Protein 2LRX (pdb70)

Radius of gyration: 9.31 Å;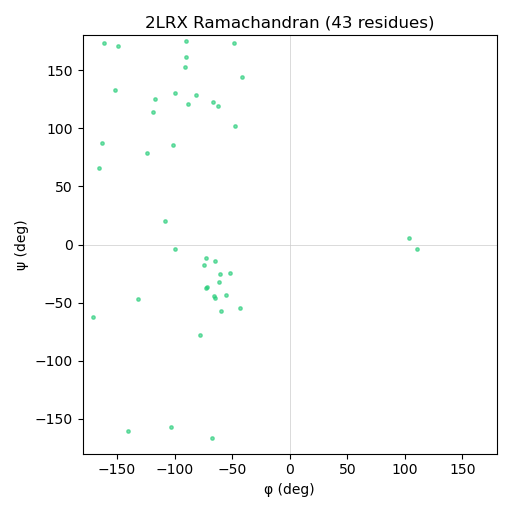 Cα contacts (8 Å, |Δi|>4): 69; chains: 1; bounding box: 19×20×19 Å

Nearest PDB structures (foldseek):
  2lrx-assembly1_A  TM=1.023E+00  e=2.714E-08  Escherichia coli K-12
  4rh7-assembly1_A  TM=3.612E-01  e=8.168E+00  synthetic construct
  2lrx-assembly1_A  TM=9.553E-01  e=8.160E-07  Escherichia coli K-12
  2l92-assembly1_A  TM=3.639E-01  e=5.156E+00  Burkholderia vietnamiensis G4
  2lrx-assembly1_A  TM=9.663E-01  e=2.000E-08  Escherichia coli K-12

Organism: Escherichia coli (strain K12) (NCBI:txid83333)

InterPro domains:
  IPR001801 DNA-binding protein H-NS-like [PIRSF002096] (1-134)
  IPR027444 DNA-binding protein H-NS-like, C-terminal domain [PF00816] (92-134)
  IPR027444 DNA-binding protein H-NS-like, C-terminal domain [SM00528] (87-134)
  IPR027454 Histone-like protein H-NS, N-terminal [G3DSA:1.10.287.1050] (1-83)
  IPR037150 Histone-like protein H-NS, C-terminal domain superfamily [G3DSA:4.10.430.10] (91-134)
  IPR054180 DNA-binding protein H-NS-like, N-terminal domain [PF22470] (1-77)

Structure (mmCIF, N/CA/C/O backbone):
data_2LRX
#
_entry.id   2LRX
#
loop_
_atom_site.group_PDB
_atom_site.id
_atom_site.type_symbol
_atom_site.label_atom_id
_atom_site.label_alt_id
_atom_site.label_comp_id
_atom_site.label_asym_id
_atom_site.label_entity_id
_atom_site.label_seq_id
_atom_site.pdbx_PDB_ins_code
_atom_site.Cartn_x
_atom_site.Cartn_y
_atom_site.Cartn_z
_atom_site.occupancy
_atom_site.B_iso_or_equiv
_atom_site.auth_seq_id
_atom_site.auth_comp_id
_atom_site.auth_asym_id
_atom_site.auth_atom_id
_atom_site.pdbx_PDB_model_num
ATOM 1 N N . ARG A 1 1 ? -7.326 2.723 9.036 1.00 0.00 1 ARG A N 1
ATOM 2 C CA . ARG A 1 1 ? -7.993 1.499 8.519 1.00 0.00 1 ARG A CA 1
ATOM 3 C C . ARG A 1 1 ? -8.582 1.736 7.132 1.00 0.00 1 ARG A C 1
ATOM 4 O O . ARG A 1 1 ? -8.101 1.188 6.140 1.00 0.00 1 ARG A O 1
ATOM 27 N N . GLN A 1 2 ? -9.626 2.556 7.071 1.00 0.00 2 GLN A N 1
ATOM 28 C CA . GLN A 1 2 ? -10.282 2.866 5.805 1.00 0.00 2 GLN A CA 1
ATOM 29 C C . GLN A 1 2 ? -10.320 4.373 5.567 1.00 0.00 2 GLN A C 1
ATOM 30 O O . GLN A 1 2 ? -11.355 5.014 5.749 1.00 0.00 2 GLN A O 1
ATOM 44 N N . PRO A 1 3 ? -9.192 4.957 5.126 1.00 0.00 3 PRO A N 1
ATOM 45 C CA . PRO A 1 3 ? -9.086 6.373 4.827 1.00 0.00 3 PRO A CA 1
ATOM 46 C C . PRO A 1 3 ? -9.431 6.624 3.374 1.00 0.00 3 PRO A C 1
ATOM 47 O O . PRO A 1 3 ? -9.381 5.691 2.577 1.00 0.00 3 PRO A O 1
ATOM 58 N N . ARG A 1 4 ? -9.756 7.865 3.005 1.00 0.00 4 ARG A N 1
ATOM 59 C CA . ARG A 1 4 ? -10.071 8.149 1.608 1.00 0.00 4 ARG A CA 1
ATOM 60 C C . ARG A 1 4 ? -8.989 7.523 0.733 1.00 0.00 4 ARG A C 1
ATOM 61 O O . ARG A 1 4 ? -7.880 8.048 0.631 1.00 0.00 4 ARG A O 1
ATOM 82 N N . PRO A 1 5 ? -9.286 6.368 0.115 1.00 0.00 5 PRO A N 1
ATOM 83 C CA . PRO A 1 5 ? -8.330 5.653 -0.717 1.00 0.00 5 PRO A CA 1
ATOM 84 C C . PRO A 1 5 ? -8.359 6.099 -2.175 1.00 0.00 5 PRO A C 1
ATOM 85 O O . PRO A 1 5 ? -9.392 6.016 -2.840 1.00 0.00 5 PRO A O 1
ATOM 96 N N . ALA A 1 6 ? -7.218 6.571 -2.666 1.00 0.00 6 ALA A N 1
ATOM 97 C CA . ALA A 1 6 ? -7.110 7.031 -4.045 1.00 0.00 6 ALA A CA 1
ATOM 98 C C . ALA A 1 6 ? -6.399 5.992 -4.911 1.00 0.00 6 ALA A C 1
ATOM 99 O O . ALA A 1 6 ? -6.373 4.809 -4.573 1.00 0.00 6 ALA A O 1
ATOM 106 N N . LYS A 1 7 ? -5.818 6.435 -6.025 1.00 0.00 7 LYS A N 1
ATOM 107 C CA . LYS A 1 7 ? -5.109 5.528 -6.919 1.00 0.00 7 LYS A CA 1
ATOM 108 C C . LYS A 1 7 ? -3.610 5.605 -6.671 1.00 0.00 7 LYS A C 1
ATOM 109 O O . LYS A 1 7 ? -3.032 6.688 -6.625 1.00 0.00 7 LYS A O 1
ATOM 128 N N . TYR A 1 8 ? -2.995 4.440 -6.520 1.00 0.00 8 TYR A N 1
ATOM 129 C CA . TYR A 1 8 ? -1.564 4.336 -6.278 1.00 0.00 8 TYR A CA 1
ATOM 130 C C . TYR A 1 8 ? -1.024 3.049 -6.876 1.00 0.00 8 TYR A C 1
ATOM 131 O O . TYR A 1 8 ? -1.785 2.194 -7.322 1.00 0.00 8 TYR A O 1
ATOM 149 N N . LYS A 1 9 ? 0.291 2.917 -6.900 1.00 0.00 9 LYS A N 1
ATOM 150 C CA . LYS A 1 9 ? 0.911 1.730 -7.457 1.00 0.00 9 LYS A CA 1
ATOM 151 C C . LYS A 1 9 ? 1.687 0.978 -6.382 1.00 0.00 9 LYS A C 1
ATOM 152 O O . LYS A 1 9 ? 2.549 1.540 -5.705 1.00 0.00 9 LYS A O 1
ATOM 171 N N . PHE A 1 10 ? 1.351 -0.296 -6.228 1.00 0.00 10 PHE A N 1
ATOM 172 C CA . PHE A 1 10 ? 1.976 -1.156 -5.233 1.00 0.00 10 PHE A CA 1
ATOM 173 C C . PHE A 1 10 ? 1.731 -2.618 -5.589 1.00 0.00 10 PHE A C 1
ATOM 174 O O . PHE A 1 10 ? 0.975 -2.913 -6.510 1.00 0.00 10 PHE A O 1
ATOM 191 N N . THR A 1 11 ? 2.351 -3.528 -4.848 1.00 0.00 11 THR A N 1
ATOM 192 C CA . THR A 1 11 ? 2.167 -4.955 -5.092 1.00 0.00 11 THR A CA 1
ATOM 193 C C . THR A 1 11 ? 1.552 -5.649 -3.874 1.00 0.00 11 THR A C 1
ATOM 194 O O . THR A 1 11 ? 2.181 -5.739 -2.819 1.00 0.00 11 THR A O 1
ATOM 205 N N . ASP A 1 12 ? 0.325 -6.153 -4.033 1.00 0.00 12 ASP A N 1
ATOM 206 C CA . ASP A 1 12 ? -0.371 -6.860 -2.952 1.00 0.00 12 ASP A CA 1
ATOM 207 C C . ASP A 1 12 ? 0.547 -7.904 -2.320 1.00 0.00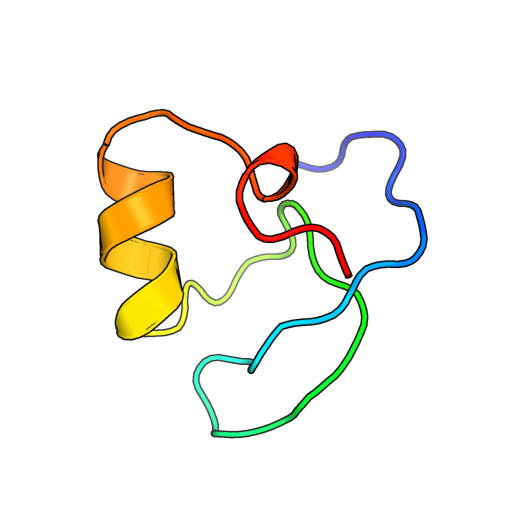 12 ASP A C 1
ATOM 208 O O . ASP A 1 12 ? 1.653 -8.144 -2.803 1.00 0.00 12 ASP A O 1
ATOM 217 N N . VAL A 1 13 ? 0.084 -8.528 -1.245 1.00 0.00 13 VAL A N 1
ATOM 218 C CA . VAL A 1 13 ? 0.872 -9.547 -0.561 1.00 0.00 13 VAL A CA 1
ATOM 219 C C . VAL A 1 13 ? 0.939 -10.838 -1.368 1.00 0.00 13 VAL A C 1
ATOM 220 O O . VAL A 1 13 ? 1.717 -11.739 -1.054 1.00 0.00 13 VAL A O 1
ATOM 233 N N . ASN A 1 14 ? 0.114 -10.925 -2.398 1.00 0.00 14 ASN A N 1
ATOM 234 C CA . ASN A 1 14 ? 0.069 -12.105 -3.242 1.00 0.00 14 ASN A CA 1
ATOM 235 C C . ASN A 1 14 ? 0.867 -11.905 -4.528 1.00 0.00 14 ASN A C 1
ATOM 236 O O . ASN A 1 14 ? 0.999 -12.825 -5.336 1.00 0.00 14 ASN A O 1
ATOM 247 N N . GLY A 1 15 ? 1.403 -10.701 -4.713 1.00 0.00 15 GLY A N 1
ATOM 248 C CA . GLY A 1 15 ? 2.184 -10.415 -5.903 1.00 0.00 15 GLY A CA 1
ATOM 249 C C . GLY A 1 15 ? 1.426 -9.589 -6.928 1.00 0.00 15 GLY A C 1
ATOM 250 O O . GLY A 1 15 ? 1.925 -9.353 -8.028 1.00 0.00 15 GLY A O 1
ATOM 254 N N . GLU A 1 16 ? 0.222 -9.146 -6.573 1.00 0.00 16 GLU A N 1
ATOM 255 C CA . GLU A 1 16 ? -0.588 -8.342 -7.482 1.00 0.00 16 GLU A CA 1
ATOM 256 C C . GLU A 1 16 ? 0.055 -6.976 -7.705 1.00 0.00 16 GLU A C 1
ATOM 257 O O . GLU A 1 16 ? 1.216 -6.765 -7.354 1.00 0.00 16 GLU A O 1
ATOM 269 N N . THR A 1 17 ? -0.701 -6.052 -8.288 1.00 0.00 17 THR A N 1
ATOM 270 C CA . THR A 1 17 ? -0.190 -4.712 -8.550 1.00 0.00 17 THR A CA 1
ATOM 271 C C . THR A 1 17 ? -1.325 -3.730 -8.828 1.00 0.00 17 THR A C 1
ATOM 272 O O . THR A 1 17 ? -1.706 -3.522 -9.980 1.00 0.00 17 THR A O 1
ATOM 283 N N . LYS A 1 18 ? -1.868 -3.129 -7.770 1.00 0.00 18 LYS A N 1
ATOM 284 C CA . LYS A 1 18 ? -2.962 -2.173 -7.924 1.00 0.00 18 LYS A CA 1
ATOM 285 C C . LYS A 1 18 ? -2.822 -0.985 -6.974 1.00 0.00 18 LYS A C 1
ATOM 286 O O . LYS A 1 18 ? -1.739 -0.707 -6.461 1.00 0.00 18 LYS A O 1
ATOM 305 N N . THR A 1 19 ? -3.935 -0.288 -6.750 1.00 0.00 19 THR A N 1
ATOM 306 C CA . THR A 1 19 ? -3.957 0.868 -5.866 1.00 0.00 19 THR A CA 1
ATOM 307 C C . THR A 1 19 ? -4.070 0.432 -4.437 1.00 0.00 19 THR A C 1
ATOM 308 O O . THR A 1 19 ? -4.911 -0.397 -4.087 1.00 0.00 19 THR A O 1
ATOM 319 N N . TRP A 1 20 ? -3.175 0.943 -3.626 1.00 0.00 20 TRP A N 1
ATOM 320 C CA . TRP A 1 20 ? -3.135 0.546 -2.250 1.00 0.00 20 TRP A CA 1
ATOM 321 C C . TRP A 1 20 ? -2.581 1.637 -1.343 1.00 0.00 20 TRP A C 1
ATOM 322 O O . TRP A 1 20 ? -1.546 2.237 -1.631 1.00 0.00 20 TRP A O 1
ATOM 343 N N . THR A 1 21 ? -3.276 1.871 -0.239 1.00 0.00 21 THR A N 1
ATOM 344 C CA . THR A 1 21 ? -2.865 2.865 0.744 1.00 0.00 21 THR A CA 1
ATOM 345 C C . THR A 1 21 ? -2.915 2.243 2.136 1.00 0.00 21 THR A C 1
ATOM 346 O O . THR A 1 21 ? -1.978 2.357 2.926 1.00 0.00 21 THR A O 1
ATOM 357 N N . GLY A 1 22 ? -4.025 1.569 2.405 1.00 0.00 22 GLY A N 1
ATOM 358 C CA . GLY A 1 22 ? -4.235 0.895 3.669 1.00 0.00 22 GLY A CA 1
ATOM 359 C C . GLY A 1 22 ? -5.411 -0.061 3.568 1.00 0.00 22 GLY A C 1
ATOM 360 O O . GLY A 1 22 ? -6.451 0.156 4.191 1.00 0.00 22 GLY A O 1
ATOM 364 N N . GLN A 1 23 ? -5.260 -1.101 2.748 1.00 0.00 23 GLN A N 1
ATOM 365 C CA . GLN A 1 23 ? -6.332 -2.071 2.527 1.00 0.00 23 GLN A CA 1
ATOM 366 C C . GLN A 1 23 ? -6.445 -3.061 3.683 1.00 0.00 23 GLN A C 1
ATOM 367 O O . GLN A 1 23 ? -7.335 -2.947 4.526 1.00 0.00 23 GLN A O 1
ATOM 381 N N . GLY A 1 24 ? -5.545 -4.031 3.715 1.00 0.00 24 GLY A N 1
ATOM 382 C CA . GLY A 1 24 ? -5.558 -5.031 4.763 1.00 0.00 24 GLY A CA 1
ATOM 383 C C . GLY A 1 24 ? -4.317 -5.886 4.707 1.00 0.00 24 GLY A C 1
ATOM 384 O O . GLY A 1 24 ? -3.506 -5.883 5.633 1.00 0.00 24 GLY A O 1
ATOM 388 N N . ARG A 1 25 ? -4.150 -6.594 3.597 1.00 0.00 25 ARG A N 1
ATOM 389 C CA . ARG A 1 25 ? -2.978 -7.426 3.405 1.00 0.00 25 ARG A CA 1
ATOM 390 C C . ARG A 1 25 ? -1.754 -6.533 3.293 1.00 0.00 25 ARG A C 1
ATOM 391 O O . ARG A 1 25 ? -1.698 -5.657 2.432 1.00 0.00 25 ARG A O 1
ATOM 412 N N . THR A 1 26 ? -0.780 -6.739 4.163 1.00 0.00 26 THR A N 1
ATOM 413 C CA . THR A 1 26 ? 0.418 -5.924 4.134 1.00 0.00 26 THR A CA 1
ATOM 414 C C . THR A 1 26 ? 1.557 -6.672 3.468 1.00 0.00 26 THR A C 1
ATOM 415 O O . THR A 1 26 ? 2.369 -7.308 4.140 1.00 0.00 26 THR A O 1
ATOM 426 N N . PRO A 1 27 ? 1.639 -6.606 2.126 1.00 0.00 27 PRO A N 1
ATOM 427 C CA . PRO A 1 27 ? 2.689 -7.277 1.370 1.00 0.00 27 PRO A CA 1
ATOM 428 C C . PRO A 1 27 ? 4.044 -7.130 2.057 1.00 0.00 27 PRO A C 1
ATOM 429 O O . PRO A 1 27 ? 4.324 -6.110 2.681 1.00 0.00 27 PRO A O 1
ATOM 440 N N . LYS A 1 28 ? 4.861 -8.170 1.969 1.00 0.00 28 LYS A N 1
ATOM 441 C CA . LYS A 1 28 ? 6.172 -8.182 2.615 1.00 0.00 28 LYS A CA 1
ATOM 442 C C . LYS A 1 28 ? 6.932 -6.864 2.435 1.00 0.00 28 LYS A C 1
ATOM 443 O O . LYS A 1 28 ? 7.356 -6.256 3.419 1.00 0.00 28 LYS A O 1
ATOM 462 N N . PRO A 1 29 ? 7.120 -6.393 1.190 1.00 0.00 29 PRO A N 1
ATOM 463 C CA . PRO A 1 29 ? 7.836 -5.137 0.935 1.00 0.00 29 PRO A CA 1
ATOM 464 C C . PRO A 1 29 ? 7.161 -3.942 1.602 1.00 0.00 29 PRO A C 1
ATOM 465 O O . PRO A 1 29 ? 7.773 -3.229 2.401 1.00 0.00 29 PRO A O 1
ATOM 476 N N . ILE A 1 30 ? 5.893 -3.729 1.271 1.00 0.00 30 ILE A N 1
ATOM 477 C CA . ILE A 1 30 ? 5.128 -2.625 1.835 1.00 0.00 30 ILE A CA 1
ATOM 478 C C . ILE A 1 30 ? 5.018 -2.747 3.352 1.00 0.00 30 ILE A C 1
ATOM 479 O O . ILE A 1 30 ? 4.958 -1.743 4.062 1.00 0.00 30 ILE A O 1
ATOM 495 N N . ALA A 1 31 ? 4.984 -3.982 3.841 1.00 0.00 31 ALA A N 1
ATOM 496 C CA . ALA A 1 31 ? 4.874 -4.235 5.272 1.00 0.00 31 ALA A CA 1
ATOM 497 C C . ALA A 1 31 ? 5.983 -3.524 6.035 1.00 0.00 31 ALA A C 1
ATOM 498 O O . ALA A 1 31 ? 5.744 -2.924 7.081 1.00 0.00 31 ALA A O 1
ATOM 505 N N . GLN A 1 32 ? 7.196 -3.590 5.500 1.00 0.00 32 GLN A N 1
ATOM 506 C CA . GLN A 1 32 ? 8.340 -2.944 6.128 1.00 0.00 32 GLN A CA 1
ATOM 507 C C . GLN A 1 32 ? 8.161 -1.428 6.134 1.00 0.00 32 GLN A C 1
ATOM 508 O O . GLN A 1 32 ? 8.392 -0.768 7.148 1.00 0.00 32 GLN A O 1
ATOM 522 N N . ALA A 1 33 ? 7.744 -0.884 4.995 1.00 0.00 33 ALA A N 1
ATOM 523 C CA . ALA A 1 33 ? 7.532 0.554 4.871 1.00 0.00 33 ALA A CA 1
ATOM 524 C C . ALA A 1 33 ? 6.384 1.023 5.758 1.00 0.00 33 ALA A C 1
ATOM 525 O O . ALA A 1 33 ? 6.489 2.043 6.438 1.00 0.00 33 ALA A O 1
ATOM 532 N N . LEU A 1 34 ? 5.287 0.273 5.743 1.00 0.00 34 LEU A N 1
ATOM 533 C CA . LEU A 1 34 ? 4.116 0.614 6.543 1.00 0.00 34 LEU A CA 1
ATOM 534 C C . LEU A 1 34 ? 4.364 0.337 8.022 1.00 0.00 34 LEU A C 1
ATOM 535 O O . LEU A 1 34 ? 3.920 1.090 8.889 1.00 0.00 34 LEU A O 1
ATOM 551 N N . ALA A 1 35 ? 5.076 -0.747 8.301 1.00 0.00 35 ALA A N 1
ATOM 552 C CA . ALA A 1 35 ? 5.385 -1.124 9.676 1.00 0.00 35 ALA A CA 1
ATOM 553 C C . ALA A 1 35 ? 6.185 -0.032 10.376 1.00 0.00 35 ALA A C 1
ATOM 554 O O . ALA A 1 35 ? 6.152 0.087 11.601 1.00 0.00 35 ALA A O 1
ATOM 561 N N . GLU A 1 36 ? 6.900 0.770 9.592 1.00 0.00 36 GLU A N 1
ATOM 562 C CA . GLU A 1 36 ? 7.702 1.857 10.142 1.00 0.00 36 GLU A CA 1
ATOM 563 C C . GLU A 1 36 ? 6.813 3.013 10.597 1.00 0.00 36 GLU A C 1
ATOM 564 O O . GLU A 1 36 ? 7.242 3.869 11.371 1.00 0.00 36 GLU A O 1
ATOM 576 N N . GLY A 1 37 ? 5.572 3.030 10.116 1.00 0.00 37 GLY A N 1
ATOM 577 C CA . GLY A 1 37 ? 4.647 4.084 10.489 1.00 0.00 37 GLY A CA 1
ATOM 578 C C . GLY A 1 37 ? 4.326 5.024 9.340 1.00 0.00 37 GLY A C 1
ATOM 579 O O . GLY A 1 37 ? 3.504 5.929 9.486 1.00 0.00 37 GLY A O 1
ATOM 583 N N . LYS A 1 38 ? 4.972 4.815 8.197 1.00 0.00 38 LYS A N 1
ATOM 584 C CA . LYS A 1 38 ? 4.744 5.657 7.028 1.00 0.00 38 LYS A CA 1
ATOM 585 C C . LYS A 1 38 ? 3.630 5.091 6.152 1.00 0.00 38 LYS A C 1
ATOM 586 O O . LYS A 1 38 ? 3.389 3.884 6.138 1.00 0.00 38 LYS A O 1
ATOM 605 N N . SER A 1 39 ? 2.959 5.974 5.419 1.00 0.00 39 SER A N 1
ATOM 606 C CA . SER A 1 39 ? 1.874 5.569 4.532 1.00 0.00 39 SER A CA 1
ATOM 607 C C . SER A 1 39 ? 2.410 5.259 3.138 1.00 0.00 39 SER A C 1
ATOM 608 O O . SER A 1 39 ? 3.596 5.440 2.863 1.00 0.00 39 SER A O 1
ATOM 616 N N . LEU A 1 40 ? 1.529 4.787 2.267 1.00 0.00 40 LEU A N 1
ATOM 617 C CA . LEU A 1 40 ? 1.905 4.445 0.899 1.00 0.00 40 LEU A CA 1
ATOM 618 C C . LEU A 1 40 ? 2.338 5.670 0.104 1.00 0.00 40 LEU A C 1
ATOM 619 O O . LEU A 1 40 ? 2.922 5.550 -0.974 1.00 0.00 40 LEU A O 1
ATOM 635 N N . ASP A 1 41 ? 2.046 6.846 0.637 1.00 0.00 41 ASP A N 1
ATOM 636 C CA . ASP A 1 41 ? 2.401 8.097 -0.025 1.00 0.00 41 ASP A CA 1
ATOM 637 C C . ASP A 1 41 ? 3.882 8.115 -0.402 1.00 0.00 41 ASP A C 1
ATOM 638 O O . ASP A 1 41 ? 4.287 8.819 -1.326 1.00 0.00 41 ASP A O 1
ATOM 647 N N . ASP A 1 42 ? 4.683 7.329 0.312 1.00 0.00 42 ASP A N 1
ATOM 648 C CA . ASP A 1 42 ? 6.113 7.250 0.042 1.00 0.00 42 ASP A CA 1
ATOM 649 C C . ASP A 1 42 ? 6.372 6.504 -1.264 1.00 0.00 42 ASP A C 1
ATOM 650 O O . ASP A 1 42 ? 7.280 6.853 -2.019 1.00 0.00 42 ASP A O 1
ATOM 659 N N . PHE A 1 43 ? 5.567 5.478 -1.526 1.00 0.00 43 PHE A N 1
ATOM 660 C CA . PHE A 1 43 ? 5.708 4.685 -2.743 1.00 0.00 43 PHE A CA 1
ATOM 661 C C . PHE A 1 43 ? 4.561 4.957 -3.714 1.00 0.00 43 PHE A C 1
ATOM 662 O O . PHE A 1 43 ? 4.280 4.146 -4.596 1.00 0.00 43 PHE A O 1
ATOM 679 N N . LEU A 1 44 ? 3.898 6.098 -3.546 1.00 0.00 44 LEU A N 1
ATOM 680 C CA . LEU A 1 44 ? 2.783 6.464 -4.411 1.00 0.00 44 LEU A CA 1
ATOM 681 C C . LEU A 1 44 ? 3.241 6.623 -5.859 1.00 0.00 44 LEU A C 1
ATOM 682 O O . LEU A 1 44 ? 4.083 7.468 -6.166 1.00 0.00 44 LEU A O 1
ATOM 698 N N . ILE A 1 45 ? 2.680 5.804 -6.743 1.00 0.00 45 ILE A N 1
ATOM 699 C CA . ILE A 1 45 ? 3.025 5.847 -8.162 1.00 0.00 45 ILE A CA 1
ATOM 700 C C . ILE A 1 45 ? 4.537 5.832 -8.367 1.00 0.00 45 ILE A C 1
ATOM 701 O O . ILE A 1 45 ? 5.248 5.317 -7.478 1.00 0.00 45 ILE A O 1
ATOM 718 N N . ARG A 1 1 ? -12.954 0.080 7.377 1.00 0.00 1 ARG A N 2
ATOM 719 C CA . ARG A 1 1 ? -12.557 1.242 8.214 1.00 0.00 1 ARG A CA 2
ATOM 720 C C . ARG A 1 1 ? -11.348 1.960 7.623 1.00 0.00 1 ARG A C 2
ATOM 721 O O . ARG A 1 1 ? -10.465 2.413 8.351 1.00 0.00 1 ARG A O 2
ATOM 744 N N . GLN A 1 2 ? -11.316 2.061 6.298 1.00 0.00 2 GLN A N 2
ATOM 745 C CA . GLN A 1 2 ? -10.215 2.724 5.608 1.00 0.00 2 GLN A CA 2
ATOM 746 C C . GLN A 1 2 ? -10.537 4.195 5.358 1.00 0.00 2 GLN A C 2
ATOM 747 O O . GLN A 1 2 ? -11.696 4.605 5.420 1.00 0.00 2 GLN A O 2
ATOM 761 N N . PRO A 1 3 ? -9.513 5.006 5.040 1.00 0.00 3 PRO A N 2
ATOM 762 C CA . PRO A 1 3 ? -9.671 6.418 4.746 1.00 0.00 3 PRO A CA 2
ATOM 763 C C . PRO A 1 3 ? -9.900 6.617 3.262 1.00 0.00 3 PRO A C 2
ATOM 764 O O . PRO A 1 3 ? -9.570 5.728 2.482 1.00 0.00 3 PRO A O 2
ATOM 775 N N . ARG A 1 4 ? -10.435 7.769 2.852 1.00 0.00 4 ARG A N 2
ATOM 776 C CA . ARG A 1 4 ? -10.649 8.005 1.427 1.00 0.00 4 ARG A CA 2
ATOM 777 C C . ARG A 1 4 ? -9.371 7.633 0.680 1.00 0.00 4 ARG A C 2
ATOM 778 O O . ARG A 1 4 ? -8.393 8.380 0.696 1.00 0.00 4 ARG A O 2
ATOM 799 N N . PRO A 1 5 ? -9.352 6.452 0.040 1.00 0.00 5 PRO A N 2
ATOM 800 C CA . PRO A 1 5 ? -8.183 5.966 -0.677 1.00 0.00 5 PRO A CA 2
ATOM 801 C C . PRO A 1 5 ? -8.147 6.418 -2.134 1.00 0.00 5 PRO A C 2
ATOM 802 O O . PRO A 1 5 ? -9.163 6.391 -2.828 1.00 0.00 5 PRO A O 2
ATOM 813 N N . ALA A 1 6 ? -6.970 6.833 -2.590 1.00 0.00 6 ALA A N 2
ATOM 814 C CA . ALA A 1 6 ? -6.800 7.291 -3.963 1.00 0.00 6 ALA A CA 2
ATOM 815 C C . ALA A 1 6 ? -6.140 6.213 -4.820 1.00 0.00 6 ALA A C 2
ATOM 816 O O . ALA A 1 6 ? -6.149 5.035 -4.461 1.00 0.00 6 ALA A O 2
ATOM 823 N N . LYS A 1 7 ? -5.565 6.616 -5.951 1.00 0.00 7 LYS A N 2
ATOM 824 C CA . LYS A 1 7 ? -4.902 5.672 -6.841 1.00 0.00 7 LYS A CA 2
ATOM 825 C C . LYS A 1 7 ? -3.396 5.709 -6.627 1.00 0.00 7 LYS A C 2
ATOM 826 O O . LYS A 1 7 ? -2.786 6.776 -6.617 1.00 0.00 7 LYS A O 2
ATOM 845 N N . TYR A 1 8 ? -2.812 4.530 -6.462 1.00 0.00 8 TYR A N 2
ATOM 846 C CA . TYR A 1 8 ? -1.379 4.392 -6.246 1.00 0.00 8 TYR A CA 2
ATOM 847 C C . TYR A 1 8 ? -0.883 3.086 -6.841 1.00 0.00 8 TYR A C 2
ATOM 848 O O . TYR A 1 8 ? -1.674 2.244 -7.259 1.00 0.00 8 TYR A O 2
ATOM 866 N N . LYS A 1 9 ? 0.428 2.922 -6.894 1.00 0.00 9 LYS A N 2
ATOM 867 C CA . LYS A 1 9 ? 1.005 1.713 -7.451 1.00 0.00 9 LYS A CA 2
ATOM 868 C C . LYS A 1 9 ? 1.790 0.957 -6.385 1.00 0.00 9 LYS A C 2
ATOM 869 O O . LYS A 1 9 ? 2.679 1.506 -5.735 1.00 0.00 9 LYS A O 2
ATOM 888 N N . PHE A 1 10 ? 1.426 -0.307 -6.207 1.00 0.00 10 PHE A N 2
ATOM 889 C CA . PHE A 1 10 ? 2.054 -1.169 -5.216 1.00 0.00 10 PHE A CA 2
ATOM 890 C C . PHE A 1 10 ? 1.766 -2.630 -5.546 1.00 0.00 10 PHE A C 2
ATOM 891 O O . PHE A 1 10 ? 0.987 -2.920 -6.450 1.00 0.00 10 PHE A O 2
ATOM 908 N N . THR A 1 11 ? 2.375 -3.544 -4.800 1.00 0.00 11 THR A N 2
ATOM 909 C CA . THR A 1 11 ? 2.148 -4.968 -5.019 1.00 0.00 11 THR A CA 2
ATOM 910 C C . THR A 1 11 ? 1.545 -5.631 -3.777 1.00 0.00 11 THR A C 2
ATOM 911 O O . THR A 1 11 ? 2.208 -5.753 -2.747 1.00 0.00 11 THR A O 2
ATOM 922 N N . ASP A 1 12 ? 0.290 -6.078 -3.889 1.00 0.00 12 ASP A N 2
ATOM 923 C CA . ASP A 1 12 ? -0.398 -6.754 -2.783 1.00 0.00 12 ASP A CA 2
ATOM 924 C C . ASP A 1 12 ? 0.474 -7.877 -2.226 1.00 0.00 12 ASP A C 2
ATOM 925 O O . ASP A 1 12 ? 1.562 -8.140 -2.737 1.00 0.00 12 ASP A O 2
ATOM 934 N N . VAL A 1 13 ? -0.007 -8.540 -1.183 1.00 0.00 13 VAL A N 2
ATOM 935 C CA . VAL A 1 13 ? 0.739 -9.633 -0.572 1.00 0.00 13 VAL A CA 2
ATOM 936 C C . VAL A 1 13 ? 0.577 -10.932 -1.354 1.00 0.00 13 VAL A C 2
ATOM 937 O O . VAL A 1 13 ? 1.264 -11.918 -1.088 1.00 0.00 13 VAL A O 2
ATOM 950 N N . ASN A 1 14 ? -0.343 -10.930 -2.306 1.00 0.00 14 ASN A N 2
ATOM 951 C CA . ASN A 1 14 ? -0.608 -12.109 -3.112 1.00 0.00 14 ASN A CA 2
ATOM 952 C C . ASN A 1 14 ? 0.076 -12.030 -4.476 1.00 0.00 14 ASN A C 2
ATOM 953 O O . ASN A 1 14 ? -0.052 -12.941 -5.294 1.00 0.00 14 ASN A O 2
ATOM 964 N N . GLY A 1 15 ? 0.805 -10.944 -4.717 1.00 0.00 15 GLY A N 2
ATOM 965 C CA . GLY A 1 15 ? 1.495 -10.786 -5.985 1.00 0.00 15 GLY A CA 2
ATOM 966 C C . GLY A 1 15 ? 0.839 -9.761 -6.892 1.00 0.00 15 GLY A C 2
ATOM 967 O O . GLY A 1 15 ? 1.461 -9.278 -7.839 1.00 0.00 15 GLY A O 2
ATOM 971 N N . GLU A 1 16 ? -0.415 -9.423 -6.607 1.00 0.00 16 GLU A N 2
ATOM 972 C CA . GLU A 1 16 ? -1.141 -8.447 -7.412 1.00 0.00 16 GLU A CA 2
ATOM 973 C C . GLU A 1 16 ? -0.516 -7.064 -7.265 1.00 0.00 16 GLU A C 2
ATOM 974 O O . GLU A 1 16 ? 0.277 -6.831 -6.355 1.00 0.00 16 GLU A O 2
ATOM 986 N N . THR A 1 17 ? -0.871 -6.151 -8.165 1.00 0.00 17 THR A N 2
ATOM 987 C CA . THR A 1 17 ? -0.330 -4.797 -8.123 1.00 0.00 17 THR A CA 2
ATOM 988 C C . THR A 1 17 ? -1.386 -3.767 -8.509 1.00 0.00 17 THR A C 2
ATOM 989 O O . THR A 1 17 ? -1.668 -3.568 -9.690 1.00 0.00 17 THR A O 2
ATOM 1000 N N . LYS A 1 18 ? -1.968 -3.115 -7.505 1.00 0.00 18 LYS A N 2
ATOM 1001 C CA . LYS A 1 18 ? -2.998 -2.109 -7.742 1.00 0.00 18 LYS A CA 2
ATOM 1002 C C . LYS A 1 18 ? -2.825 -0.901 -6.824 1.00 0.00 18 LYS A C 2
ATOM 1003 O O . LYS A 1 18 ? -1.739 -0.649 -6.307 1.00 0.00 18 LYS A O 2
ATOM 1022 N N . THR A 1 19 ? -3.912 -0.156 -6.625 1.00 0.00 19 THR A N 2
ATOM 1023 C CA . THR A 1 19 ? -3.891 1.019 -5.769 1.00 0.00 19 THR A CA 2
ATOM 1024 C C . THR A 1 19 ? -3.972 0.615 -4.328 1.00 0.00 19 THR A C 2
ATOM 1025 O O . THR A 1 19 ? -4.829 -0.176 -3.934 1.00 0.00 19 THR A O 2
ATOM 1036 N N . TRP A 1 20 ? -3.030 1.105 -3.557 1.00 0.00 20 TRP A N 2
ATOM 1037 C CA . TRP A 1 20 ? -2.955 0.729 -2.176 1.00 0.00 20 TRP A CA 2
ATOM 1038 C C . TRP A 1 20 ? -2.350 1.820 -1.302 1.00 0.00 20 TRP A C 2
ATOM 1039 O O . TRP A 1 20 ? -1.298 2.376 -1.616 1.00 0.00 20 TRP A O 2
ATOM 1060 N N . THR A 1 21 ? -3.020 2.100 -0.193 1.00 0.00 21 THR A N 2
ATOM 1061 C CA . THR A 1 21 ? -2.562 3.099 0.762 1.00 0.00 21 THR A CA 2
ATOM 1062 C C . THR A 1 21 ? -2.594 2.503 2.166 1.00 0.00 21 THR A C 2
ATOM 1063 O O . THR A 1 21 ? -1.639 2.614 2.935 1.00 0.00 21 THR A O 2
ATOM 1074 N N . GLY A 1 22 ? -3.709 1.853 2.469 1.00 0.00 22 GLY A N 2
ATOM 1075 C CA . GLY A 1 22 ? -3.904 1.204 3.749 1.00 0.00 22 GLY A CA 2
ATOM 1076 C C . GLY A 1 22 ? -5.102 0.272 3.689 1.00 0.00 22 GLY A C 2
ATOM 1077 O O . GLY A 1 22 ? -6.119 0.514 4.340 1.00 0.00 22 GLY A O 2
ATOM 1081 N N . GLN A 1 23 ? -4.997 -0.775 2.871 1.00 0.00 23 GLN A N 2
ATOM 1082 C CA . GLN A 1 23 ? -6.095 -1.722 2.686 1.00 0.00 23 GLN A CA 2
ATOM 1083 C C . GLN A 1 23 ? -6.198 -2.706 3.849 1.00 0.00 23 GLN A C 2
ATOM 1084 O O . GLN A 1 23 ? -7.044 -2.554 4.730 1.00 0.00 23 GLN A O 2
ATOM 1098 N N . GLY A 1 24 ? -5.339 -3.713 3.844 1.00 0.00 24 GLY A N 2
ATOM 1099 C CA . GLY A 1 24 ? -5.348 -4.711 4.894 1.00 0.00 24 GLY A CA 2
ATOM 1100 C C . GLY A 1 24 ? -4.142 -5.609 4.793 1.00 0.00 24 GLY A C 2
ATOM 1101 O O . GLY A 1 24 ? -3.307 -5.649 5.697 1.00 0.00 24 GLY A O 2
ATOM 1105 N N . ARG A 1 25 ? -4.031 -6.309 3.671 1.00 0.00 25 ARG A N 2
ATOM 1106 C CA . ARG A 1 25 ? -2.896 -7.181 3.438 1.00 0.00 25 ARG A CA 2
ATOM 1107 C C . ARG A 1 25 ? -1.643 -6.331 3.308 1.00 0.00 25 ARG A C 2
ATOM 1108 O O . ARG A 1 25 ? -1.569 -5.458 2.445 1.00 0.00 25 ARG A O 2
ATOM 1129 N N . THR A 1 26 ? -0.664 -6.572 4.162 1.00 0.00 26 THR A N 2
ATOM 1130 C CA . THR A 1 26 ? 0.560 -5.799 4.114 1.00 0.00 26 THR A CA 2
ATOM 1131 C C . THR A 1 26 ? 1.663 -6.591 3.437 1.00 0.00 26 THR A C 2
ATOM 1132 O O . THR A 1 26 ? 2.463 -7.249 4.102 1.00 0.00 26 THR A O 2
ATOM 1143 N N . PRO A 1 27 ? 1.725 -6.536 2.095 1.00 0.00 27 PRO A N 2
ATOM 1144 C CA . PRO A 1 27 ? 2.738 -7.246 1.326 1.00 0.00 27 PRO A CA 2
ATOM 1145 C C . PRO A 1 27 ? 4.108 -7.143 1.989 1.00 0.00 27 PRO A C 2
ATOM 1146 O O . PRO A 1 27 ? 4.432 -6.131 2.607 1.00 0.00 27 PRO A O 2
ATOM 1157 N N . LYS A 1 28 ? 4.888 -8.210 1.891 1.00 0.00 28 LYS A N 2
ATOM 1158 C CA . LYS A 1 28 ? 6.209 -8.264 2.515 1.00 0.00 28 LYS A CA 2
ATOM 1159 C C . LYS A 1 28 ? 7.007 -6.971 2.321 1.00 0.00 28 LYS A C 2
ATOM 1160 O O . LYS A 1 28 ? 7.468 -6.378 3.297 1.00 0.00 28 LYS A O 2
ATOM 1179 N N . PRO A 1 29 ? 7.185 -6.504 1.073 1.00 0.00 29 PRO A N 2
ATOM 1180 C CA . PRO A 1 29 ? 7.935 -5.271 0.806 1.00 0.00 29 PRO A CA 2
ATOM 1181 C C . PRO A 1 29 ? 7.308 -4.057 1.489 1.00 0.00 29 PRO A C 2
ATOM 1182 O O . PRO A 1 29 ? 7.955 -3.371 2.285 1.00 0.00 29 PRO A O 2
ATOM 1193 N N . ILE A 1 30 ? 6.044 -3.801 1.176 1.00 0.00 30 ILE A N 2
ATOM 1194 C CA . ILE A 1 30 ? 5.323 -2.676 1.758 1.00 0.00 30 ILE A CA 2
ATOM 1195 C C . ILE A 1 30 ? 5.246 -2.794 3.276 1.00 0.00 30 ILE A C 2
ATOM 1196 O O . ILE A 1 30 ? 5.222 -1.789 3.987 1.00 0.00 30 ILE A O 2
ATOM 1212 N N . ALA A 1 31 ? 5.201 -4.028 3.768 1.00 0.00 31 ALA A N 2
ATOM 1213 C CA . ALA A 1 31 ? 5.119 -4.277 5.202 1.00 0.00 31 ALA A CA 2
ATOM 1214 C C . ALA A 1 31 ? 6.255 -3.584 5.942 1.00 0.00 31 ALA A C 2
ATOM 1215 O O . ALA A 1 31 ? 6.037 -2.936 6.964 1.00 0.00 31 ALA A O 2
ATOM 1222 N N . GLN A 1 32 ? 7.466 -3.716 5.415 1.00 0.00 32 GLN A N 2
ATOM 1223 C CA . GLN A 1 32 ? 8.632 -3.092 6.025 1.00 0.00 32 GLN A CA 2
ATOM 1224 C C . GLN A 1 32 ? 8.493 -1.574 6.018 1.00 0.00 32 GLN A C 2
ATOM 1225 O O . GLN A 1 32 ? 8.775 -0.909 7.015 1.00 0.00 32 GLN A O 2
ATOM 1239 N N . ALA A 1 33 ? 8.055 -1.032 4.885 1.00 0.00 33 ALA A N 2
ATOM 1240 C CA . ALA A 1 33 ? 7.880 0.410 4.749 1.00 0.00 33 ALA A CA 2
ATOM 1241 C C . ALA A 1 33 ? 6.771 0.923 5.662 1.00 0.00 33 ALA A C 2
ATOM 1242 O O . ALA A 1 33 ? 6.949 1.910 6.375 1.00 0.00 33 ALA A O 2
ATOM 1249 N N . LEU A 1 34 ? 5.625 0.250 5.632 1.00 0.00 34 LEU A N 2
ATOM 1250 C CA . LEU A 1 34 ? 4.487 0.643 6.456 1.00 0.00 34 LEU A CA 2
ATOM 1251 C C . LEU A 1 34 ? 4.760 0.373 7.931 1.00 0.00 34 LEU A C 2
ATOM 1252 O O . LEU A 1 34 ? 4.417 1.181 8.794 1.00 0.00 34 LEU A O 2
ATOM 1268 N N . ALA A 1 35 ? 5.380 -0.766 8.214 1.00 0.00 35 ALA A N 2
ATOM 1269 C CA . ALA A 1 35 ? 5.700 -1.140 9.587 1.00 0.00 35 ALA A CA 2
ATOM 1270 C C . ALA A 1 35 ? 6.634 -0.120 10.229 1.00 0.00 35 ALA A C 2
ATOM 1271 O O . ALA A 1 35 ? 6.701 -0.011 11.453 1.00 0.00 35 ALA A O 2
ATOM 1278 N N . GLU A 1 36 ? 7.351 0.630 9.397 1.00 0.00 36 GLU A N 2
ATOM 1279 C CA . GLU A 1 36 ? 8.276 1.644 9.889 1.00 0.00 36 GLU A CA 2
ATOM 1280 C C . GLU A 1 36 ? 7.522 2.873 10.398 1.00 0.00 36 GLU A C 2
ATOM 1281 O O . GLU A 1 36 ? 8.090 3.714 11.095 1.00 0.00 36 GLU A O 2
ATOM 1293 N N . GLY A 1 37 ? 6.240 2.970 10.049 1.00 0.00 37 GLY A N 2
ATOM 1294 C CA . GLY A 1 37 ? 5.436 4.098 10.485 1.00 0.00 37 GLY A CA 2
ATOM 1295 C C . GLY A 1 37 ? 5.069 5.036 9.349 1.00 0.00 37 GLY A C 2
ATOM 1296 O O . GLY A 1 37 ? 4.273 5.956 9.532 1.00 0.00 37 GLY A O 2
ATOM 1300 N N . LYS A 1 38 ? 5.649 4.808 8.173 1.00 0.00 38 LYS A N 2
ATOM 1301 C CA . LYS A 1 38 ? 5.374 5.647 7.012 1.00 0.00 38 LYS A CA 2
ATOM 1302 C C . LYS A 1 38 ? 4.204 5.099 6.200 1.00 0.00 38 LYS A C 2
ATOM 1303 O O . LYS A 1 38 ? 3.932 3.899 6.215 1.00 0.00 38 LYS A O 2
ATOM 1322 N N . SER A 1 39 ? 3.521 5.989 5.487 1.00 0.00 39 SER A N 2
ATOM 1323 C CA . SER A 1 39 ? 2.384 5.603 4.659 1.00 0.00 39 SER A CA 2
ATOM 1324 C C . SER A 1 39 ? 2.841 5.267 3.243 1.00 0.00 39 SER A C 2
ATOM 1325 O O . SER A 1 39 ? 4.021 5.388 2.915 1.00 0.00 39 SER A O 2
ATOM 1333 N N . LEU A 1 40 ? 1.899 4.842 2.413 1.00 0.00 40 LEU A N 2
ATOM 1334 C CA . LEU A 1 40 ? 2.193 4.481 1.030 1.00 0.00 40 LEU A CA 2
ATOM 1335 C C . LEU A 1 40 ? 2.657 5.683 0.215 1.00 0.00 40 LEU A C 2
ATOM 1336 O O . LEU A 1 40 ? 3.194 5.533 -0.883 1.00 0.00 40 LEU A O 2
ATOM 1352 N N . ASP A 1 41 ? 2.443 6.872 0.757 1.00 0.00 41 ASP A N 2
ATOM 1353 C CA . ASP A 1 41 ? 2.835 8.105 0.080 1.00 0.00 41 ASP A CA 2
ATOM 1354 C C . ASP A 1 41 ? 4.303 8.058 -0.341 1.00 0.00 41 ASP A C 2
ATOM 1355 O O . ASP A 1 41 ? 4.712 8.749 -1.273 1.00 0.00 41 ASP A O 2
ATOM 1364 N N . ASP A 1 42 ? 5.089 7.234 0.346 1.00 0.00 42 ASP A N 2
ATOM 1365 C CA . ASP A 1 42 ? 6.506 7.096 0.034 1.00 0.00 42 ASP A CA 2
ATOM 1366 C C . ASP A 1 42 ? 6.700 6.376 -1.298 1.00 0.00 42 ASP A C 2
ATOM 1367 O O . ASP A 1 42 ? 7.600 6.709 -2.069 1.00 0.00 42 ASP A O 2
ATOM 1376 N N . PHE A 1 43 ? 5.849 5.387 -1.563 1.00 0.00 43 PHE A N 2
ATOM 1377 C CA . PHE A 1 43 ? 5.928 4.623 -2.804 1.00 0.00 43 PHE A CA 2
ATOM 1378 C C 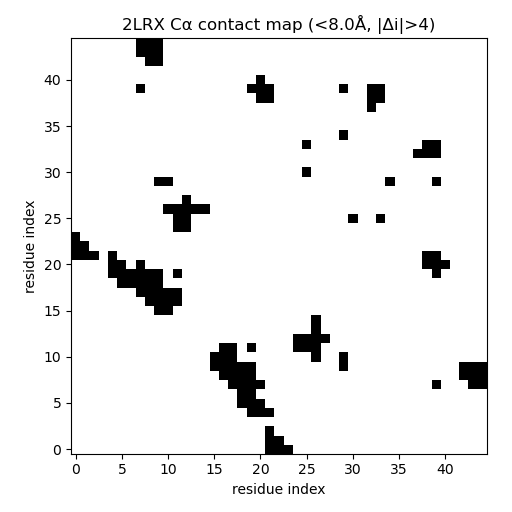. PHE A 1 43 ? 4.736 4.915 -3.711 1.00 0.00 43 PHE A C 2
ATOM 1379 O O . PHE A 1 43 ? 4.406 4.118 -4.589 1.00 0.00 43 PHE A O 2
ATOM 1396 N N . LEU A 1 44 ? 4.091 6.058 -3.497 1.00 0.00 44 LEU A N 2
ATOM 1397 C CA . LEU A 1 44 ? 2.937 6.440 -4.302 1.00 0.00 44 LEU A CA 2
ATOM 1398 C C . LEU A 1 44 ? 3.317 6.569 -5.775 1.00 0.00 44 LEU A C 2
ATOM 1399 O O . LEU A 1 44 ? 4.288 7.242 -6.120 1.00 0.00 44 LEU A O 2
ATOM 1415 N N . ILE A 1 45 ? 2.543 5.916 -6.638 1.00 0.00 45 ILE A N 2
ATOM 1416 C CA . ILE A 1 45 ? 2.792 5.953 -8.077 1.00 0.00 45 ILE A CA 2
ATOM 1417 C C . ILE A 1 45 ? 4.264 5.707 -8.395 1.00 0.00 45 ILE A C 2
ATOM 1418 O O . ILE A 1 45 ? 4.637 4.532 -8.595 1.00 0.00 45 ILE A O 2
ATOM 1435 N N . ARG A 1 1 ? -8.822 0.715 9.222 1.00 0.00 1 ARG A N 3
ATOM 1436 C CA . ARG A 1 1 ? -8.144 -0.355 8.444 1.00 0.00 1 ARG A CA 3
ATOM 1437 C C . ARG A 1 1 ? -8.283 -0.118 6.944 1.00 0.00 1 ARG A C 3
ATOM 1438 O O . ARG A 1 1 ? -7.408 -0.493 6.163 1.00 0.00 1 ARG A O 3
ATOM 1461 N N . GLN A 1 2 ? -9.387 0.506 6.548 1.00 0.00 2 GLN A N 3
ATOM 1462 C CA . GLN A 1 2 ? -9.641 0.793 5.141 1.00 0.00 2 GLN A CA 3
ATOM 1463 C C . GLN A 1 2 ? -10.247 2.184 4.969 1.00 0.00 2 GLN A C 3
ATOM 1464 O O . GLN A 1 2 ? -11.468 2.340 4.949 1.00 0.00 2 GLN A O 3
ATOM 1478 N N . PRO A 1 3 ? -9.396 3.213 4.814 1.00 0.00 3 PRO A N 3
ATOM 1479 C CA . PRO A 1 3 ? -9.827 4.584 4.611 1.00 0.00 3 PRO A CA 3
ATOM 1480 C C . PRO A 1 3 ? -9.980 4.867 3.131 1.00 0.00 3 PRO A C 3
ATOM 1481 O O . PRO A 1 3 ? -9.401 4.148 2.321 1.00 0.00 3 PRO A O 3
ATOM 1492 N N . ARG A 1 4 ? -10.727 5.908 2.760 1.00 0.00 4 ARG A N 3
ATOM 1493 C CA . ARG A 1 4 ? -10.881 6.226 1.342 1.00 0.00 4 ARG A CA 3
ATOM 1494 C C . ARG A 1 4 ? -9.501 6.207 0.689 1.00 0.00 4 ARG A C 3
ATOM 1495 O O . ARG A 1 4 ? -8.717 7.143 0.849 1.00 0.00 4 ARG A O 3
ATOM 1516 N N . PRO A 1 5 ? -9.174 5.122 -0.031 1.00 0.00 5 PRO A N 3
ATOM 1517 C CA . PRO A 1 5 ? -7.879 4.965 -0.674 1.00 0.00 5 PRO A CA 3
ATOM 1518 C C . PRO A 1 5 ? -7.845 5.541 -2.087 1.00 0.00 5 PRO A C 3
ATOM 1519 O O . PRO A 1 5 ? -8.669 5.190 -2.931 1.00 0.00 5 PRO A O 3
ATOM 1530 N N . ALA A 1 6 ? -6.887 6.430 -2.336 1.00 0.00 6 ALA A N 3
ATOM 1531 C CA . ALA A 1 6 ? -6.746 7.058 -3.645 1.00 0.00 6 ALA A CA 3
ATOM 1532 C C . ALA A 1 6 ? -6.070 6.113 -4.633 1.00 0.00 6 ALA A C 3
ATOM 1533 O O . ALA A 1 6 ? -6.038 4.901 -4.417 1.00 0.00 6 ALA A O 3
ATOM 1540 N N . LYS A 1 7 ? -5.523 6.666 -5.714 1.00 0.00 7 LYS A N 3
ATOM 1541 C CA . LYS A 1 7 ? -4.847 5.849 -6.714 1.00 0.00 7 LYS A CA 3
ATOM 1542 C C . LYS A 1 7 ? -3.341 5.898 -6.512 1.00 0.00 7 LYS A C 3
ATOM 1543 O O . LYS A 1 7 ? -2.748 6.971 -6.429 1.00 0.00 7 LYS A O 3
ATOM 1562 N N . TYR A 1 8 ? -2.738 4.720 -6.441 1.00 0.00 8 TYR A N 3
ATOM 1563 C CA . TYR A 1 8 ? -1.303 4.585 -6.253 1.00 0.00 8 TYR A CA 3
ATOM 1564 C C . TYR A 1 8 ? -0.823 3.274 -6.849 1.00 0.00 8 TYR A C 3
ATOM 1565 O O . TYR A 1 8 ? -1.627 2.431 -7.242 1.00 0.00 8 TYR A O 3
ATOM 1583 N N . LYS A 1 9 ? 0.484 3.102 -6.923 1.00 0.00 9 LYS A N 3
ATOM 1584 C CA . LYS A 1 9 ? 1.042 1.884 -7.476 1.00 0.00 9 LYS A CA 3
ATOM 1585 C C . LYS A 1 9 ? 1.833 1.133 -6.412 1.00 0.00 9 LYS A C 3
ATOM 1586 O O . LYS A 1 9 ? 2.746 1.676 -5.791 1.00 0.00 9 LYS A O 3
ATOM 1605 N N . PHE A 1 10 ? 1.449 -0.120 -6.201 1.00 0.00 10 PHE A N 3
ATOM 1606 C CA . PHE A 1 10 ? 2.080 -0.974 -5.205 1.00 0.00 10 PHE A CA 3
ATOM 1607 C C . PHE A 1 10 ? 1.755 -2.433 -5.498 1.00 0.00 10 PHE A C 3
ATOM 1608 O O . PHE A 1 10 ? 0.941 -2.723 -6.369 1.00 0.00 10 PHE A O 3
ATOM 1625 N N . THR A 1 11 ? 2.372 -3.347 -4.762 1.00 0.00 11 THR A N 3
ATOM 1626 C CA . THR A 1 11 ? 2.112 -4.768 -4.954 1.00 0.00 11 THR A CA 3
ATOM 1627 C C . THR A 1 11 ? 1.489 -5.387 -3.704 1.00 0.00 11 THR A C 3
ATOM 1628 O O . THR A 1 11 ? 2.143 -5.511 -2.669 1.00 0.00 11 THR A O 3
ATOM 1639 N N . ASP A 1 12 ? 0.223 -5.794 -3.815 1.00 0.00 12 ASP A N 3
ATOM 1640 C CA . ASP A 1 12 ? -0.489 -6.425 -2.702 1.00 0.00 12 ASP A CA 3
ATOM 1641 C C . ASP A 1 12 ? 0.315 -7.606 -2.168 1.00 0.00 12 ASP A C 3
ATOM 1642 O O . ASP A 1 12 ? 1.417 -7.883 -2.642 1.00 0.00 12 ASP A O 3
ATOM 1651 N N . VAL A 1 13 ? -0.239 -8.305 -1.189 1.00 0.00 13 VAL A N 3
ATOM 1652 C CA . VAL A 1 13 ? 0.434 -9.459 -0.608 1.00 0.00 13 VAL A CA 3
ATOM 1653 C C . VAL A 1 13 ? 0.262 -10.700 -1.475 1.00 0.00 13 VAL A C 3
ATOM 1654 O O . VAL A 1 13 ? 0.900 -11.727 -1.241 1.00 0.00 13 VAL A O 3
ATOM 1667 N N . ASN A 1 14 ? -0.611 -10.603 -2.465 1.00 0.00 14 ASN A N 3
ATOM 1668 C CA . ASN A 1 14 ? -0.881 -11.717 -3.357 1.00 0.00 14 ASN A CA 3
ATOM 1669 C C . ASN A 1 14 ? -0.121 -11.579 -4.676 1.00 0.00 14 ASN A C 3
ATOM 1670 O O . ASN A 1 14 ? -0.169 -12.472 -5.523 1.00 0.00 14 ASN A O 3
ATOM 1681 N N . GLY A 1 15 ? 0.584 -10.464 -4.843 1.00 0.00 15 GLY A N 3
ATOM 1682 C CA . GLY A 1 15 ? 1.344 -10.247 -6.062 1.00 0.00 15 GLY A CA 3
ATOM 1683 C C . GLY A 1 15 ? 0.714 -9.214 -6.978 1.00 0.00 15 GLY A C 3
ATOM 1684 O O . GLY A 1 15 ? 1.405 -8.593 -7.785 1.00 0.00 15 GLY A O 3
ATOM 1688 N N . GLU A 1 16 ? -0.597 -9.027 -6.857 1.00 0.00 16 GLU A N 3
ATOM 1689 C CA . GLU A 1 16 ? -1.305 -8.058 -7.689 1.00 0.00 16 GLU A CA 3
ATOM 1690 C C . GLU A 1 16 ? -0.862 -6.637 -7.354 1.00 0.00 16 GLU A C 3
ATOM 1691 O O . GLU A 1 16 ? -0.687 -6.291 -6.186 1.00 0.00 16 GLU A O 3
ATOM 1703 N N . THR A 1 17 ? -0.666 -5.822 -8.387 1.00 0.00 17 THR A N 3
ATOM 1704 C CA . THR A 1 17 ? -0.225 -4.443 -8.199 1.00 0.00 17 THR A CA 3
ATOM 1705 C C . THR A 1 17 ? -1.337 -3.450 -8.532 1.00 0.00 17 THR A C 3
ATOM 1706 O O . THR A 1 17 ? -1.707 -3.287 -9.695 1.00 0.00 17 THR A O 3
ATOM 1717 N N . LYS A 1 18 ? -1.865 -2.784 -7.506 1.00 0.00 18 LYS A N 3
ATOM 1718 C CA . LYS A 1 18 ? -2.931 -1.806 -7.703 1.00 0.00 18 LYS A CA 3
ATOM 1719 C C . LYS A 1 18 ? -2.767 -0.594 -6.784 1.00 0.00 18 LYS A C 3
ATOM 1720 O O . LYS A 1 18 ? -1.674 -0.311 -6.296 1.00 0.00 18 LYS A O 3
ATOM 1739 N N . THR A 1 19 ? -3.871 0.117 -6.556 1.00 0.00 19 THR A N 3
ATOM 1740 C CA . THR A 1 19 ? -3.874 1.297 -5.700 1.00 0.00 19 THR A CA 3
ATOM 1741 C C . THR A 1 19 ? -4.062 0.902 -4.268 1.00 0.00 19 THR A C 3
ATOM 1742 O O . THR A 1 19 ? -5.035 0.235 -3.915 1.00 0.00 19 THR A O 3
ATOM 1753 N N . TRP A 1 20 ? -3.099 1.263 -3.454 1.00 0.00 20 TRP A N 3
ATOM 1754 C CA . TRP A 1 20 ? -3.147 0.883 -2.075 1.00 0.00 20 TRP A CA 3
ATOM 1755 C C . TRP A 1 20 ? -2.409 1.860 -1.167 1.00 0.00 20 TRP A C 3
ATOM 1756 O O . TRP A 1 20 ? -1.309 2.307 -1.475 1.00 0.00 20 TRP A O 3
ATOM 1777 N N . THR A 1 21 ? -3.022 2.164 -0.034 1.00 0.00 21 THR A N 3
ATOM 1778 C CA . THR A 1 21 ? -2.433 3.062 0.950 1.00 0.00 21 THR A CA 3
ATOM 1779 C C . THR A 1 21 ? -2.493 2.405 2.324 1.00 0.00 21 THR A C 3
ATOM 1780 O O . THR A 1 21 ? -1.521 2.401 3.079 1.00 0.00 21 THR A O 3
ATOM 1791 N N . GLY A 1 22 ? -3.654 1.833 2.614 1.00 0.00 22 GLY A N 3
ATOM 1792 C CA . GLY A 1 22 ? -3.884 1.142 3.864 1.00 0.00 22 GLY A CA 3
ATOM 1793 C C . GLY A 1 22 ? -5.112 0.257 3.760 1.00 0.00 22 GLY A C 3
ATOM 1794 O O . GLY A 1 22 ? -6.229 0.711 4.006 1.00 0.00 22 GLY A O 3
ATOM 1798 N N . GLN A 1 23 ? -4.915 -1.003 3.378 1.00 0.00 23 GLN A N 3
ATOM 1799 C CA . GLN A 1 23 ? -6.010 -1.932 3.227 1.00 0.00 23 GLN A CA 3
ATOM 1800 C C . GLN A 1 23 ? -5.950 -2.962 4.342 1.00 0.00 23 GLN A C 3
ATOM 1801 O O . GLN A 1 23 ? -5.576 -2.640 5.470 1.00 0.00 23 GLN A O 3
ATOM 1815 N N . GLY A 1 24 ? -6.303 -4.194 4.031 1.00 0.00 24 GLY A N 3
ATOM 1816 C CA . GLY A 1 24 ? -6.262 -5.231 5.022 1.00 0.00 24 GLY A CA 3
ATOM 1817 C C . GLY A 1 24 ? -4.992 -6.045 4.933 1.00 0.00 24 GLY A C 3
ATOM 1818 O O . GLY A 1 24 ? -4.425 -6.445 5.949 1.00 0.00 24 GLY A O 3
ATOM 1822 N N . ARG A 1 25 ? -4.541 -6.280 3.707 1.00 0.00 25 ARG A N 3
ATOM 1823 C CA . ARG A 1 25 ? -3.323 -7.039 3.476 1.00 0.00 25 ARG A CA 3
ATOM 1824 C C . ARG A 1 25 ? -2.114 -6.115 3.487 1.00 0.00 25 ARG A C 3
ATOM 1825 O O . ARG A 1 25 ? -2.129 -5.053 2.863 1.00 0.00 25 ARG A O 3
ATOM 1846 N N . THR A 1 26 ? -1.068 -6.517 4.191 1.00 0.00 26 THR A N 3
ATOM 1847 C CA . THR A 1 26 ? 0.138 -5.712 4.261 1.00 0.00 26 THR A CA 3
ATOM 1848 C C . THR A 1 26 ? 1.294 -6.417 3.571 1.00 0.00 26 THR A C 3
ATOM 1849 O O . THR A 1 26 ? 2.083 -7.106 4.217 1.00 0.00 26 THR A O 3
ATOM 1860 N N . PRO A 1 27 ? 1.411 -6.259 2.240 1.00 0.00 27 PRO A N 3
ATOM 1861 C CA . PRO A 1 27 ? 2.476 -6.884 1.466 1.00 0.00 27 PRO A CA 3
ATOM 1862 C C . PRO A 1 27 ? 3.811 -6.823 2.206 1.00 0.00 27 PRO A C 3
ATOM 1863 O O . PRO A 1 27 ? 4.072 -5.883 2.952 1.00 0.00 27 PRO A O 3
ATOM 1874 N N . LYS A 1 28 ? 4.633 -7.848 2.027 1.00 0.00 28 LYS A N 3
ATOM 1875 C CA . LYS A 1 28 ? 5.924 -7.933 2.709 1.00 0.00 28 LYS A CA 3
ATOM 1876 C C . LYS A 1 28 ? 6.703 -6.614 2.669 1.00 0.00 28 LYS A C 3
ATOM 1877 O O . LYS A 1 28 ? 7.066 -6.075 3.716 1.00 0.00 28 LYS A O 3
ATOM 1896 N N . PRO A 1 29 ? 6.977 -6.071 1.471 1.00 0.00 29 PRO A N 3
ATOM 1897 C CA . PRO A 1 29 ? 7.722 -4.812 1.338 1.00 0.00 29 PRO A CA 3
ATOM 1898 C C . PRO A 1 29 ? 6.967 -3.627 1.933 1.00 0.00 29 PRO A C 3
ATOM 1899 O O . PRO A 1 29 ? 7.480 -2.914 2.801 1.00 0.00 29 PRO A O 3
ATOM 1910 N N . ILE A 1 30 ? 5.743 -3.426 1.466 1.00 0.00 30 ILE A N 3
ATOM 1911 C CA . ILE A 1 30 ? 4.910 -2.335 1.949 1.00 0.00 30 ILE A CA 3
ATOM 1912 C C . ILE A 1 30 ? 4.688 -2.452 3.453 1.00 0.00 30 ILE A C 3
ATOM 1913 O O . ILE A 1 30 ? 4.574 -1.447 4.155 1.00 0.00 30 ILE A O 3
ATOM 1929 N N . ALA A 1 31 ? 4.635 -3.688 3.941 1.00 0.00 31 ALA A N 3
ATOM 1930 C CA . ALA A 1 31 ? 4.430 -3.947 5.360 1.00 0.00 31 ALA A CA 3
ATOM 1931 C C . ALA A 1 31 ? 5.486 -3.240 6.197 1.00 0.00 31 ALA A C 3
ATOM 1932 O O . ALA A 1 31 ? 5.167 -2.573 7.182 1.00 0.00 31 ALA A O 3
ATOM 1939 N N . GLN A 1 32 ? 6.744 -3.377 5.793 1.00 0.00 32 GLN A N 3
ATOM 1940 C CA . GLN A 1 32 ? 7.840 -2.735 6.503 1.00 0.00 32 GLN A CA 3
ATOM 1941 C C . GLN A 1 32 ? 7.637 -1.225 6.520 1.00 0.00 32 GLN A C 3
ATOM 1942 O O . GLN A 1 32 ? 7.969 -0.550 7.495 1.00 0.00 32 GLN A O 3
ATOM 1956 N N . ALA A 1 33 ? 7.082 -0.703 5.430 1.00 0.00 33 ALA A N 3
ATOM 1957 C CA . ALA A 1 33 ? 6.823 0.728 5.313 1.00 0.00 33 ALA A CA 3
ATOM 1958 C C . ALA A 1 33 ? 5.853 1.206 6.392 1.00 0.00 33 ALA A C 3
ATOM 1959 O O . ALA A 1 33 ? 6.104 2.206 7.064 1.00 0.00 33 ALA A O 3
ATOM 1966 N N . LEU A 1 34 ? 4.742 0.489 6.551 1.00 0.00 34 LEU A N 3
ATOM 1967 C CA . LEU A 1 34 ? 3.737 0.848 7.549 1.00 0.00 34 LEU A CA 3
ATOM 1968 C C . LEU A 1 34 ? 4.263 0.620 8.962 1.00 0.00 34 LEU A C 3
ATOM 1969 O O . LEU A 1 34 ? 3.895 1.336 9.893 1.00 0.00 34 LEU A O 3
ATOM 1985 N N . ALA A 1 35 ? 5.126 -0.380 9.116 1.00 0.00 35 ALA A N 3
ATOM 1986 C CA . ALA A 1 35 ? 5.697 -0.695 10.420 1.00 0.00 35 ALA A CA 3
ATOM 1987 C C . ALA A 1 35 ? 6.457 0.503 10.975 1.00 0.00 35 ALA A C 3
ATOM 1988 O O . ALA A 1 35 ? 6.501 0.718 12.187 1.00 0.00 35 ALA A O 3
ATOM 1995 N N . GLU A 1 36 ? 7.043 1.287 10.078 1.00 0.00 36 GLU A N 3
ATOM 1996 C CA . GLU A 1 36 ? 7.789 2.475 10.472 1.00 0.00 36 GLU A CA 3
ATOM 1997 C C . GLU A 1 36 ? 6.875 3.699 10.514 1.00 0.00 36 GLU A C 3
ATOM 1998 O O . GLU A 1 36 ? 7.201 4.707 11.140 1.00 0.00 36 GLU A O 3
ATOM 2010 N N . GLY A 1 37 ? 5.729 3.602 9.841 1.00 0.00 37 GLY A N 3
ATOM 2011 C CA . GLY A 1 37 ? 4.786 4.705 9.813 1.00 0.00 37 GLY A CA 3
ATOM 2012 C C . GLY A 1 37 ? 4.703 5.370 8.450 1.00 0.00 37 GLY A C 3
ATOM 2013 O O . GLY A 1 37 ? 3.958 6.333 8.269 1.00 0.00 37 GLY A O 3
ATOM 2017 N N . LYS A 1 38 ? 5.473 4.862 7.491 1.00 0.00 38 LYS A N 3
ATOM 2018 C CA . LYS A 1 38 ? 5.484 5.419 6.143 1.00 0.00 38 LYS A CA 3
ATOM 2019 C C . LYS A 1 38 ? 4.462 4.726 5.245 1.00 0.00 38 LYS A C 3
ATOM 2020 O O . LYS A 1 38 ? 4.474 3.504 5.100 1.00 0.00 38 LYS A O 3
ATOM 2039 N N . SER A 1 39 ? 3.591 5.520 4.630 1.00 0.00 39 SER A N 3
ATOM 2040 C CA . SER A 1 39 ? 2.574 4.992 3.727 1.00 0.00 39 SER A CA 3
ATOM 2041 C C . SER A 1 39 ? 3.110 4.963 2.299 1.00 0.00 39 SER A C 3
ATOM 2042 O O . SER A 1 39 ? 4.299 5.189 2.074 1.00 0.00 39 SER A O 3
ATOM 2050 N N . LEU A 1 40 ? 2.236 4.689 1.335 1.00 0.00 40 LEU A N 3
ATOM 2051 C CA . LEU A 1 40 ? 2.647 4.642 -0.066 1.00 0.00 40 LEU A CA 3
ATOM 2052 C C . LEU A 1 40 ? 3.065 6.016 -0.588 1.00 0.00 40 LEU A C 3
ATOM 2053 O O . LEU A 1 40 ? 3.503 6.145 -1.731 1.00 0.00 40 LEU A O 3
ATOM 2069 N N . ASP A 1 41 ? 2.924 7.038 0.247 1.00 0.00 41 ASP A N 3
ATOM 2070 C CA . ASP A 1 41 ? 3.284 8.399 -0.140 1.00 0.00 41 ASP A CA 3
ATOM 2071 C C . ASP A 1 41 ? 4.717 8.462 -0.662 1.00 0.00 41 ASP A C 3
ATOM 2072 O O . ASP A 1 41 ? 5.064 9.348 -1.443 1.00 0.00 41 ASP A O 3
ATOM 2081 N N . ASP A 1 42 ? 5.544 7.515 -0.232 1.00 0.00 42 ASP A N 3
ATOM 2082 C CA . ASP A 1 42 ? 6.935 7.464 -0.664 1.00 0.00 42 ASP A CA 3
ATOM 2083 C C . ASP A 1 42 ? 7.084 6.581 -1.900 1.00 0.00 42 ASP A C 3
ATOM 2084 O O . ASP A 1 42 ? 7.966 6.801 -2.730 1.00 0.00 42 ASP A O 3
ATOM 2093 N N . PHE A 1 43 ? 6.213 5.582 -2.015 1.00 0.00 43 PHE A N 3
ATOM 2094 C CA . PHE A 1 43 ? 6.243 4.666 -3.151 1.00 0.00 43 PHE A CA 3
ATOM 2095 C C . PHE A 1 43 ? 5.025 4.875 -4.044 1.00 0.00 43 PHE A C 3
ATOM 2096 O O . PHE A 1 43 ? 4.515 3.931 -4.648 1.00 0.00 43 PHE A O 3
ATOM 2113 N N . LEU A 1 44 ? 4.559 6.118 -4.119 1.00 0.00 44 LEU A N 3
ATOM 2114 C CA . LEU A 1 44 ? 3.397 6.451 -4.934 1.00 0.00 44 LEU A CA 3
ATOM 2115 C C . LEU A 1 44 ? 3.772 6.560 -6.410 1.00 0.00 44 LEU A C 3
ATOM 2116 O O . LEU A 1 44 ? 4.525 7.449 -6.808 1.00 0.00 44 LEU A O 3
ATOM 2132 N N . ILE A 1 45 ? 3.239 5.648 -7.218 1.00 0.00 45 ILE A N 3
ATOM 2133 C CA . ILE A 1 45 ? 3.511 5.638 -8.652 1.00 0.00 45 ILE A CA 3
ATOM 2134 C C . ILE A 1 45 ? 5.011 5.665 -8.932 1.00 0.00 45 ILE A C 3
ATOM 2135 O O . ILE A 1 45 ? 5.574 6.775 -9.028 1.00 0.00 45 ILE A O 3
ATOM 2152 N N . ARG A 1 1 ? -9.570 1.489 9.431 1.00 0.00 1 ARG A N 4
ATOM 2153 C CA . ARG A 1 1 ? -8.857 0.439 8.657 1.00 0.00 1 ARG A CA 4
ATOM 2154 C C . ARG A 1 1 ? -8.937 0.710 7.158 1.00 0.00 1 ARG A C 4
ATOM 2155 O O . ARG A 1 1 ? -8.031 0.356 6.404 1.00 0.00 1 ARG A O 4
ATOM 2178 N N . GLN A 1 2 ? -10.027 1.341 6.733 1.00 0.00 2 GLN A N 4
ATOM 2179 C CA . GLN A 1 2 ? -10.225 1.659 5.324 1.00 0.00 2 GLN A CA 4
ATOM 2180 C C . GLN A 1 2 ? -10.704 3.099 5.153 1.00 0.00 2 GLN A C 4
ATOM 2181 O O . GLN A 1 2 ? -11.906 3.360 5.107 1.00 0.00 2 GLN A O 4
ATOM 2195 N N . PRO A 1 3 ? -9.764 4.052 5.028 1.00 0.00 3 PRO A N 4
ATOM 2196 C CA . PRO A 1 3 ? -10.069 5.457 4.829 1.00 0.00 3 PRO A CA 4
ATOM 2197 C C . PRO A 1 3 ? -10.163 5.764 3.349 1.00 0.00 3 PRO A C 4
ATOM 2198 O O . PRO A 1 3 ? -9.617 5.011 2.547 1.00 0.00 3 PRO A O 4
ATOM 2209 N N . ARG A 1 4 ? -10.822 6.860 2.970 1.00 0.00 4 ARG A N 4
ATOM 2210 C CA . ARG A 1 4 ? -10.914 7.200 1.552 1.00 0.00 4 ARG A CA 4
ATOM 2211 C C . ARG A 1 4 ? -9.525 7.080 0.933 1.00 0.00 4 ARG A C 4
ATOM 2212 O O . ARG A 1 4 ? -8.675 7.951 1.120 1.00 0.00 4 ARG A O 4
ATOM 2233 N N . PRO A 1 5 ? -9.264 5.978 0.212 1.00 0.00 5 PRO A N 4
ATOM 2234 C CA . PRO A 1 5 ? -7.969 5.726 -0.400 1.00 0.00 5 PRO A CA 4
ATOM 2235 C C . PRO A 1 5 ? -7.853 6.307 -1.806 1.00 0.00 5 PRO A C 4
ATOM 2236 O O . PRO A 1 5 ? -8.816 6.296 -2.574 1.00 0.00 5 PRO A O 4
ATOM 2247 N N . ALA A 1 6 ? -6.670 6.814 -2.137 1.00 0.00 6 ALA A N 4
ATOM 2248 C CA . ALA A 1 6 ? -6.430 7.399 -3.451 1.00 0.00 6 ALA A CA 4
ATOM 2249 C C . ALA A 1 6 ? -5.776 6.388 -4.386 1.00 0.00 6 ALA A C 4
ATOM 2250 O O . ALA A 1 6 ? -5.780 5.188 -4.114 1.00 0.00 6 ALA A O 4
ATOM 2257 N N . LYS A 1 7 ? -5.209 6.874 -5.488 1.00 0.00 7 LYS A N 4
ATOM 2258 C CA . LYS A 1 7 ? -4.552 5.997 -6.447 1.00 0.00 7 LYS A CA 4
ATOM 2259 C C . LYS A 1 7 ? -3.043 6.027 -6.254 1.00 0.00 7 LYS A C 4
ATOM 2260 O O . LYS A 1 7 ? -2.430 7.092 -6.204 1.00 0.00 7 LYS A O 4
ATOM 2279 N N . TYR A 1 8 ? -2.463 4.841 -6.158 1.00 0.00 8 TYR A N 4
ATOM 2280 C CA . TYR A 1 8 ? -1.032 4.674 -5.979 1.00 0.00 8 TYR A CA 4
ATOM 2281 C C . TYR A 1 8 ? -0.595 3.343 -6.574 1.00 0.00 8 TYR A C 4
ATOM 2282 O O . TYR A 1 8 ? -1.430 2.521 -6.946 1.00 0.00 8 TYR A O 4
ATOM 2300 N N . LYS A 1 9 ? 0.705 3.129 -6.677 1.00 0.00 9 LYS A N 4
ATOM 2301 C CA . LYS A 1 9 ? 1.214 1.888 -7.241 1.00 0.00 9 LYS A CA 4
ATOM 2302 C C . LYS A 1 9 ? 2.010 1.110 -6.199 1.00 0.00 9 LYS A C 4
ATOM 2303 O O . LYS A 1 9 ? 2.934 1.635 -5.578 1.00 0.00 9 LYS A O 4
ATOM 2322 N N . PHE A 1 10 ? 1.620 -0.146 -6.007 1.00 0.00 10 PHE A N 4
ATOM 2323 C CA . PHE A 1 10 ? 2.258 -1.022 -5.032 1.00 0.00 10 PHE A CA 4
ATOM 2324 C C . PHE A 1 10 ? 1.947 -2.479 -5.358 1.00 0.00 10 PHE A C 4
ATOM 2325 O O . PHE A 1 10 ? 1.132 -2.759 -6.232 1.00 0.00 10 PHE A O 4
ATOM 2342 N N . THR A 1 11 ? 2.575 -3.400 -4.637 1.00 0.00 11 THR A N 4
ATOM 2343 C CA . THR A 1 11 ? 2.329 -4.822 -4.847 1.00 0.00 11 THR A CA 4
ATOM 2344 C C . THR A 1 11 ? 1.654 -5.438 -3.621 1.00 0.00 11 THR A C 4
ATOM 2345 O O . THR A 1 11 ? 2.263 -5.550 -2.557 1.00 0.00 11 THR A O 4
ATOM 2356 N N . ASP A 1 12 ? 0.393 -5.840 -3.779 1.00 0.00 12 ASP A N 4
ATOM 2357 C CA . ASP A 1 12 ? -0.367 -6.451 -2.688 1.00 0.00 12 ASP A CA 4
ATOM 2358 C C . ASP A 1 12 ? 0.383 -7.646 -2.110 1.00 0.00 12 ASP A C 4
ATOM 2359 O O . ASP A 1 12 ? 1.326 -8.151 -2.720 1.00 0.00 12 ASP A O 4
ATOM 2368 N N . VAL A 1 13 ? -0.041 -8.100 -0.935 1.00 0.00 13 VAL A N 4
ATOM 2369 C CA . VAL A 1 13 ? 0.595 -9.241 -0.286 1.00 0.00 13 VAL A CA 4
ATOM 2370 C C . VAL A 1 13 ? 0.575 -10.470 -1.184 1.00 0.00 13 VAL A C 4
ATOM 2371 O O . VAL A 1 13 ? 1.360 -11.400 -1.002 1.00 0.00 13 VAL A O 4
ATOM 2384 N N . ASN A 1 14 ? -0.334 -10.471 -2.145 1.00 0.00 14 ASN A N 4
ATOM 2385 C CA . ASN A 1 14 ? -0.472 -11.584 -3.066 1.00 0.00 14 ASN A CA 4
ATOM 2386 C C . ASN A 1 14 ? 0.193 -11.293 -4.412 1.00 0.00 14 ASN A C 4
ATOM 2387 O O . ASN A 1 14 ? 0.265 -12.167 -5.276 1.00 0.00 14 ASN A O 4
ATOM 2398 N N . GLY A 1 15 ? 0.681 -10.067 -4.587 1.00 0.00 15 GLY A N 4
ATOM 2399 C CA . GLY A 1 15 ? 1.333 -9.701 -5.832 1.00 0.00 15 GLY A CA 4
ATOM 2400 C C . GLY A 1 15 ? 0.494 -8.772 -6.693 1.00 0.00 15 GLY A C 4
ATOM 2401 O O . GLY A 1 15 ? 0.930 -8.354 -7.766 1.00 0.00 15 GLY A O 4
ATOM 2405 N N . GLU A 1 16 ? -0.709 -8.443 -6.228 1.00 0.00 16 GLU A N 4
ATOM 2406 C CA . GLU A 1 16 ? -1.595 -7.555 -6.973 1.00 0.00 16 GLU A CA 4
ATOM 2407 C C . GLU A 1 16 ? -1.027 -6.140 -7.020 1.00 0.00 16 GLU A C 4
ATOM 2408 O O . GLU A 1 16 ? -0.969 -5.450 -6.003 1.00 0.00 16 GLU A O 4
ATOM 2420 N N . THR A 1 17 ? -0.602 -5.716 -8.207 1.00 0.00 17 THR A N 4
ATOM 2421 C CA . THR A 1 17 ? -0.031 -4.385 -8.382 1.00 0.00 17 THR A CA 4
ATOM 2422 C C . THR A 1 17 ? -1.123 -3.341 -8.609 1.00 0.00 17 THR A C 4
ATOM 2423 O O . THR A 1 17 ? -1.513 -3.079 -9.746 1.00 0.00 17 THR A O 4
ATOM 2434 N N . LYS A 1 18 ? -1.620 -2.751 -7.522 1.00 0.00 18 LYS A N 4
ATOM 2435 C CA . LYS A 1 18 ? -2.672 -1.743 -7.623 1.00 0.00 18 LYS A CA 4
ATOM 2436 C C . LYS A 1 18 ? -2.472 -0.606 -6.619 1.00 0.00 18 LYS A C 4
ATOM 2437 O O . LYS A 1 18 ? -1.369 -0.382 -6.124 1.00 0.00 18 LYS A O 4
ATOM 2456 N N . THR A 1 19 ? -3.559 0.108 -6.328 1.00 0.00 19 THR A N 4
ATOM 2457 C CA . THR A 1 19 ? -3.533 1.221 -5.385 1.00 0.00 19 THR A CA 4
ATOM 2458 C C . THR A 1 19 ? -3.838 0.727 -4.003 1.00 0.00 19 THR A C 4
ATOM 2459 O O . THR A 1 19 ? -4.845 0.056 -3.778 1.00 0.00 19 THR A O 4
ATOM 2470 N N . TRP A 1 20 ? -2.939 1.005 -3.089 1.00 0.00 20 TRP A N 4
ATOM 2471 C CA . TRP A 1 20 ? -3.107 0.519 -1.751 1.00 0.00 20 TRP A CA 4
ATOM 2472 C C . TRP A 1 20 ? -2.445 1.411 -0.707 1.00 0.00 20 TRP A C 4
ATOM 2473 O O . TRP A 1 20 ? -1.229 1.588 -0.703 1.00 0.00 20 TRP A O 4
ATOM 2494 N N . THR A 1 21 ? -3.255 1.943 0.194 1.00 0.00 21 THR A N 4
ATOM 2495 C CA . THR A 1 21 ? -2.757 2.787 1.270 1.00 0.00 21 THR A CA 4
ATOM 2496 C C . THR A 1 21 ? -2.901 2.040 2.590 1.00 0.00 21 THR A C 4
ATOM 2497 O O . THR A 1 21 ? -1.989 2.015 3.417 1.00 0.00 21 THR A O 4
ATOM 2508 N N . GLY A 1 22 ? -4.060 1.416 2.753 1.00 0.00 22 GLY A N 4
ATOM 2509 C CA . GLY A 1 22 ? -4.353 0.639 3.941 1.00 0.00 22 GLY A CA 4
ATOM 2510 C C . GLY A 1 22 ? -5.559 -0.257 3.718 1.00 0.00 22 GLY A C 4
ATOM 2511 O O . GLY A 1 22 ? -6.611 -0.055 4.325 1.00 0.00 22 GLY A O 4
ATOM 2515 N N . GLN A 1 23 ? -5.417 -1.233 2.820 1.00 0.00 23 GLN A N 4
ATOM 2516 C CA . GLN A 1 23 ? -6.514 -2.140 2.492 1.00 0.00 23 GLN A CA 4
ATOM 2517 C C . 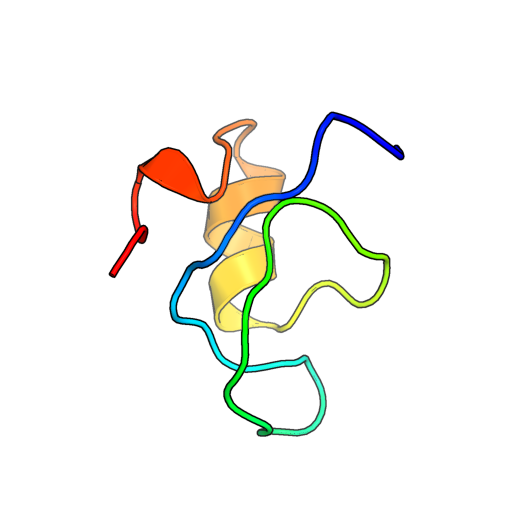GLN A 1 23 ? -6.658 -3.252 3.533 1.00 0.00 23 GLN A C 4
ATOM 2518 O O . GLN A 1 23 ? -7.412 -3.110 4.496 1.00 0.00 23 GLN A O 4
ATOM 2532 N N . GLY A 1 24 ? -5.944 -4.356 3.338 1.00 0.00 24 GLY A N 4
ATOM 2533 C CA . GLY A 1 24 ? -6.024 -5.462 4.272 1.00 0.00 24 GLY A CA 4
ATOM 2534 C C . GLY A 1 24 ? -4.658 -5.949 4.700 1.00 0.00 24 GLY A C 4
ATOM 2535 O O . GLY A 1 24 ? -4.013 -5.336 5.551 1.00 0.00 24 GLY A O 4
ATOM 2539 N N . ARG A 1 25 ? -4.208 -7.050 4.107 1.00 0.00 25 ARG A N 4
ATOM 2540 C CA . ARG A 1 25 ? -2.902 -7.602 4.437 1.00 0.00 25 ARG A CA 4
ATOM 2541 C C . ARG A 1 25 ? -1.809 -6.596 4.131 1.00 0.00 25 ARG A C 4
ATOM 2542 O O . ARG A 1 25 ? -1.976 -5.712 3.291 1.00 0.00 25 ARG A O 4
ATOM 2563 N N . THR A 1 26 ? -0.683 -6.752 4.802 1.00 0.00 26 THR A N 4
ATOM 2564 C CA . THR A 1 26 ? 0.450 -5.881 4.591 1.00 0.00 26 THR A CA 4
ATOM 2565 C C . THR A 1 26 ? 1.564 -6.655 3.907 1.00 0.00 26 THR A C 4
ATOM 2566 O O . THR A 1 26 ? 2.399 -7.267 4.574 1.00 0.00 26 THR A O 4
ATOM 2577 N N . PRO A 1 27 ? 1.588 -6.657 2.565 1.00 0.00 27 PRO A N 4
ATOM 2578 C CA . PRO A 1 27 ? 2.598 -7.373 1.798 1.00 0.00 27 PRO A CA 4
ATOM 2579 C C . PRO A 1 27 ? 3.975 -7.279 2.456 1.00 0.00 27 PRO A C 4
ATOM 2580 O O . PRO A 1 27 ? 4.304 -6.273 3.076 1.00 0.00 27 PRO A O 4
ATOM 2591 N N . LYS A 1 28 ? 4.759 -8.345 2.348 1.00 0.00 28 LYS A N 4
ATOM 2592 C CA . LYS A 1 28 ? 6.085 -8.395 2.967 1.00 0.00 28 LYS A CA 4
ATOM 2593 C C . LYS A 1 28 ? 6.892 -7.114 2.733 1.00 0.00 28 LYS A C 4
ATOM 2594 O O . LYS A 1 28 ? 7.308 -6.456 3.689 1.00 0.00 28 LYS A O 4
ATOM 2613 N N . PRO A 1 29 ? 7.126 -6.732 1.466 1.00 0.00 29 PRO A N 4
ATOM 2614 C CA . PRO A 1 29 ? 7.889 -5.520 1.146 1.00 0.00 29 PRO A CA 4
ATOM 2615 C C . PRO A 1 29 ? 7.218 -4.265 1.694 1.00 0.00 29 PRO A C 4
ATOM 2616 O O . PRO A 1 29 ? 7.826 -3.488 2.435 1.00 0.00 29 PRO A O 4
ATOM 2627 N N . ILE A 1 30 ? 5.957 -4.081 1.331 1.00 0.00 30 ILE A N 4
ATOM 2628 C CA . ILE A 1 30 ? 5.190 -2.932 1.785 1.00 0.00 30 ILE A CA 4
ATOM 2629 C C . ILE A 1 30 ? 5.083 -2.916 3.307 1.00 0.00 30 ILE A C 4
ATOM 2630 O O . ILE A 1 30 ? 5.011 -1.854 3.923 1.00 0.00 30 ILE A O 4
ATOM 2646 N N . ALA A 1 31 ? 5.074 -4.103 3.907 1.00 0.00 31 ALA A N 4
ATOM 2647 C CA . ALA A 1 31 ? 4.976 -4.228 5.356 1.00 0.00 31 ALA A CA 4
ATOM 2648 C C . ALA A 1 31 ? 6.085 -3.443 6.040 1.00 0.00 31 ALA A C 4
ATOM 2649 O O . ALA A 1 31 ? 5.845 -2.730 7.013 1.00 0.00 31 ALA A O 4
ATOM 2656 N N . GLN A 1 32 ? 7.299 -3.569 5.517 1.00 0.00 32 GLN A N 4
ATOM 2657 C CA . GLN A 1 32 ? 8.440 -2.856 6.075 1.00 0.00 32 GLN A CA 4
ATOM 2658 C C . GLN A 1 32 ? 8.227 -1.349 5.964 1.00 0.00 32 GLN A C 4
ATOM 2659 O O . GLN A 1 32 ? 8.451 -0.604 6.921 1.00 0.00 32 GLN A O 4
ATOM 2673 N N . ALA A 1 33 ? 7.782 -0.907 4.791 1.00 0.00 33 ALA A N 4
ATOM 2674 C CA . ALA A 1 33 ? 7.530 0.510 4.557 1.00 0.00 33 ALA A CA 4
ATOM 2675 C C . ALA A 1 33 ? 6.385 1.008 5.430 1.00 0.00 33 ALA A C 4
ATOM 2676 O O . ALA A 1 33 ? 6.495 2.041 6.090 1.00 0.00 33 ALA A O 4
ATOM 2683 N N . LEU A 1 34 ? 5.287 0.259 5.432 1.00 0.00 34 LEU A N 4
ATOM 2684 C CA . LEU A 1 34 ? 4.118 0.614 6.227 1.00 0.00 34 LEU A CA 4
ATOM 2685 C C . LEU A 1 34 ? 4.421 0.480 7.714 1.00 0.00 34 LEU A C 4
ATOM 2686 O O . LEU A 1 34 ? 3.896 1.229 8.537 1.00 0.00 34 LEU A O 4
ATOM 2702 N N . ALA A 1 35 ? 5.278 -0.480 8.050 1.00 0.00 35 ALA A N 4
ATOM 2703 C CA . ALA A 1 35 ? 5.659 -0.713 9.436 1.00 0.00 35 ALA A CA 4
ATOM 2704 C C . ALA A 1 35 ? 6.345 0.515 10.020 1.00 0.00 35 ALA A C 4
ATOM 2705 O O . ALA A 1 35 ? 6.282 0.760 11.225 1.00 0.00 35 ALA A O 4
ATOM 2712 N N . GLU A 1 36 ? 6.994 1.289 9.156 1.00 0.00 36 GLU A N 4
ATOM 2713 C CA . GLU A 1 36 ? 7.685 2.497 9.587 1.00 0.00 36 GLU A CA 4
ATOM 2714 C C . GLU A 1 36 ? 6.688 3.607 9.919 1.00 0.00 36 GLU A C 4
ATOM 2715 O O . GLU A 1 36 ? 7.033 4.583 10.585 1.00 0.00 36 GLU A O 4
ATOM 2727 N N . GLY A 1 37 ? 5.448 3.450 9.458 1.00 0.00 37 GLY A N 4
ATOM 2728 C CA . GLY A 1 37 ? 4.425 4.445 9.726 1.00 0.00 37 GLY A CA 4
ATOM 2729 C C . GLY A 1 37 ? 4.014 5.222 8.488 1.00 0.00 37 GLY A C 4
ATOM 2730 O O . GLY A 1 37 ? 3.028 5.959 8.513 1.00 0.00 37 GLY A O 4
ATOM 2734 N N . LYS A 1 38 ? 4.769 5.065 7.404 1.00 0.00 38 LYS A N 4
ATOM 2735 C CA . LYS A 1 38 ? 4.469 5.767 6.160 1.00 0.00 38 LYS A CA 4
ATOM 2736 C C . LYS A 1 38 ? 3.556 4.937 5.262 1.00 0.00 38 LYS A C 4
ATOM 2737 O O . LYS A 1 38 ? 3.637 3.710 5.242 1.00 0.00 38 LYS A O 4
ATOM 2756 N N . SER A 1 39 ? 2.693 5.619 4.515 1.00 0.00 39 SER A N 4
ATOM 2757 C CA . SER A 1 39 ? 1.768 4.952 3.604 1.00 0.00 39 SER A CA 4
ATOM 2758 C C . SER A 1 39 ? 2.396 4.812 2.218 1.00 0.00 39 SER A C 4
ATOM 2759 O O . SER A 1 39 ? 3.609 4.949 2.064 1.00 0.00 39 SER A O 4
ATOM 2767 N N . LEU A 1 40 ? 1.567 4.542 1.213 1.00 0.00 40 LEU A N 4
ATOM 2768 C CA . LEU A 1 40 ? 2.051 4.390 -0.157 1.00 0.00 40 LEU A CA 4
ATOM 2769 C C . LEU A 1 40 ? 2.626 5.697 -0.704 1.00 0.00 40 LEU A C 4
ATOM 2770 O O . LEU A 1 40 ? 3.234 5.715 -1.776 1.00 0.00 40 LEU A O 4
ATOM 2786 N N . ASP A 1 41 ? 2.431 6.789 0.029 1.00 0.00 41 ASP A N 4
ATOM 2787 C CA . ASP A 1 41 ? 2.930 8.093 -0.394 1.00 0.00 41 ASP A CA 4
ATOM 2788 C C . ASP A 1 41 ? 4.427 8.039 -0.693 1.00 0.00 41 ASP A C 4
ATOM 2789 O O . ASP A 1 41 ? 4.948 8.862 -1.446 1.00 0.00 41 ASP A O 4
ATOM 2798 N N . ASP A 1 42 ? 5.114 7.065 -0.104 1.00 0.00 42 ASP A N 4
ATOM 2799 C CA . ASP A 1 42 ? 6.547 6.908 -0.317 1.00 0.00 42 ASP A CA 4
ATOM 2800 C C . ASP A 1 42 ? 6.827 6.276 -1.677 1.00 0.00 42 ASP A C 4
ATOM 2801 O O . ASP A 1 42 ? 7.787 6.641 -2.356 1.00 0.00 42 ASP A O 4
ATOM 2810 N N . PHE A 1 43 ? 5.983 5.325 -2.069 1.00 0.00 43 PHE A N 4
ATOM 2811 C CA . PHE A 1 43 ? 6.142 4.641 -3.349 1.00 0.00 43 PHE A CA 4
ATOM 2812 C C . PHE A 1 43 ? 5.016 5.005 -4.313 1.00 0.00 43 PHE A C 4
ATOM 2813 O O . PHE A 1 43 ? 4.657 4.212 -5.184 1.00 0.00 43 PHE A O 4
ATOM 2830 N N . LEU A 1 44 ? 4.459 6.201 -4.154 1.00 0.00 44 LEU A N 4
ATOM 2831 C CA . LEU A 1 44 ? 3.372 6.650 -5.018 1.00 0.00 44 LEU A CA 4
ATOM 2832 C C . LEU A 1 44 ? 3.816 6.690 -6.478 1.00 0.00 44 LEU A C 4
ATOM 2833 O O . LEU A 1 44 ? 4.567 7.574 -6.886 1.00 0.00 44 LEU A O 4
ATOM 2849 N N . ILE A 1 45 ? 3.341 5.721 -7.259 1.00 0.00 45 ILE A N 4
ATOM 2850 C CA . ILE A 1 45 ? 3.679 5.632 -8.679 1.00 0.00 45 ILE A CA 4
ATOM 2851 C C . ILE A 1 45 ? 5.167 5.890 -8.916 1.00 0.00 45 ILE A C 4
ATOM 2852 O O . ILE A 1 45 ? 5.536 7.062 -9.142 1.00 0.00 45 ILE A O 4
ATOM 2869 N N . ARG A 1 1 ? -8.582 1.668 10.401 1.00 0.00 1 ARG A N 5
ATOM 2870 C CA . ARG A 1 1 ? -7.644 1.295 9.310 1.00 0.00 1 ARG A CA 5
ATOM 2871 C C . ARG A 1 1 ? -8.289 1.481 7.940 1.00 0.00 1 ARG A C 5
ATOM 2872 O O . ARG A 1 1 ? -8.651 0.510 7.275 1.00 0.00 1 ARG A O 5
ATOM 2895 N N . GLN A 1 2 ? -8.430 2.736 7.524 1.00 0.00 2 GLN A N 5
ATOM 2896 C CA . GLN A 1 2 ? -9.031 3.050 6.233 1.00 0.00 2 GLN A CA 5
ATOM 2897 C C . GLN A 1 2 ? -8.884 4.536 5.912 1.00 0.00 2 GLN A C 5
ATOM 2898 O O . GLN A 1 2 ? -9.773 5.334 6.208 1.00 0.00 2 GLN A O 5
ATOM 2912 N N . PRO A 1 3 ? -7.767 4.922 5.274 1.00 0.00 3 PRO A N 5
ATOM 2913 C CA . PRO A 1 3 ? -7.503 6.293 4.878 1.00 0.00 3 PRO A CA 5
ATOM 2914 C C . PRO A 1 3 ? -8.033 6.541 3.481 1.00 0.00 3 PRO A C 5
ATOM 2915 O O . PRO A 1 3 ? -8.217 5.585 2.732 1.00 0.00 3 PRO A O 5
ATOM 2926 N N . ARG A 1 4 ? -8.264 7.801 3.106 1.00 0.00 4 ARG A N 5
ATOM 2927 C CA . ARG A 1 4 ? -8.756 8.081 1.759 1.00 0.00 4 ARG A CA 5
ATOM 2928 C C . ARG A 1 4 ? -7.911 7.294 0.761 1.00 0.00 4 ARG A C 5
ATOM 2929 O O . ARG A 1 4 ? -6.778 7.671 0.461 1.00 0.00 4 ARG A O 5
ATOM 2950 N N . PRO A 1 5 ? -8.441 6.168 0.257 1.00 0.00 5 PRO A N 5
ATOM 2951 C CA . PRO A 1 5 ? -7.726 5.311 -0.676 1.00 0.00 5 PRO A CA 5
ATOM 2952 C C . PRO A 1 5 ? -7.941 5.709 -2.133 1.00 0.00 5 PRO A C 5
ATOM 2953 O O . PRO A 1 5 ? -8.923 5.307 -2.757 1.00 0.00 5 PRO A O 5
ATOM 2964 N N . ALA A 1 6 ? -7.018 6.501 -2.667 1.00 0.00 6 ALA A N 5
ATOM 2965 C CA . ALA A 1 6 ? -7.106 6.956 -4.050 1.00 0.00 6 ALA A CA 5
ATOM 2966 C C . ALA A 1 6 ? -6.432 5.960 -4.993 1.00 0.00 6 ALA A C 5
ATOM 2967 O O . ALA A 1 6 ? -6.367 4.767 -4.696 1.00 0.00 6 ALA A O 5
ATOM 2974 N N . LYS A 1 7 ? -5.926 6.444 -6.128 1.00 0.00 7 LYS A N 5
ATOM 2975 C CA . LYS A 1 7 ? -5.260 5.570 -7.085 1.00 0.00 7 LYS A CA 5
ATOM 2976 C C . LYS A 1 7 ? -3.752 5.647 -6.911 1.00 0.00 7 LYS A C 5
ATOM 2977 O O . LYS A 1 7 ? -3.172 6.730 -6.902 1.00 0.00 7 LYS A O 5
ATOM 2996 N N . TYR A 1 8 ? -3.130 4.483 -6.781 1.00 0.00 8 TYR A N 5
ATOM 2997 C CA . TYR A 1 8 ? -1.689 4.385 -6.610 1.00 0.00 8 TYR A CA 5
ATOM 2998 C C . TYR A 1 8 ? -1.187 3.055 -7.147 1.00 0.00 8 TYR A C 5
ATOM 2999 O O . TYR A 1 8 ? -1.975 2.154 -7.432 1.00 0.00 8 TYR A O 5
ATOM 3017 N N . LYS A 1 9 ? 0.122 2.928 -7.284 1.00 0.00 9 LYS A N 5
ATOM 3018 C CA . LYS A 1 9 ? 0.704 1.695 -7.782 1.00 0.00 9 LYS A CA 5
ATOM 3019 C C . LYS A 1 9 ? 1.610 1.076 -6.723 1.00 0.00 9 LYS A C 5
ATOM 3020 O O . LYS A 1 9 ? 2.519 1.723 -6.202 1.00 0.00 9 LYS A O 5
ATOM 3039 N N . PHE A 1 10 ? 1.327 -0.178 -6.401 1.00 0.00 10 PHE A N 5
ATOM 3040 C CA . PHE A 1 10 ? 2.074 -0.914 -5.390 1.00 0.00 10 PHE A CA 5
ATOM 3041 C C . PHE A 1 10 ? 1.915 -2.410 -5.623 1.00 0.00 10 PHE A C 5
ATOM 3042 O O . PHE A 1 10 ? 1.132 -2.821 -6.470 1.00 0.00 10 PHE A O 5
ATOM 3059 N N . THR A 1 11 ? 2.634 -3.220 -4.859 1.00 0.00 11 THR A N 5
ATOM 3060 C CA . THR A 1 11 ? 2.525 -4.667 -4.993 1.00 0.00 11 THR A CA 5
ATOM 3061 C C . THR A 1 11 ? 1.843 -5.271 -3.765 1.00 0.00 11 THR A C 5
ATOM 3062 O O . THR A 1 11 ? 2.411 -5.289 -2.673 1.00 0.00 11 THR A O 5
ATOM 3073 N N . ASP A 1 12 ? 0.624 -5.774 -3.956 1.00 0.00 12 ASP A N 5
ATOM 3074 C CA . ASP A 1 12 ? -0.136 -6.390 -2.871 1.00 0.00 12 ASP A CA 5
ATOM 3075 C C . ASP A 1 12 ? 0.646 -7.552 -2.268 1.00 0.00 12 ASP A C 5
ATOM 3076 O O . ASP A 1 12 ? 1.684 -7.950 -2.797 1.00 0.00 12 ASP A O 5
ATOM 3085 N N . VAL A 1 13 ? 0.142 -8.098 -1.169 1.00 0.00 13 VAL A N 5
ATOM 3086 C CA . VAL A 1 13 ? 0.800 -9.221 -0.512 1.00 0.00 13 VAL A CA 5
ATOM 3087 C C . VAL A 1 13 ? 0.724 -10.485 -1.364 1.00 0.00 13 VAL A C 5
ATOM 3088 O O . VAL A 1 13 ? 1.383 -11.483 -1.074 1.00 0.00 13 VAL A O 5
ATOM 3101 N N . ASN A 1 14 ? -0.096 -10.441 -2.405 1.00 0.00 14 ASN A N 5
ATOM 3102 C CA . ASN A 1 14 ? -0.275 -11.582 -3.286 1.00 0.00 14 ASN A CA 5
ATOM 3103 C C . ASN A 1 14 ? 0.546 -11.451 -4.568 1.00 0.00 14 ASN A C 5
ATOM 3104 O O . ASN A 1 14 ? 0.607 -12.383 -5.370 1.00 0.00 14 ASN A O 5
ATOM 3115 N N . GLY A 1 15 ? 1.182 -10.297 -4.759 1.00 0.00 15 GLY A N 5
ATOM 3116 C CA . GLY A 1 15 ? 1.991 -10.088 -5.947 1.00 0.00 15 GLY A CA 5
ATOM 3117 C C . GLY A 1 15 ? 1.357 -9.129 -6.939 1.00 0.00 15 GLY A C 5
ATOM 3118 O O . GLY A 1 15 ? 2.051 -8.544 -7.770 1.00 0.00 15 GLY A O 5
ATOM 3122 N N . GLU A 1 16 ? 0.040 -8.960 -6.856 1.00 0.00 16 GLU A N 5
ATOM 3123 C CA . GLU A 1 16 ? -0.667 -8.058 -7.759 1.00 0.00 16 GLU A CA 5
ATOM 3124 C C . GLU A 1 16 ? -0.251 -6.615 -7.499 1.00 0.00 16 GLU A C 5
ATOM 3125 O O . GLU A 1 16 ? 0.290 -6.303 -6.440 1.00 0.00 16 GLU A O 5
ATOM 3137 N N . THR A 1 17 ? -0.495 -5.735 -8.467 1.00 0.00 17 THR A N 5
ATOM 3138 C CA . THR A 1 17 ? -0.126 -4.331 -8.315 1.00 0.00 17 THR A CA 5
ATOM 3139 C C . THR A 1 17 ? -1.276 -3.399 -8.684 1.00 0.00 17 THR A C 5
ATOM 3140 O O . THR A 1 17 ? -1.585 -3.214 -9.861 1.00 0.00 17 THR A O 5
ATOM 3151 N N . LYS A 1 18 ? -1.908 -2.813 -7.669 1.00 0.00 18 LYS A N 5
ATOM 3152 C CA . LYS A 1 18 ? -3.025 -1.899 -7.891 1.00 0.00 18 LYS A CA 5
ATOM 3153 C C . LYS A 1 18 ? -2.995 -0.726 -6.913 1.00 0.00 18 LYS A C 5
ATOM 3154 O O . LYS A 1 18 ? -1.988 -0.473 -6.254 1.00 0.00 18 LYS A O 5
ATOM 3173 N N . THR A 1 19 ? -4.120 -0.023 -6.820 1.00 0.00 19 THR A N 5
ATOM 3174 C CA . THR A 1 19 ? -4.252 1.115 -5.918 1.00 0.00 19 THR A CA 5
ATOM 3175 C C . THR A 1 19 ? -4.505 0.622 -4.525 1.00 0.00 19 THR A C 5
ATOM 3176 O O . THR A 1 19 ? -5.472 -0.096 -4.272 1.00 0.00 19 THR A O 5
ATOM 3187 N N . TRP A 1 20 ? -3.604 0.957 -3.634 1.00 0.00 20 TRP A N 5
ATOM 3188 C CA . TRP A 1 20 ? -3.716 0.482 -2.288 1.00 0.00 20 TRP A CA 5
ATOM 3189 C C . TRP A 1 20 ? -3.061 1.427 -1.285 1.00 0.00 20 TRP A C 5
ATOM 3190 O O . TRP A 1 20 ? -1.986 1.968 -1.531 1.00 0.00 20 TRP A O 5
ATOM 3211 N N . THR A 1 21 ? -3.719 1.609 -0.149 1.00 0.00 21 THR A N 5
ATOM 3212 C CA . THR A 1 21 ? -3.209 2.473 0.910 1.00 0.00 21 THR A CA 5
ATOM 3213 C C . THR A 1 21 ? -3.232 1.722 2.238 1.00 0.00 21 THR A C 5
ATOM 3214 O O . THR A 1 21 ? -2.262 1.729 2.996 1.00 0.00 21 THR A O 5
ATOM 3225 N N . GLY A 1 22 ? -4.355 1.062 2.490 1.00 0.00 22 GLY A N 5
ATOM 3226 C CA . GLY A 1 22 ? -4.537 0.282 3.696 1.00 0.00 22 GLY A CA 5
ATOM 3227 C C . GLY A 1 22 ? -5.701 -0.679 3.538 1.00 0.00 22 GLY A C 5
ATOM 3228 O O . GLY A 1 22 ? -6.753 -0.500 4.152 1.00 0.00 22 GLY A O 5
ATOM 3232 N N . GLN A 1 23 ? -5.520 -1.684 2.684 1.00 0.00 23 GLN A N 5
ATOM 3233 C CA . GLN A 1 23 ? -6.568 -2.661 2.409 1.00 0.00 23 GLN A CA 5
ATOM 3234 C C . GLN A 1 23 ? -6.642 -3.724 3.504 1.00 0.00 23 GLN A C 5
ATOM 3235 O O . GLN A 1 23 ? -7.362 -3.558 4.489 1.00 0.00 23 GLN A O 5
ATOM 3249 N N . GLY A 1 24 ? -5.903 -4.815 3.332 1.00 0.00 24 GLY A N 5
ATOM 3250 C CA . GLY A 1 24 ? -5.912 -5.876 4.317 1.00 0.00 24 GLY A CA 5
ATOM 3251 C C . GLY A 1 24 ? -4.514 -6.291 4.717 1.00 0.00 24 GLY A C 5
ATOM 3252 O O . GLY A 1 24 ? -3.905 -5.675 5.592 1.00 0.00 24 GLY A O 5
ATOM 3256 N N . ARG A 1 25 ? -3.997 -7.329 4.071 1.00 0.00 25 ARG A N 5
ATOM 3257 C CA . ARG A 1 25 ? -2.655 -7.805 4.365 1.00 0.00 25 ARG A CA 5
ATOM 3258 C C . ARG A 1 25 ? -1.635 -6.726 4.059 1.00 0.00 25 ARG A C 5
ATOM 3259 O O . ARG A 1 25 ? -1.877 -5.837 3.243 1.00 0.00 25 ARG A O 5
ATOM 3280 N N . THR A 1 26 ? -0.487 -6.824 4.700 1.00 0.00 26 THR A N 5
ATOM 3281 C CA . THR A 1 26 ? 0.582 -5.878 4.484 1.00 0.00 26 THR A CA 5
ATOM 3282 C C . THR A 1 26 ? 1.728 -6.569 3.768 1.00 0.00 26 THR A C 5
ATOM 3283 O O . THR A 1 26 ? 2.624 -7.118 4.411 1.00 0.00 26 THR A O 5
ATOM 3294 N N . PRO A 1 27 ? 1.717 -6.567 2.426 1.00 0.00 27 PRO A N 5
ATOM 3295 C CA . PRO A 1 27 ? 2.758 -7.208 1.636 1.00 0.00 27 PRO A CA 5
ATOM 3296 C C . PRO A 1 27 ? 4.135 -7.005 2.265 1.00 0.00 27 PRO A C 5
ATOM 3297 O O . PRO A 1 27 ? 4.377 -5.999 2.925 1.00 0.00 27 PRO A O 5
ATOM 3308 N N . LYS A 1 28 ? 5.017 -7.981 2.094 1.00 0.00 28 LYS A N 5
ATOM 3309 C CA . LYS A 1 28 ? 6.355 -7.926 2.686 1.00 0.00 28 LYS A CA 5
ATOM 3310 C C . LYS A 1 28 ? 7.017 -6.553 2.526 1.00 0.00 28 LYS A C 5
ATOM 3311 O O . LYS A 1 28 ? 7.391 -5.924 3.519 1.00 0.00 28 LYS A O 5
ATOM 3330 N N . PRO A 1 29 ? 7.170 -6.058 1.287 1.00 0.00 29 PRO A N 5
ATOM 3331 C CA . PRO A 1 29 ? 7.789 -4.751 1.044 1.00 0.00 29 PRO A CA 5
ATOM 3332 C C . PRO A 1 29 ? 7.039 -3.627 1.750 1.00 0.00 29 PRO A C 5
ATOM 3333 O O . PRO A 1 29 ? 7.619 -2.858 2.521 1.00 0.00 29 PRO A O 5
ATOM 3344 N N . ILE A 1 30 ? 5.743 -3.544 1.487 1.00 0.00 30 ILE A N 5
ATOM 3345 C CA . ILE A 1 30 ? 4.903 -2.524 2.095 1.00 0.00 30 ILE A CA 5
ATOM 3346 C C . ILE A 1 30 ? 4.863 -2.679 3.612 1.00 0.00 30 ILE A C 5
ATOM 3347 O O . ILE A 1 30 ? 4.725 -1.697 4.341 1.00 0.00 30 ILE A O 5
ATOM 3363 N N . ALA A 1 31 ? 4.979 -3.917 4.081 1.00 0.00 31 ALA A N 5
ATOM 3364 C CA . ALA A 1 31 ? 4.951 -4.196 5.511 1.00 0.00 31 ALA A CA 5
ATOM 3365 C C . ALA A 1 31 ? 5.989 -3.355 6.235 1.00 0.00 31 ALA A C 5
ATOM 3366 O O . ALA A 1 31 ? 5.717 -2.787 7.293 1.00 0.00 31 ALA A O 5
ATOM 3373 N N . GLN A 1 32 ? 7.175 -3.263 5.648 1.00 0.00 32 GLN A N 5
ATOM 3374 C CA . GLN A 1 32 ? 8.247 -2.470 6.230 1.00 0.00 32 GLN A CA 5
ATOM 3375 C C . GLN A 1 32 ? 7.895 -0.987 6.169 1.00 0.00 32 GLN A C 5
ATOM 3376 O O . GLN A 1 32 ? 8.214 -0.223 7.080 1.00 0.00 32 GLN A O 5
ATOM 3390 N N . ALA A 1 33 ? 7.230 -0.587 5.086 1.00 0.00 33 ALA A N 5
ATOM 3391 C CA . ALA A 1 33 ? 6.831 0.803 4.904 1.00 0.00 33 ALA A CA 5
ATOM 3392 C C . ALA A 1 33 ? 5.722 1.194 5.876 1.00 0.00 33 ALA A C 5
ATOM 3393 O O . ALA A 1 33 ? 5.801 2.226 6.541 1.00 0.00 33 ALA A O 5
ATOM 3400 N N . LEU A 1 34 ? 4.686 0.363 5.952 1.00 0.00 34 LEU A N 5
ATOM 3401 C CA . LEU A 1 34 ? 3.560 0.625 6.842 1.00 0.00 34 LEU A CA 5
ATOM 3402 C C . LEU A 1 34 ? 3.965 0.441 8.296 1.00 0.00 34 LEU A C 5
ATOM 3403 O O . LEU A 1 34 ? 3.529 1.185 9.175 1.00 0.00 34 LEU A O 5
ATOM 3419 N N . ALA A 1 35 ? 4.807 -0.552 8.540 1.00 0.00 35 ALA A N 5
ATOM 3420 C CA . ALA A 1 35 ? 5.282 -0.834 9.888 1.00 0.00 35 ALA A CA 5
ATOM 3421 C C . ALA A 1 35 ? 6.013 0.375 10.459 1.00 0.00 35 ALA A C 5
ATOM 3422 O O . ALA A 1 35 ? 6.007 0.606 11.668 1.00 0.00 35 ALA A O 5
ATOM 3429 N N . GLU A 1 36 ? 6.631 1.153 9.575 1.00 0.00 36 GLU A N 5
ATOM 3430 C CA . GLU A 1 36 ? 7.355 2.350 9.984 1.00 0.00 36 GLU A CA 5
ATOM 3431 C C . GLU A 1 36 ? 6.385 3.483 10.319 1.00 0.00 36 GLU A C 5
ATOM 3432 O O . GLU A 1 36 ? 6.759 4.460 10.968 1.00 0.00 36 GLU A O 5
ATOM 3444 N N . GLY A 1 37 ? 5.135 3.344 9.875 1.00 0.00 37 GLY A N 5
ATOM 3445 C CA . GLY A 1 37 ? 4.135 4.362 10.142 1.00 0.00 37 GLY A CA 5
ATOM 3446 C C . GLY A 1 37 ? 3.712 5.118 8.895 1.00 0.00 37 GLY A C 5
ATOM 3447 O O . GLY A 1 37 ? 2.704 5.824 8.905 1.00 0.00 37 GLY A O 5
ATOM 3451 N N . LYS A 1 38 ? 4.483 4.977 7.819 1.00 0.00 38 LYS A N 5
ATOM 3452 C CA . LYS A 1 38 ? 4.175 5.661 6.566 1.00 0.00 38 LYS A CA 5
ATOM 3453 C C . LYS A 1 38 ? 3.302 4.794 5.662 1.00 0.00 38 LYS A C 5
ATOM 3454 O O . LYS A 1 38 ? 3.426 3.571 5.651 1.00 0.00 38 LYS A O 5
ATOM 3473 N N . SER A 1 39 ? 2.427 5.441 4.897 1.00 0.00 39 SER A N 5
ATOM 3474 C CA . SER A 1 39 ? 1.537 4.735 3.980 1.00 0.00 39 SER A CA 5
ATOM 3475 C C . SER A 1 39 ? 2.200 4.575 2.615 1.00 0.00 39 SER A C 5
ATOM 3476 O O . SER A 1 39 ? 3.396 4.824 2.465 1.00 0.00 39 SER A O 5
ATOM 3484 N N . LEU A 1 40 ? 1.421 4.160 1.621 1.00 0.00 40 LEU A N 5
ATOM 3485 C CA . LEU A 1 40 ? 1.946 3.971 0.272 1.00 0.00 40 LEU A CA 5
ATOM 3486 C C . LEU A 1 40 ? 2.407 5.292 -0.348 1.00 0.00 40 LEU A C 5
ATOM 3487 O O . LEU A 1 40 ? 3.040 5.302 -1.404 1.00 0.00 40 LEU A O 5
ATOM 3503 N N . ASP A 1 41 ? 2.082 6.407 0.304 1.00 0.00 41 ASP A N 5
ATOM 3504 C CA . ASP A 1 41 ? 2.460 7.724 -0.200 1.00 0.00 41 ASP A CA 5
ATOM 3505 C C . ASP A 1 41 ? 3.957 7.799 -0.491 1.00 0.00 41 ASP A C 5
ATOM 3506 O O . ASP A 1 41 ? 4.399 8.611 -1.304 1.00 0.00 41 ASP A O 5
ATOM 3515 N N . ASP A 1 42 ? 4.733 6.947 0.171 1.00 0.00 42 ASP A N 5
ATOM 3516 C CA . ASP A 1 42 ? 6.177 6.923 -0.030 1.00 0.00 42 ASP A CA 5
ATOM 3517 C C . ASP A 1 42 ? 6.522 6.385 -1.416 1.00 0.00 42 ASP A C 5
ATOM 3518 O O . ASP A 1 42 ? 7.395 6.919 -2.099 1.00 0.00 42 ASP A O 5
ATOM 3527 N N . PHE A 1 43 ? 5.830 5.325 -1.825 1.00 0.00 43 PHE A N 5
ATOM 3528 C CA . PHE A 1 43 ? 6.064 4.716 -3.132 1.00 0.00 43 PHE A CA 5
ATOM 3529 C C . PHE A 1 43 ? 4.863 4.914 -4.053 1.00 0.00 43 PHE A C 5
ATOM 3530 O O . PHE A 1 43 ? 4.617 4.102 -4.946 1.00 0.00 43 PHE A O 5
ATOM 3547 N N . LEU A 1 44 ? 4.114 5.990 -3.832 1.00 0.00 44 LEU A N 5
ATOM 3548 C CA . LEU A 1 44 ? 2.939 6.276 -4.648 1.00 0.00 44 LEU A CA 5
ATOM 3549 C C . LEU A 1 44 ? 3.323 6.448 -6.117 1.00 0.00 44 LEU A C 5
ATOM 3550 O O . LEU A 1 44 ? 4.056 7.369 -6.478 1.00 0.00 44 LEU A O 5
ATOM 3566 N N . ILE A 1 45 ? 2.825 5.548 -6.961 1.00 0.00 45 ILE A N 5
ATOM 3567 C CA . ILE A 1 45 ? 3.114 5.592 -8.391 1.00 0.00 45 ILE A CA 5
ATOM 3568 C C . ILE A 1 45 ? 4.617 5.623 -8.651 1.00 0.00 45 ILE A C 5
ATOM 3569 O O . ILE A 1 45 ? 5.207 4.538 -8.835 1.00 0.00 45 ILE A O 5
ATOM 3586 N N . ARG A 1 1 ? -8.808 -0.139 9.174 1.00 0.00 1 ARG A N 6
ATOM 3587 C CA . ARG A 1 1 ? -9.729 1.004 8.942 1.00 0.00 1 ARG A CA 6
ATOM 3588 C C . ARG A 1 1 ? -9.561 1.571 7.536 1.00 0.00 1 ARG A C 6
ATOM 3589 O O . ARG A 1 1 ? -8.860 2.563 7.335 1.00 0.00 1 ARG A O 6
ATOM 3612 N N . GLN A 1 2 ? -10.210 0.934 6.565 1.00 0.00 2 GLN A N 6
ATOM 3613 C CA . GLN A 1 2 ? -10.134 1.372 5.175 1.00 0.00 2 GLN A CA 6
ATOM 3614 C C . GLN A 1 2 ? -10.550 2.837 5.037 1.00 0.00 2 GLN A C 6
ATOM 3615 O O . GLN A 1 2 ? -11.739 3.154 5.059 1.00 0.00 2 GLN A O 6
ATOM 3629 N N . PRO A 1 3 ? -9.577 3.750 4.863 1.00 0.00 3 PRO A N 6
ATOM 3630 C CA . PRO A 1 3 ? -9.836 5.168 4.688 1.00 0.00 3 PRO A CA 6
ATOM 3631 C C . PRO A 1 3 ? -9.995 5.488 3.217 1.00 0.00 3 PRO A C 6
ATOM 3632 O O . PRO A 1 3 ? -9.535 4.713 2.383 1.00 0.00 3 PRO A O 6
ATOM 3643 N N . ARG A 1 4 ? -10.617 6.620 2.878 1.00 0.00 4 ARG A N 6
ATOM 3644 C CA . ARG A 1 4 ? -10.770 6.972 1.469 1.00 0.00 4 ARG A CA 6
ATOM 3645 C C . ARG A 1 4 ? -9.423 6.787 0.774 1.00 0.00 4 ARG A C 6
ATOM 3646 O O . ARG A 1 4 ? -8.523 7.614 0.918 1.00 0.00 4 ARG A O 6
ATOM 3667 N N . PRO A 1 5 ? -9.258 5.678 0.035 1.00 0.00 5 PRO A N 6
ATOM 3668 C CA . PRO A 1 5 ? -8.012 5.367 -0.648 1.00 0.00 5 PRO A CA 6
ATOM 3669 C C . PRO A 1 5 ? -7.943 5.951 -2.055 1.00 0.00 5 PRO A C 6
ATOM 3670 O O . PRO A 1 5 ? -8.922 5.918 -2.800 1.00 0.00 5 PRO A O 6
ATOM 3681 N N . ALA A 1 6 ? -6.779 6.484 -2.413 1.00 0.00 6 ALA A N 6
ATOM 3682 C CA . ALA A 1 6 ? -6.584 7.075 -3.732 1.00 0.00 6 ALA A CA 6
ATOM 3683 C C . ALA A 1 6 ? -5.921 6.081 -4.683 1.00 0.00 6 ALA A C 6
ATOM 3684 O O . ALA A 1 6 ? -5.936 4.875 -4.437 1.00 0.00 6 ALA A O 6
ATOM 3691 N N . LYS A 1 7 ? -5.336 6.588 -5.766 1.00 0.00 7 LYS A N 6
ATOM 3692 C CA . LYS A 1 7 ? -4.669 5.727 -6.736 1.00 0.00 7 LYS A CA 6
ATOM 3693 C C . LYS A 1 7 ? -3.165 5.736 -6.507 1.00 0.00 7 LYS A C 6
ATOM 3694 O O . LYS A 1 7 ? -2.546 6.796 -6.430 1.00 0.00 7 LYS A O 6
ATOM 3713 N N . TYR A 1 8 ? -2.589 4.545 -6.406 1.00 0.00 8 TYR A N 6
ATOM 3714 C CA . TYR A 1 8 ? -1.156 4.388 -6.187 1.00 0.00 8 TYR A CA 6
ATOM 3715 C C . TYR A 1 8 ? -0.664 3.093 -6.810 1.00 0.00 8 TYR A C 6
ATOM 3716 O O . TYR A 1 8 ? -1.458 2.248 -7.218 1.00 0.00 8 TYR A O 6
ATOM 3734 N N . LYS A 1 9 ? 0.646 2.941 -6.893 1.00 0.00 9 LYS A N 6
ATOM 3735 C CA . LYS A 1 9 ? 1.224 1.744 -7.475 1.00 0.00 9 LYS A CA 6
ATOM 3736 C C . LYS A 1 9 ? 2.076 1.006 -6.447 1.00 0.00 9 LYS A C 6
ATOM 3737 O O . LYS A 1 9 ? 2.992 1.573 -5.851 1.00 0.00 9 LYS A O 6
ATOM 3756 N N . PHE A 1 10 ? 1.740 -0.261 -6.237 1.00 0.00 10 PHE A N 6
ATOM 3757 C CA . PHE A 1 10 ? 2.433 -1.106 -5.273 1.00 0.00 10 PHE A CA 6
ATOM 3758 C C . PHE A 1 10 ? 2.123 -2.573 -5.557 1.00 0.00 10 PHE A C 6
ATOM 3759 O O . PHE A 1 10 ? 1.298 -2.876 -6.413 1.00 0.00 10 PHE A O 6
ATOM 3776 N N . THR A 1 11 ? 2.761 -3.476 -4.823 1.00 0.00 11 THR A N 6
ATOM 3777 C CA . THR A 1 11 ? 2.511 -4.902 -5.000 1.00 0.00 11 THR A CA 6
ATOM 3778 C C . THR A 1 11 ? 1.761 -5.477 -3.795 1.00 0.00 11 THR A C 6
ATOM 3779 O O . THR A 1 11 ? 2.306 -5.556 -2.694 1.00 0.00 11 THR A O 6
ATOM 3790 N N . ASP A 1 12 ? 0.509 -5.882 -4.015 1.00 0.00 12 ASP A N 6
ATOM 3791 C CA . ASP A 1 12 ? -0.321 -6.458 -2.954 1.00 0.00 12 ASP A CA 6
ATOM 3792 C C . ASP A 1 12 ? 0.410 -7.596 -2.249 1.00 0.00 12 ASP A C 6
ATOM 3793 O O . ASP A 1 12 ? 1.538 -7.938 -2.605 1.00 0.00 12 ASP A O 6
ATOM 3802 N N . VAL A 1 13 ? -0.240 -8.180 -1.250 1.00 0.00 13 VAL A N 6
ATOM 3803 C CA . VAL A 1 13 ? 0.347 -9.281 -0.496 1.00 0.00 13 VAL A CA 6
ATOM 3804 C C . VAL A 1 13 ? 0.248 -10.596 -1.257 1.00 0.00 13 VAL A C 6
ATOM 3805 O O . VAL A 1 13 ? 0.957 -11.556 -0.955 1.00 0.00 13 VAL A O 6
ATOM 3818 N N . ASN A 1 14 ? -0.647 -10.639 -2.230 1.00 0.00 14 ASN A N 6
ATOM 3819 C CA . ASN A 1 14 ? -0.859 -11.839 -3.020 1.00 0.00 14 ASN A CA 6
ATOM 3820 C C . ASN A 1 14 ? -0.170 -11.757 -4.381 1.00 0.00 14 ASN A C 6
ATOM 3821 O O . ASN A 1 14 ? -0.501 -12.510 -5.297 1.00 0.00 14 ASN A O 6
ATOM 3832 N N . GLY A 1 15 ? 0.792 -10.848 -4.509 1.00 0.00 15 GLY A N 6
ATOM 3833 C CA . GLY A 1 15 ? 1.507 -10.704 -5.764 1.00 0.00 15 GLY A CA 6
ATOM 3834 C C . GLY A 1 15 ? 0.877 -9.685 -6.696 1.00 0.00 15 GLY A C 6
ATOM 3835 O O . GLY A 1 15 ? 1.486 -9.289 -7.689 1.00 0.00 15 GLY A O 6
ATOM 3839 N N . GLU A 1 16 ? -0.343 -9.255 -6.382 1.00 0.00 16 GLU A N 6
ATOM 3840 C CA . GLU A 1 16 ? -1.038 -8.275 -7.209 1.00 0.00 16 GLU A CA 6
ATOM 3841 C C . GLU A 1 16 ? -0.322 -6.930 -7.156 1.00 0.00 16 GLU A C 6
ATOM 3842 O O . GLU A 1 16 ? 0.667 -6.776 -6.441 1.00 0.00 16 GLU A O 6
ATOM 3854 N N . THR A 1 17 ? -0.819 -5.960 -7.917 1.00 0.00 17 THR A N 6
ATOM 3855 C CA . THR A 1 17 ? -0.208 -4.636 -7.948 1.00 0.00 17 THR A CA 6
ATOM 3856 C C . THR A 1 17 ? -1.209 -3.572 -8.396 1.00 0.00 17 THR A C 6
ATOM 3857 O O . THR A 1 17 ? -1.386 -3.343 -9.592 1.00 0.00 17 THR A O 6
ATOM 3868 N N . LYS A 1 18 ? -1.860 -2.925 -7.432 1.00 0.00 18 LYS A N 6
ATOM 3869 C CA . LYS A 1 18 ? -2.840 -1.889 -7.742 1.00 0.00 18 LYS A CA 6
ATOM 3870 C C . LYS A 1 18 ? -2.765 -0.725 -6.758 1.00 0.00 18 LYS A C 6
ATOM 3871 O O . LYS A 1 18 ? -1.790 -0.574 -6.026 1.00 0.00 18 LYS A O 6
ATOM 3890 N N . THR A 1 19 ? -3.814 0.092 -6.747 1.00 0.00 19 THR A N 6
ATOM 3891 C CA . THR A 1 19 ? -3.887 1.240 -5.856 1.00 0.00 19 THR A CA 6
ATOM 3892 C C . THR A 1 19 ? -4.068 0.792 -4.439 1.00 0.00 19 THR A C 6
ATOM 3893 O O . THR A 1 19 ? -4.955 -0.005 -4.131 1.00 0.00 19 THR A O 6
ATOM 3904 N N . TRP A 1 20 ? -3.184 1.256 -3.589 1.00 0.00 20 TRP A N 6
ATOM 3905 C CA . TRP A 1 20 ? -3.215 0.841 -2.220 1.00 0.00 20 TRP A CA 6
ATOM 3906 C C . TRP A 1 20 ? -2.653 1.896 -1.273 1.00 0.00 20 TRP A C 6
ATOM 3907 O O . TRP A 1 20 ? -1.639 2.530 -1.559 1.00 0.00 20 TRP A O 6
ATOM 3928 N N . THR A 1 21 ? -3.322 2.061 -0.139 1.00 0.00 21 THR A N 6
ATOM 3929 C CA . THR A 1 21 ? -2.903 3.016 0.879 1.00 0.00 21 THR A CA 6
ATOM 3930 C C . THR A 1 21 ? -2.883 2.325 2.243 1.00 0.00 21 THR A C 6
ATOM 3931 O O . THR A 1 21 ? -1.932 2.451 3.013 1.00 0.00 21 THR A O 6
ATOM 3942 N N . GLY A 1 22 ? -3.947 1.582 2.514 1.00 0.00 22 GLY A N 6
ATOM 3943 C CA . GLY A 1 22 ? -4.071 0.845 3.756 1.00 0.00 22 GLY A CA 6
ATOM 3944 C C . GLY A 1 22 ? -5.184 -0.187 3.656 1.00 0.00 22 GLY A C 6
ATOM 3945 O O . GLY A 1 22 ? -6.098 -0.211 4.481 1.00 0.00 22 GLY A O 6
ATOM 3949 N N . GLN A 1 23 ? -5.120 -1.017 2.613 1.00 0.00 23 GLN A N 6
ATOM 3950 C CA . GLN A 1 23 ? -6.140 -2.036 2.358 1.00 0.00 23 GLN A CA 6
ATOM 3951 C C . GLN A 1 23 ? -5.924 -3.297 3.188 1.00 0.00 23 GLN A C 6
ATOM 3952 O O . GLN A 1 23 ? -5.935 -4.406 2.656 1.00 0.00 23 GLN A O 6
ATOM 3966 N N . GLY A 1 24 ? -5.752 -3.130 4.492 1.00 0.00 24 GLY A N 6
ATOM 3967 C CA . GLY A 1 24 ? -5.564 -4.276 5.358 1.00 0.00 24 GLY A CA 6
ATOM 3968 C C . GLY A 1 24 ? -4.311 -5.066 5.032 1.00 0.00 24 GLY A C 6
ATOM 3969 O O . GLY A 1 24 ? -3.283 -4.902 5.690 1.00 0.00 24 GLY A O 6
ATOM 3973 N N . ARG A 1 25 ? -4.393 -5.935 4.020 1.00 0.00 25 ARG A N 6
ATOM 3974 C CA . ARG A 1 25 ? -3.248 -6.755 3.626 1.00 0.00 25 ARG A CA 6
ATOM 3975 C C . ARG A 1 25 ? -1.986 -5.912 3.539 1.00 0.00 25 ARG A C 6
ATOM 3976 O O . ARG A 1 25 ? -1.942 -4.913 2.821 1.00 0.00 25 ARG A O 6
ATOM 3997 N N . THR A 1 26 ? -0.961 -6.319 4.269 1.00 0.00 26 THR A N 6
ATOM 3998 C CA . THR A 1 26 ? 0.295 -5.598 4.264 1.00 0.00 26 THR A CA 6
ATOM 3999 C C . THR A 1 26 ? 1.372 -6.419 3.578 1.00 0.00 26 THR A C 6
ATOM 4000 O O . THR A 1 26 ? 2.124 -7.139 4.233 1.00 0.00 26 THR A O 6
ATOM 4011 N N . PRO A 1 27 ? 1.462 -6.327 2.239 1.00 0.00 27 PRO A N 6
ATOM 4012 C CA . PRO A 1 27 ? 2.454 -7.064 1.469 1.00 0.00 27 PRO A CA 6
ATOM 4013 C C . PRO A 1 27 ? 3.811 -7.053 2.168 1.00 0.00 27 PRO A C 6
ATOM 4014 O O . PRO A 1 27 ? 4.189 -6.062 2.786 1.00 0.00 27 PRO A O 6
ATOM 4025 N N . LYS A 1 28 ? 4.514 -8.175 2.107 1.00 0.00 28 LYS A N 6
ATOM 4026 C CA . LYS A 1 28 ? 5.806 -8.319 2.776 1.00 0.00 28 LYS A CA 6
ATOM 4027 C C . LYS A 1 28 ? 6.707 -7.091 2.608 1.00 0.00 28 LYS A C 6
ATOM 4028 O O . LYS A 1 28 ? 7.156 -6.512 3.598 1.00 0.00 28 LYS A O 6
ATOM 4047 N N . PRO A 1 29 ? 6.994 -6.671 1.365 1.00 0.00 29 PRO A N 6
ATOM 4048 C CA . PRO A 1 29 ? 7.853 -5.507 1.116 1.00 0.00 29 PRO A CA 6
ATOM 4049 C C . PRO A 1 29 ? 7.271 -4.218 1.694 1.00 0.00 29 PRO A C 6
ATOM 4050 O O . PRO A 1 29 ? 7.878 -3.576 2.557 1.00 0.00 29 PRO A O 6
ATOM 4061 N N . ILE A 1 30 ? 6.093 -3.844 1.216 1.00 0.00 30 ILE A N 6
ATOM 4062 C CA . ILE A 1 30 ? 5.431 -2.635 1.683 1.00 0.00 30 ILE A CA 6
ATOM 4063 C C . ILE A 1 30 ? 5.177 -2.690 3.185 1.00 0.00 30 ILE A C 6
ATOM 4064 O O . ILE A 1 30 ? 5.175 -1.662 3.862 1.00 0.00 30 ILE A O 6
ATOM 4080 N N . ALA A 1 31 ? 4.961 -3.896 3.703 1.00 0.00 31 ALA A N 6
ATOM 4081 C CA . ALA A 1 31 ? 4.705 -4.081 5.126 1.00 0.00 31 ALA A CA 6
ATOM 4082 C C . ALA A 1 31 ? 5.817 -3.453 5.951 1.00 0.00 31 ALA A C 6
ATOM 4083 O O . ALA A 1 31 ? 5.558 -2.724 6.909 1.00 0.00 31 ALA A O 6
ATOM 4090 N N . GLN A 1 32 ? 7.057 -3.721 5.559 1.00 0.00 32 GLN A N 6
ATOM 4091 C CA . GLN A 1 32 ? 8.206 -3.158 6.251 1.00 0.00 32 GLN A CA 6
ATOM 4092 C C . GLN A 1 32 ? 8.139 -1.637 6.192 1.00 0.00 32 GLN A C 6
ATOM 4093 O O . GLN A 1 32 ? 8.438 -0.948 7.169 1.00 0.00 32 GLN A O 6
ATOM 4107 N N . ALA A 1 33 ? 7.726 -1.122 5.037 1.00 0.00 33 ALA A N 6
ATOM 4108 C CA . ALA A 1 33 ? 7.600 0.317 4.848 1.00 0.00 33 ALA A CA 6
ATOM 4109 C C . ALA A 1 33 ? 6.503 0.887 5.741 1.00 0.00 33 ALA A C 6
ATOM 4110 O O . ALA A 1 33 ? 6.710 1.883 6.435 1.00 0.00 33 ALA A O 6
ATOM 4117 N N . LEU A 1 34 ? 5.338 0.244 5.727 1.00 0.00 34 LEU A N 6
ATOM 4118 C CA . LEU A 1 34 ? 4.213 0.686 6.545 1.00 0.00 34 LEU A CA 6
ATOM 4119 C C . LEU A 1 34 ? 4.532 0.507 8.023 1.00 0.00 34 LEU A C 6
ATOM 4120 O O . LEU A 1 34 ? 4.140 1.318 8.862 1.00 0.00 34 LEU A O 6
ATOM 4136 N N . ALA A 1 35 ? 5.246 -0.567 8.329 1.00 0.00 35 ALA A N 6
ATOM 4137 C CA . ALA A 1 35 ? 5.627 -0.872 9.702 1.00 0.00 35 ALA A CA 6
ATOM 4138 C C . ALA A 1 35 ? 6.474 0.250 10.291 1.00 0.00 35 ALA A C 6
ATOM 4139 O O . ALA A 1 35 ? 6.491 0.456 11.504 1.00 0.00 35 ALA A O 6
ATOM 4146 N N . GLU A 1 36 ? 7.169 0.979 9.423 1.00 0.00 36 GLU A N 6
ATOM 4147 C CA . GLU A 1 36 ? 8.008 2.086 9.862 1.00 0.00 36 GLU A CA 6
ATOM 4148 C C . GLU A 1 36 ? 7.155 3.288 10.267 1.00 0.00 36 GLU A C 6
ATOM 4149 O O . GLU A 1 36 ? 7.632 4.198 10.944 1.00 0.00 36 GLU A O 6
ATOM 4161 N N . GLY A 1 37 ? 5.888 3.282 9.854 1.00 0.00 37 GLY A N 6
ATOM 4162 C CA . GLY A 1 37 ? 4.992 4.374 10.190 1.00 0.00 37 GLY A CA 6
ATOM 4163 C C . GLY A 1 37 ? 4.628 5.230 8.990 1.00 0.00 37 GLY A C 6
ATOM 4164 O O . GLY A 1 37 ? 3.744 6.083 9.078 1.00 0.00 37 GLY A O 6
ATOM 4168 N N . LYS A 1 38 ? 5.309 5.010 7.869 1.00 0.00 38 LYS A N 6
ATOM 4169 C CA . LYS A 1 38 ? 5.047 5.777 6.656 1.00 0.00 38 LYS A CA 6
ATOM 4170 C C . LYS A 1 38 ? 4.006 5.088 5.778 1.00 0.00 38 LYS A C 6
ATOM 4171 O O . LYS A 1 38 ? 3.939 3.862 5.726 1.00 0.00 38 LYS A O 6
ATOM 4190 N N . SER A 1 39 ? 3.206 5.891 5.081 1.00 0.00 39 SER A N 6
ATOM 4191 C CA . SER A 1 39 ? 2.172 5.370 4.191 1.00 0.00 39 SER A CA 6
ATOM 4192 C C . SER A 1 39 ? 2.730 5.183 2.782 1.00 0.00 39 SER A C 6
ATOM 4193 O O . SER A 1 39 ? 3.918 5.397 2.541 1.00 0.00 39 SER A O 6
ATOM 4201 N N . LEU A 1 40 ? 1.865 4.785 1.859 1.00 0.00 40 LEU A N 6
ATOM 4202 C CA . LEU A 1 40 ? 2.263 4.569 0.469 1.00 0.00 40 LEU A CA 6
ATOM 4203 C C . LEU A 1 40 ? 2.661 5.871 -0.217 1.00 0.00 40 LEU A C 6
ATOM 4204 O O . LEU A 1 40 ? 3.219 5.860 -1.315 1.00 0.00 40 LEU A O 6
ATOM 4220 N N . ASP A 1 41 ? 2.368 6.990 0.430 1.00 0.00 41 ASP A N 6
ATOM 4221 C CA . ASP A 1 41 ? 2.690 8.302 -0.124 1.00 0.00 41 ASP A CA 6
ATOM 4222 C C . ASP A 1 41 ? 4.161 8.380 -0.530 1.00 0.00 41 ASP A C 6
ATOM 4223 O O . ASP A 1 41 ? 4.533 9.175 -1.394 1.00 0.00 41 ASP A O 6
ATOM 4232 N N . ASP A 1 42 ? 4.991 7.547 0.090 1.00 0.00 42 ASP A N 6
ATOM 4233 C CA . ASP A 1 42 ? 6.415 7.521 -0.218 1.00 0.00 42 ASP A CA 6
ATOM 4234 C C . ASP A 1 42 ? 6.670 6.779 -1.528 1.00 0.00 42 ASP A C 6
ATOM 4235 O O . ASP A 1 42 ? 7.592 7.111 -2.272 1.00 0.00 42 ASP A O 6
ATOM 4244 N N . PHE A 1 43 ? 5.843 5.773 -1.803 1.00 0.00 43 PHE A N 6
ATOM 4245 C CA . PHE A 1 43 ? 5.977 4.984 -3.025 1.00 0.00 43 PHE A CA 6
ATOM 4246 C C . PHE A 1 43 ? 4.808 5.238 -3.972 1.00 0.00 43 PHE A C 6
ATOM 4247 O O . PHE A 1 43 ? 4.486 4.398 -4.812 1.00 0.00 43 PHE A O 6
ATOM 4264 N N . LEU A 1 44 ? 4.174 6.398 -3.833 1.00 0.00 44 LEU A N 6
ATOM 4265 C CA . LEU A 1 44 ? 3.040 6.751 -4.679 1.00 0.00 44 LEU A CA 6
ATOM 4266 C C . LEU A 1 44 ? 3.446 6.796 -6.148 1.00 0.00 44 LEU A C 6
ATOM 4267 O O . LEU A 1 44 ? 4.329 7.562 -6.537 1.00 0.00 44 LEU A O 6
ATOM 4283 N N . ILE A 1 45 ? 2.794 5.970 -6.960 1.00 0.00 45 ILE A N 6
ATOM 4284 C CA . ILE A 1 45 ? 3.078 5.911 -8.391 1.00 0.00 45 ILE A CA 6
ATOM 4285 C C . ILE A 1 45 ? 4.572 5.742 -8.654 1.00 0.00 45 ILE A C 6
ATOM 4286 O O . ILE A 1 45 ? 4.996 5.953 -9.809 1.00 0.00 45 ILE A O 6
ATOM 4303 N N . ARG A 1 1 ? -11.014 0.084 8.354 1.00 0.00 1 ARG A N 7
ATOM 4304 C CA . ARG A 1 1 ? -12.133 0.491 7.464 1.00 0.00 1 ARG A CA 7
ATOM 4305 C C . ARG A 1 1 ? -11.630 0.824 6.063 1.00 0.00 1 ARG A C 7
ATOM 4306 O O . ARG A 1 1 ? -10.424 0.887 5.824 1.00 0.00 1 ARG A O 7
ATOM 4329 N N . GLN A 1 2 ? -12.562 1.035 5.140 1.00 0.00 2 GLN A N 7
ATOM 4330 C CA . GLN A 1 2 ? -12.213 1.360 3.762 1.00 0.00 2 GLN A CA 7
ATOM 4331 C C . GLN A 1 2 ? -12.900 2.649 3.315 1.00 0.00 2 GLN A C 7
ATOM 4332 O O . GLN A 1 2 ? -13.993 2.616 2.750 1.00 0.00 2 GLN A O 7
ATOM 4346 N N . PRO A 1 3 ? -12.250 3.804 3.540 1.00 0.00 3 PRO A N 7
ATOM 4347 C CA . PRO A 1 3 ? -12.764 5.102 3.144 1.00 0.00 3 PRO A CA 7
ATOM 4348 C C . PRO A 1 3 ? -12.287 5.446 1.749 1.00 0.00 3 PRO A C 7
ATOM 4349 O O . PRO A 1 3 ? -11.295 4.878 1.299 1.00 0.00 3 PRO A O 7
ATOM 4360 N N . ARG A 1 4 ? -12.953 6.377 1.062 1.00 0.00 4 ARG A N 7
ATOM 4361 C CA . ARG A 1 4 ? -12.508 6.750 -0.278 1.00 0.00 4 ARG A CA 7
ATOM 4362 C C . ARG A 1 4 ? -11.001 6.987 -0.240 1.00 0.00 4 ARG A C 7
ATOM 4363 O O . ARG A 1 4 ? -10.540 8.023 0.239 1.00 0.00 4 ARG A O 7
ATOM 4384 N N . PRO A 1 5 ? -10.211 6.012 -0.716 1.00 0.00 5 PRO A N 7
ATOM 4385 C CA . PRO A 1 5 ? -8.759 6.099 -0.703 1.00 0.00 5 PRO A CA 7
ATOM 4386 C C . PRO A 1 5 ? -8.192 6.759 -1.956 1.00 0.00 5 PRO A C 7
ATOM 4387 O O . PRO A 1 5 ? -8.924 7.044 -2.904 1.00 0.00 5 PRO A O 7
ATOM 4398 N N . ALA A 1 6 ? -6.886 7.001 -1.954 1.00 0.00 6 ALA A N 7
ATOM 4399 C CA . ALA A 1 6 ? -6.223 7.628 -3.091 1.00 0.00 6 ALA A CA 7
ATOM 4400 C C . ALA A 1 6 ? -5.724 6.580 -4.079 1.00 0.00 6 ALA A C 7
ATOM 4401 O O . ALA A 1 6 ? -5.754 5.383 -3.794 1.00 0.00 6 ALA A O 7
ATOM 4408 N N . LYS A 1 7 ? -5.259 7.034 -5.240 1.00 0.00 7 LYS A N 7
ATOM 4409 C CA . LYS A 1 7 ? -4.749 6.122 -6.256 1.00 0.00 7 LYS A CA 7
ATOM 4410 C C . LYS A 1 7 ? -3.229 6.089 -6.228 1.00 0.00 7 LYS A C 7
ATOM 4411 O O . LYS A 1 7 ? -2.573 7.129 -6.250 1.00 0.00 7 LYS A O 7
ATOM 4430 N N . TYR A 1 8 ? -2.685 4.882 -6.185 1.00 0.00 8 TYR A N 7
ATOM 4431 C CA . TYR A 1 8 ? -1.247 4.670 -6.156 1.00 0.00 8 TYR A CA 7
ATOM 4432 C C . TYR A 1 8 ? -0.908 3.322 -6.765 1.00 0.00 8 TYR A C 7
ATOM 4433 O O . TYR A 1 8 ? -1.796 2.518 -7.043 1.00 0.00 8 TYR A O 7
ATOM 4451 N N . LYS A 1 9 ? 0.372 3.075 -6.982 1.00 0.00 9 LYS A N 7
ATOM 4452 C CA . LYS A 1 9 ? 0.797 1.816 -7.565 1.00 0.00 9 LYS A CA 7
ATOM 4453 C C . LYS A 1 9 ? 1.638 1.026 -6.569 1.00 0.00 9 LYS A C 7
ATOM 4454 O O . LYS A 1 9 ? 2.629 1.520 -6.032 1.00 0.00 9 LYS A O 7
ATOM 4473 N N . PHE A 1 10 ? 1.207 -0.204 -6.321 1.00 0.00 10 PHE A N 7
ATOM 4474 C CA . PHE A 1 10 ? 1.871 -1.094 -5.379 1.00 0.00 10 PHE A CA 7
ATOM 4475 C C . PHE A 1 10 ? 1.450 -2.535 -5.650 1.00 0.00 10 PHE A C 7
ATOM 4476 O O . PHE A 1 10 ? 0.578 -2.781 -6.478 1.00 0.00 10 PHE A O 7
ATOM 4493 N N . THR A 1 11 ? 2.049 -3.479 -4.936 1.00 0.00 11 THR A N 7
ATOM 4494 C CA . THR A 1 11 ? 1.701 -4.885 -5.101 1.00 0.00 11 THR A CA 7
ATOM 4495 C C . THR A 1 11 ? 1.125 -5.467 -3.808 1.00 0.00 11 THR A C 7
ATOM 4496 O O . THR A 1 11 ? 1.811 -5.528 -2.787 1.00 0.00 11 THR A O 7
ATOM 4507 N N . ASP A 1 12 ? -0.135 -5.909 -3.864 1.00 0.00 12 ASP A N 7
ATOM 4508 C CA . ASP A 1 12 ? -0.802 -6.510 -2.703 1.00 0.00 12 ASP A CA 7
ATOM 4509 C C . ASP A 1 12 ? 0.086 -7.587 -2.080 1.00 0.00 12 ASP A C 7
ATOM 4510 O O . ASP A 1 12 ? 1.173 -7.873 -2.581 1.00 0.00 12 ASP A O 7
ATOM 4519 N N . VAL A 1 13 ? -0.383 -8.189 -0.997 1.00 0.00 13 VAL A N 7
ATOM 4520 C CA . VAL A 1 13 ? 0.376 -9.238 -0.324 1.00 0.00 13 VAL A CA 7
ATOM 4521 C C . VAL A 1 13 ? 0.390 -10.525 -1.139 1.00 0.00 13 VAL A C 7
ATOM 4522 O O . VAL A 1 13 ? 1.165 -11.440 -0.862 1.00 0.00 13 VAL A O 7
ATOM 4535 N N . ASN A 1 14 ? -0.476 -10.591 -2.136 1.00 0.00 14 ASN A N 7
ATOM 4536 C CA . ASN A 1 14 ? -0.575 -11.764 -2.985 1.00 0.00 14 ASN A CA 7
ATOM 4537 C C . ASN A 1 14 ? 0.174 -11.565 -4.301 1.00 0.00 14 ASN A C 7
ATOM 4538 O O . ASN A 1 14 ? 0.347 -12.508 -5.074 1.00 0.00 14 ASN A O 7
ATOM 4549 N N . GLY A 1 15 ? 0.619 -10.337 -4.549 1.00 0.00 15 GLY A N 7
ATOM 4550 C CA . GLY A 1 15 ? 1.347 -10.046 -5.772 1.00 0.00 15 GLY A CA 7
ATOM 4551 C C . GLY A 1 15 ? 0.529 -9.251 -6.774 1.00 0.00 15 GLY A C 7
ATOM 4552 O O . GLY A 1 15 ? 0.892 -9.167 -7.947 1.00 0.00 15 GLY A O 7
ATOM 4556 N N . GLU A 1 16 ? -0.571 -8.660 -6.315 1.00 0.00 16 GLU A N 7
ATOM 4557 C CA . GLU A 1 16 ? -1.428 -7.866 -7.189 1.00 0.00 16 GLU A CA 7
ATOM 4558 C C . GLU A 1 16 ? -0.727 -6.573 -7.595 1.00 0.00 16 GLU A C 7
ATOM 4559 O O . GLU A 1 16 ? 0.484 -6.435 -7.419 1.00 0.00 16 GLU A O 7
ATOM 4571 N N . THR A 1 17 ? -1.489 -5.630 -8.140 1.00 0.00 17 THR A N 7
ATOM 4572 C CA . THR A 1 17 ? -0.929 -4.354 -8.567 1.00 0.00 17 THR A CA 7
ATOM 4573 C C . THR A 1 17 ? -2.009 -3.279 -8.650 1.00 0.00 17 THR A C 7
ATOM 4574 O O . THR A 1 17 ? -2.527 -2.995 -9.730 1.00 0.00 17 THR A O 7
ATOM 4585 N N . LYS A 1 18 ? -2.356 -2.687 -7.508 1.00 0.00 18 LYS A N 7
ATOM 4586 C CA . LYS A 1 18 ? -3.387 -1.652 -7.482 1.00 0.00 18 LYS A CA 7
ATOM 4587 C C . LYS A 1 18 ? -3.034 -0.505 -6.534 1.00 0.00 18 LYS A C 7
ATOM 4588 O O . LYS A 1 18 ? -1.879 -0.326 -6.154 1.00 0.00 18 LYS A O 7
ATOM 4607 N N . THR A 1 19 ? -4.054 0.267 -6.163 1.00 0.00 19 THR A N 7
ATOM 4608 C CA . THR A 1 19 ? -3.888 1.401 -5.261 1.00 0.00 19 THR A CA 7
ATOM 4609 C C . THR A 1 19 ? -4.028 0.950 -3.838 1.00 0.00 19 THR A C 7
ATOM 4610 O O . THR A 1 19 ? -5.043 0.368 -3.452 1.00 0.00 19 THR A O 7
ATOM 4621 N N . TRP A 1 20 ? -2.985 1.164 -3.074 1.00 0.00 20 TRP A N 7
ATOM 4622 C CA . TRP A 1 20 ? -2.983 0.717 -1.713 1.00 0.00 20 TRP A CA 7
ATOM 4623 C C . TRP A 1 20 ? -2.099 1.584 -0.827 1.00 0.00 20 TRP A C 7
ATOM 4624 O O . TRP A 1 20 ? -0.881 1.614 -0.989 1.00 0.00 20 TRP A O 7
ATOM 4645 N N . THR A 1 21 ? -2.722 2.269 0.121 1.00 0.00 21 THR A N 7
ATOM 4646 C CA . THR A 1 21 ? -1.999 3.120 1.055 1.00 0.00 21 THR A CA 7
ATOM 4647 C C . THR A 1 21 ? -2.035 2.480 2.437 1.00 0.00 21 THR A C 7
ATOM 4648 O O . THR A 1 21 ? -1.027 2.403 3.139 1.00 0.00 21 THR A O 7
ATOM 4659 N N . GLY A 1 22 ? -3.219 2.006 2.797 1.00 0.00 22 GLY A N 7
ATOM 4660 C CA . GLY A 1 22 ? -3.429 1.346 4.067 1.00 0.00 22 GLY A CA 7
ATOM 4661 C C . GLY A 1 22 ? -4.738 0.576 4.056 1.00 0.00 22 GLY A C 7
ATOM 4662 O O . GLY A 1 22 ? -5.682 0.934 4.760 1.00 0.00 22 GLY A O 7
ATOM 4666 N N . GLN A 1 23 ? -4.805 -0.466 3.226 1.00 0.00 23 GLN A N 7
ATOM 4667 C CA . GLN A 1 23 ? -6.022 -1.266 3.092 1.00 0.00 23 GLN A CA 7
ATOM 4668 C C . GLN A 1 23 ? -6.181 -2.248 4.250 1.00 0.00 23 GLN A C 7
ATOM 4669 O O . GLN A 1 23 ? -6.981 -2.024 5.158 1.00 0.00 23 GLN A O 7
ATOM 4683 N N . GLY A 1 24 ? -5.420 -3.331 4.212 1.00 0.00 24 GLY A N 7
ATOM 4684 C CA . GLY A 1 24 ? -5.492 -4.329 5.261 1.00 0.00 24 GLY A CA 7
ATOM 4685 C C . GLY A 1 24 ? -4.321 -5.279 5.195 1.00 0.00 24 GLY A C 7
ATOM 4686 O O . GLY A 1 24 ? -3.524 -5.364 6.130 1.00 0.00 24 GLY A O 7
ATOM 4690 N N . ARG A 1 25 ? -4.204 -5.980 4.075 1.00 0.00 25 ARG A N 7
ATOM 4691 C CA . ARG A 1 25 ? -3.106 -6.908 3.876 1.00 0.00 25 ARG A CA 7
ATOM 4692 C C . ARG A 1 25 ? -1.804 -6.131 3.739 1.00 0.00 25 ARG A C 7
ATOM 4693 O O . ARG A 1 25 ? -1.699 -5.230 2.909 1.00 0.00 25 ARG A O 7
ATOM 4714 N N . THR A 1 26 ? -0.819 -6.467 4.556 1.00 0.00 26 THR A N 7
ATOM 4715 C CA . THR A 1 26 ? 0.455 -5.773 4.506 1.00 0.00 26 THR A CA 7
ATOM 4716 C C . THR A 1 26 ? 1.493 -6.596 3.760 1.00 0.00 26 THR A C 7
ATOM 4717 O O . THR A 1 26 ? 2.261 -7.340 4.371 1.00 0.00 26 THR A O 7
ATOM 4728 N N . PRO A 1 27 ? 1.538 -6.471 2.422 1.00 0.00 27 PRO A N 7
ATOM 4729 C CA . PRO A 1 27 ? 2.495 -7.200 1.596 1.00 0.00 27 PRO A CA 7
ATOM 4730 C C . PRO A 1 27 ? 3.888 -7.187 2.218 1.00 0.00 27 PRO A C 7
ATOM 4731 O O . PRO A 1 27 ? 4.308 -6.187 2.794 1.00 0.00 27 PRO A O 7
ATOM 4742 N N . LYS A 1 28 ? 4.583 -8.312 2.125 1.00 0.00 28 LYS A N 7
ATOM 4743 C CA . LYS A 1 28 ? 5.916 -8.450 2.707 1.00 0.00 28 LYS A CA 7
ATOM 4744 C C . LYS A 1 28 ? 6.806 -7.231 2.440 1.00 0.00 28 LYS A C 7
ATOM 4745 O O . LYS A 1 28 ? 7.353 -6.648 3.376 1.00 0.00 28 LYS A O 7
ATOM 4764 N N . PRO A 1 29 ? 6.976 -6.825 1.169 1.00 0.00 29 PRO A N 7
ATOM 4765 C CA . PRO A 1 29 ? 7.816 -5.671 0.825 1.00 0.00 29 PRO A CA 7
ATOM 4766 C C . PRO A 1 29 ? 7.340 -4.379 1.487 1.00 0.00 29 PRO A C 7
ATOM 4767 O O . PRO A 1 29 ? 8.047 -3.791 2.309 1.00 0.00 29 PRO A O 7
ATOM 4778 N N . ILE A 1 30 ? 6.140 -3.940 1.124 1.00 0.00 30 ILE A N 7
ATOM 4779 C CA . ILE A 1 30 ? 5.575 -2.717 1.682 1.00 0.00 30 ILE A CA 7
ATOM 4780 C C . ILE A 1 30 ? 5.442 -2.812 3.198 1.00 0.00 30 ILE A C 7
ATOM 4781 O O . ILE A 1 30 ? 5.547 -1.809 3.903 1.00 0.00 30 ILE A O 7
ATOM 4797 N N . ALA A 1 31 ? 5.206 -4.022 3.694 1.00 0.00 31 ALA A N 7
ATOM 4798 C CA . ALA A 1 31 ? 5.054 -4.245 5.128 1.00 0.00 31 ALA A CA 7
ATOM 4799 C C . ALA A 1 31 ? 6.265 -3.725 5.891 1.00 0.00 31 ALA A C 7
ATOM 4800 O O . ALA A 1 31 ? 6.129 -3.141 6.965 1.00 0.00 31 ALA A O 7
ATOM 4807 N N . GLN A 1 32 ? 7.449 -3.931 5.324 1.00 0.00 32 GLN A N 7
ATOM 4808 C CA . GLN A 1 32 ? 8.680 -3.469 5.950 1.00 0.00 32 GLN A CA 7
ATOM 4809 C C . GLN A 1 32 ? 8.732 -1.945 5.941 1.00 0.00 32 GLN A C 7
ATOM 4810 O O . GLN A 1 32 ? 9.021 -1.313 6.960 1.00 0.00 32 GLN A O 7
ATOM 4824 N N . ALA A 1 33 ? 8.431 -1.359 4.786 1.00 0.00 33 ALA A N 7
ATOM 4825 C CA . ALA A 1 33 ? 8.430 0.090 4.648 1.00 0.00 33 ALA A CA 7
ATOM 4826 C C . ALA A 1 33 ? 7.360 0.711 5.537 1.00 0.00 33 ALA A C 7
ATOM 4827 O O . ALA A 1 33 ? 7.588 1.733 6.184 1.00 0.00 33 ALA A O 7
ATOM 4834 N N . LEU A 1 34 ? 6.194 0.075 5.568 1.00 0.00 34 LEU A N 7
ATOM 4835 C CA . LEU A 1 34 ? 5.081 0.548 6.381 1.00 0.00 34 LEU A CA 7
ATOM 4836 C C . LEU A 1 34 ? 5.337 0.266 7.855 1.00 0.00 34 LEU A C 7
ATOM 4837 O O . LEU A 1 34 ? 4.948 1.042 8.728 1.00 0.00 34 LEU A O 7
ATOM 4853 N N . ALA A 1 35 ? 5.997 -0.853 8.119 1.00 0.00 35 ALA A N 7
ATOM 4854 C CA . ALA A 1 35 ? 6.315 -1.253 9.484 1.00 0.00 35 ALA A CA 7
ATOM 4855 C C . ALA A 1 35 ? 7.184 -0.205 10.167 1.00 0.00 35 ALA A C 7
ATOM 4856 O O . ALA A 1 35 ? 7.193 -0.095 11.393 1.00 0.00 35 ALA A O 7
ATOM 4863 N N . GLU A 1 36 ? 7.907 0.572 9.366 1.00 0.00 36 GLU A N 7
ATOM 4864 C CA . GLU A 1 36 ? 8.770 1.618 9.900 1.00 0.00 36 GLU A CA 7
ATOM 4865 C C . GLU A 1 36 ? 7.943 2.795 10.418 1.00 0.00 36 GLU A C 7
ATOM 4866 O O . GLU A 1 36 ? 8.455 3.657 11.132 1.00 0.00 36 GLU A O 7
ATOM 4878 N N . GLY A 1 37 ? 6.659 2.822 10.061 1.00 0.00 37 GLY A N 7
ATOM 4879 C CA . GLY A 1 37 ? 5.787 3.894 10.508 1.00 0.00 37 GLY A CA 7
ATOM 4880 C C . GLY A 1 37 ? 5.449 4.885 9.409 1.00 0.00 37 GLY A C 7
ATOM 4881 O O . GLY A 1 37 ? 4.622 5.775 9.605 1.00 0.00 37 GLY A O 7
ATOM 4885 N N . LYS A 1 38 ? 6.090 4.739 8.253 1.00 0.00 38 LYS A N 7
ATOM 4886 C CA . LYS A 1 38 ? 5.847 5.639 7.130 1.00 0.00 38 LYS A CA 7
ATOM 4887 C C . LYS A 1 38 ? 4.746 5.106 6.217 1.00 0.00 38 LYS A C 7
ATOM 4888 O O . LYS A 1 38 ? 4.527 3.899 6.130 1.00 0.00 38 LYS A O 7
ATOM 4907 N N . SER A 1 39 ? 4.067 6.020 5.528 1.00 0.00 39 SER A N 7
ATOM 4908 C CA . SER A 1 39 ? 2.997 5.654 4.605 1.00 0.00 39 SER A CA 7
ATOM 4909 C C . SER A 1 39 ? 3.562 5.429 3.207 1.00 0.00 39 SER A C 7
ATOM 4910 O O . SER A 1 39 ? 4.748 5.656 2.965 1.00 0.00 39 SER A O 7
ATOM 4918 N N . LEU A 1 40 ? 2.713 4.980 2.290 1.00 0.00 40 LEU A N 7
ATOM 4919 C CA . LEU A 1 40 ? 3.137 4.725 0.918 1.00 0.00 40 LEU A CA 7
ATOM 4920 C C . LEU A 1 40 ? 3.526 6.007 0.182 1.00 0.00 40 LEU A C 7
ATOM 4921 O O . LEU A 1 40 ? 3.946 5.957 -0.974 1.00 0.00 40 LEU A O 7
ATOM 4937 N N . ASP A 1 41 ? 3.391 7.155 0.845 1.00 0.00 41 ASP A N 7
ATOM 4938 C CA . ASP A 1 41 ? 3.741 8.429 0.228 1.00 0.00 41 ASP A CA 7
ATOM 4939 C C . ASP A 1 41 ? 5.166 8.390 -0.320 1.00 0.00 41 ASP A C 7
ATOM 4940 O O . ASP A 1 41 ? 5.509 9.135 -1.238 1.00 0.00 41 ASP A O 7
ATOM 4949 N N . ASP A 1 42 ? 5.989 7.509 0.244 1.00 0.00 42 ASP A N 7
ATOM 4950 C CA . ASP A 1 42 ? 7.371 7.366 -0.195 1.00 0.00 42 ASP A CA 7
ATOM 4951 C C . ASP A 1 42 ? 7.465 6.404 -1.377 1.00 0.00 42 ASP A C 7
ATOM 4952 O O . ASP A 1 42 ? 8.323 6.555 -2.246 1.00 0.00 42 ASP A O 7
ATOM 4961 N N . PHE A 1 43 ? 6.573 5.417 -1.402 1.00 0.00 43 PHE A N 7
ATOM 4962 C CA . PHE A 1 43 ? 6.551 4.430 -2.480 1.00 0.00 43 PHE A CA 7
ATOM 4963 C C . PHE A 1 43 ? 5.307 4.608 -3.346 1.00 0.00 43 PHE A C 7
ATOM 4964 O O . PHE A 1 43 ? 4.781 3.643 -3.901 1.00 0.00 43 PHE A O 7
ATOM 4981 N N . LEU A 1 44 ? 4.840 5.848 -3.453 1.00 0.00 44 LEU A N 7
ATOM 4982 C CA . LEU A 1 44 ? 3.657 6.153 -4.249 1.00 0.00 44 LEU A CA 7
ATOM 4983 C C . LEU A 1 44 ? 3.999 6.222 -5.735 1.00 0.00 44 LEU A C 7
ATOM 4984 O O . LEU A 1 44 ? 4.882 6.977 -6.145 1.00 0.00 44 LEU A O 7
ATOM 5000 N N . ILE A 1 45 ? 3.295 5.430 -6.538 1.00 0.00 45 ILE A N 7
ATOM 5001 C CA . ILE A 1 45 ? 3.522 5.401 -7.979 1.00 0.00 45 ILE A CA 7
ATOM 5002 C C . ILE A 1 45 ? 4.986 5.116 -8.302 1.00 0.00 45 ILE A C 7
ATOM 5003 O O . ILE A 1 45 ? 5.771 6.083 -8.392 1.00 0.00 45 ILE A O 7
ATOM 5020 N N . ARG A 1 1 ? -8.429 2.745 10.314 1.00 0.00 1 ARG A N 8
ATOM 5021 C CA . ARG A 1 1 ? -7.134 2.831 9.589 1.00 0.00 1 ARG A CA 8
ATOM 5022 C C . ARG A 1 1 ? -7.350 3.111 8.106 1.00 0.00 1 ARG A C 8
ATOM 5023 O O . ARG A 1 1 ? -6.517 3.742 7.456 1.00 0.00 1 ARG A O 8
ATOM 5046 N N . GLN A 1 2 ? -8.475 2.638 7.576 1.00 0.00 2 GLN A N 8
ATOM 5047 C CA . GLN A 1 2 ? -8.805 2.836 6.168 1.00 0.00 2 GLN A CA 8
ATOM 5048 C C . GLN A 1 2 ? -8.747 4.317 5.793 1.00 0.00 2 GLN A C 8
ATOM 5049 O O . GLN A 1 2 ? -9.673 5.073 6.086 1.00 0.00 2 GLN A O 8
ATOM 5063 N N . PRO A 1 3 ? -7.669 4.748 5.111 1.00 0.00 3 PRO A N 8
ATOM 5064 C CA . PRO A 1 3 ? -7.503 6.120 4.667 1.00 0.00 3 PRO A CA 8
ATOM 5065 C C . PRO A 1 3 ? -8.077 6.289 3.277 1.00 0.00 3 PRO A C 8
ATOM 5066 O O . PRO A 1 3 ? -8.233 5.298 2.568 1.00 0.00 3 PRO A O 8
ATOM 5077 N N . ARG A 1 4 ? -8.375 7.522 2.860 1.00 0.00 4 ARG A N 8
ATOM 5078 C CA . ARG A 1 4 ? -8.909 7.726 1.517 1.00 0.00 4 ARG A CA 8
ATOM 5079 C C . ARG A 1 4 ? -8.045 6.948 0.529 1.00 0.00 4 ARG A C 8
ATOM 5080 O O . ARG A 1 4 ? -6.938 7.369 0.194 1.00 0.00 4 ARG A O 8
ATOM 5101 N N . PRO A 1 5 ? -8.527 5.780 0.074 1.00 0.00 5 PRO A N 8
ATOM 5102 C CA . PRO A 1 5 ? -7.785 4.927 -0.843 1.00 0.00 5 PRO A CA 8
ATOM 5103 C C . PRO A 1 5 ? -8.043 5.266 -2.308 1.00 0.00 5 PRO A C 8
ATOM 5104 O O . PRO A 1 5 ? -8.982 4.755 -2.918 1.00 0.00 5 PRO A O 8
ATOM 5115 N N . ALA A 1 6 ? -7.203 6.132 -2.865 1.00 0.00 6 ALA A N 8
ATOM 5116 C CA . ALA A 1 6 ? -7.339 6.543 -4.258 1.00 0.00 6 ALA A CA 8
ATOM 5117 C C . ALA A 1 6 ? -6.609 5.572 -5.188 1.00 0.00 6 ALA A C 8
ATOM 5118 O O . ALA A 1 6 ? -6.504 4.383 -4.886 1.00 0.00 6 ALA A O 8
ATOM 5125 N N . LYS A 1 7 ? -6.098 6.073 -6.314 1.00 0.00 7 LYS A N 8
ATOM 5126 C CA . LYS A 1 7 ? -5.380 5.224 -7.256 1.00 0.00 7 LYS A CA 8
ATOM 5127 C C . LYS A 1 7 ? -3.881 5.350 -7.040 1.00 0.00 7 LYS A C 8
ATOM 5128 O O . LYS A 1 7 ? -3.340 6.453 -7.001 1.00 0.00 7 LYS A O 8
ATOM 5147 N N . TYR A 1 8 ? -3.222 4.208 -6.908 1.00 0.00 8 TYR A N 8
ATOM 5148 C CA . TYR A 1 8 ? -1.784 4.162 -6.699 1.00 0.00 8 TYR A CA 8
ATOM 5149 C C . TYR A 1 8 ? -1.213 2.864 -7.246 1.00 0.00 8 TYR A C 8
ATOM 5150 O O . TYR A 1 8 ? -1.954 1.938 -7.571 1.00 0.00 8 TYR A O 8
ATOM 5168 N N . LYS A 1 9 ? 0.104 2.793 -7.349 1.00 0.00 9 LYS A N 8
ATOM 5169 C CA . LYS A 1 9 ? 0.748 1.594 -7.854 1.00 0.00 9 LYS A CA 8
ATOM 5170 C C . LYS A 1 9 ? 1.661 0.997 -6.789 1.00 0.00 9 LYS A C 8
ATOM 5171 O O . LYS A 1 9 ? 2.533 1.672 -6.241 1.00 0.00 9 LYS A O 8
ATOM 5190 N N . PHE A 1 10 ? 1.425 -0.273 -6.493 1.00 0.00 10 PHE A N 8
ATOM 5191 C CA . PHE A 1 10 ? 2.181 -0.999 -5.482 1.00 0.00 10 PHE A CA 8
ATOM 5192 C C . PHE A 1 10 ? 2.031 -2.496 -5.717 1.00 0.00 10 PHE A C 8
ATOM 5193 O O . PHE A 1 10 ? 1.242 -2.909 -6.557 1.00 0.00 10 PHE A O 8
ATOM 5210 N N . THR A 1 11 ? 2.760 -3.306 -4.963 1.00 0.00 11 THR A N 8
ATOM 5211 C CA . THR A 1 11 ? 2.654 -4.753 -5.105 1.00 0.00 11 THR A CA 8
ATOM 5212 C C . THR A 1 11 ? 1.900 -5.360 -3.921 1.00 0.00 11 THR A C 8
ATOM 5213 O O . THR A 1 11 ? 2.400 -5.381 -2.796 1.00 0.00 11 THR A O 8
ATOM 5224 N N . ASP A 1 12 ? 0.697 -5.861 -4.191 1.00 0.00 12 ASP A N 8
ATOM 5225 C CA . ASP A 1 12 ? -0.138 -6.483 -3.163 1.00 0.00 12 ASP A CA 8
ATOM 5226 C C . ASP A 1 12 ? 0.603 -7.641 -2.504 1.00 0.00 12 ASP A C 8
ATOM 5227 O O . ASP A 1 12 ? 1.610 -8.121 -3.027 1.00 0.00 12 ASP A O 8
ATOM 5236 N N . VAL A 1 13 ? 0.099 -8.097 -1.363 1.00 0.00 13 VAL A N 8
ATOM 5237 C CA . VAL A 1 13 ? 0.720 -9.209 -0.653 1.00 0.00 13 VAL A CA 8
ATOM 5238 C C . VAL A 1 13 ? 0.662 -10.488 -1.480 1.00 0.00 13 VAL A C 8
ATOM 5239 O O . VAL A 1 13 ? 1.354 -11.463 -1.187 1.00 0.00 13 VAL A O 8
ATOM 5252 N N . ASN A 1 14 ? -0.178 -10.479 -2.506 1.00 0.00 14 ASN A N 8
ATOM 5253 C CA . ASN A 1 14 ? -0.345 -11.632 -3.372 1.00 0.00 14 ASN A CA 8
ATOM 5254 C C . ASN A 1 14 ? 0.443 -11.482 -4.675 1.00 0.00 14 ASN A C 8
ATOM 5255 O O . ASN A 1 14 ? 0.502 -12.412 -5.480 1.00 0.00 14 ASN A O 8
ATOM 5266 N N . GLY A 1 15 ? 1.054 -10.316 -4.876 1.00 0.00 15 GLY A N 8
ATOM 5267 C CA . GLY A 1 15 ? 1.833 -10.089 -6.082 1.00 0.00 15 GLY A CA 8
ATOM 5268 C C . GLY A 1 15 ? 1.172 -9.126 -7.055 1.00 0.00 15 GLY A C 8
ATOM 5269 O O . GLY A 1 15 ? 1.855 -8.487 -7.856 1.00 0.00 15 GLY A O 8
ATOM 5273 N N . GLU A 1 16 ? -0.151 -9.017 -6.992 1.00 0.00 16 GLU A N 8
ATOM 5274 C CA . GLU A 1 16 ? -0.881 -8.118 -7.884 1.00 0.00 16 GLU A CA 8
ATOM 5275 C C . GLU A 1 16 ? -0.542 -6.664 -7.573 1.00 0.00 16 GLU A C 8
ATOM 5276 O O . GLU A 1 16 ? -0.534 -6.257 -6.413 1.00 0.00 16 GLU A O 8
ATOM 5288 N N . THR A 1 17 ? -0.248 -5.884 -8.612 1.00 0.00 17 THR A N 8
ATOM 5289 C CA . THR A 1 17 ? 0.106 -4.479 -8.427 1.00 0.00 17 THR A CA 8
ATOM 5290 C C . THR A 1 17 ? -1.040 -3.550 -8.819 1.00 0.00 17 THR A C 8
ATOM 5291 O O . THR A 1 17 ? -1.306 -3.341 -10.002 1.00 0.00 17 THR A O 8
ATOM 5302 N N . LYS A 1 18 ? -1.719 -2.993 -7.817 1.00 0.00 18 LYS A N 8
ATOM 5303 C CA . LYS A 1 18 ? -2.837 -2.089 -8.067 1.00 0.00 18 LYS A CA 8
ATOM 5304 C C . LYS A 1 18 ? -2.863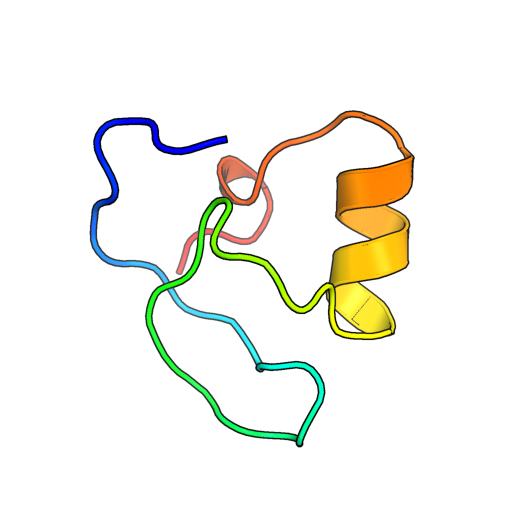 -0.930 -7.069 1.00 0.00 18 LYS A C 8
ATOM 5305 O O . LYS A 1 18 ? -1.878 -0.658 -6.386 1.00 0.00 18 LYS A O 8
ATOM 5324 N N . THR A 1 19 ? -4.008 -0.255 -6.993 1.00 0.00 19 THR A N 8
ATOM 5325 C CA . THR A 1 19 ? -4.188 0.872 -6.083 1.00 0.00 19 THR A CA 8
ATOM 5326 C C . THR A 1 19 ? -4.388 0.378 -4.682 1.00 0.00 19 THR A C 8
ATOM 5327 O O . THR A 1 19 ? -5.293 -0.411 -4.407 1.00 0.00 19 THR A O 8
ATOM 5338 N N . TRP A 1 20 ? -3.504 0.796 -3.808 1.00 0.00 20 TRP A N 8
ATOM 5339 C CA . TRP A 1 20 ? -3.557 0.339 -2.451 1.00 0.00 20 TRP A CA 8
ATOM 5340 C C . TRP A 1 20 ? -2.966 1.350 -1.477 1.00 0.00 20 TRP A C 8
ATOM 5341 O O . TRP A 1 20 ? -1.964 1.997 -1.768 1.00 0.00 20 TRP A O 8
ATOM 5362 N N . THR A 1 21 ? -3.593 1.470 -0.317 1.00 0.00 21 THR A N 8
ATOM 5363 C CA . THR A 1 21 ? -3.132 2.385 0.718 1.00 0.00 21 THR A CA 8
ATOM 5364 C C . THR A 1 21 ? -3.066 1.655 2.057 1.00 0.00 21 THR A C 8
ATOM 5365 O O . THR A 1 21 ? -2.078 1.745 2.787 1.00 0.00 21 THR A O 8
ATOM 5376 N N . GLY A 1 22 ? -4.131 0.920 2.353 1.00 0.00 22 GLY A N 8
ATOM 5377 C CA . GLY A 1 22 ? -4.216 0.152 3.579 1.00 0.00 22 GLY A CA 8
ATOM 5378 C C . GLY A 1 22 ? -5.320 -0.889 3.494 1.00 0.00 22 GLY A C 8
ATOM 5379 O O . GLY A 1 22 ? -6.229 -0.909 4.324 1.00 0.00 22 GLY A O 8
ATOM 5383 N N . GLN A 1 23 ? -5.250 -1.740 2.470 1.00 0.00 23 GLN A N 8
ATOM 5384 C CA . GLN A 1 23 ? -6.258 -2.775 2.251 1.00 0.00 23 GLN A CA 8
ATOM 5385 C C . GLN A 1 23 ? -6.003 -3.997 3.124 1.00 0.00 23 GLN A C 8
ATOM 5386 O O . GLN A 1 23 ? -5.900 -5.117 2.623 1.00 0.00 23 GLN A O 8
ATOM 5400 N N . GLY A 1 24 ? -5.913 -3.780 4.430 1.00 0.00 24 GLY A N 8
ATOM 5401 C CA . GLY A 1 24 ? -5.683 -4.879 5.344 1.00 0.00 24 GLY A CA 8
ATOM 5402 C C . GLY A 1 24 ? -4.351 -5.563 5.111 1.00 0.00 24 GLY A C 8
ATOM 5403 O O . GLY A 1 24 ? -3.393 -5.339 5.851 1.00 0.00 24 GLY A O 8
ATOM 5407 N N . ARG A 1 25 ? -4.289 -6.401 4.078 1.00 0.00 25 ARG A N 8
ATOM 5408 C CA . ARG A 1 25 ? -3.063 -7.121 3.750 1.00 0.00 25 ARG A CA 8
ATOM 5409 C C . ARG A 1 25 ? -1.870 -6.178 3.718 1.00 0.00 25 ARG A C 8
ATOM 5410 O O . ARG A 1 25 ? -1.929 -5.103 3.121 1.00 0.00 25 ARG A O 8
ATOM 5431 N N . THR A 1 26 ? -0.783 -6.588 4.349 1.00 0.00 26 THR A N 8
ATOM 5432 C CA . THR A 1 26 ? 0.417 -5.779 4.368 1.00 0.00 26 THR A CA 8
ATOM 5433 C C . THR A 1 26 ? 1.538 -6.484 3.625 1.00 0.00 26 THR A C 8
ATOM 5434 O O . THR A 1 26 ? 2.381 -7.138 4.239 1.00 0.00 26 THR A O 8
ATOM 5445 N N . PRO A 1 27 ? 1.567 -6.364 2.288 1.00 0.00 27 PRO A N 8
ATOM 5446 C CA . PRO A 1 27 ? 2.593 -6.994 1.467 1.00 0.00 27 PRO A CA 8
ATOM 5447 C C . PRO A 1 27 ? 3.969 -6.870 2.117 1.00 0.00 27 PRO A C 8
ATOM 5448 O O . PRO A 1 27 ? 4.248 -5.895 2.809 1.00 0.00 27 PRO A O 8
ATOM 5459 N N . LYS A 1 28 ? 4.806 -7.881 1.928 1.00 0.00 28 LYS A N 8
ATOM 5460 C CA . LYS A 1 28 ? 6.137 -7.907 2.535 1.00 0.00 28 LYS A CA 8
ATOM 5461 C C . LYS A 1 28 ? 6.867 -6.564 2.426 1.00 0.00 28 LYS A C 8
ATOM 5462 O O . LYS A 1 28 ? 7.267 -5.990 3.441 1.00 0.00 28 LYS A O 8
ATOM 5481 N N . PRO A 1 29 ? 7.054 -6.035 1.205 1.00 0.00 29 PRO A N 8
ATOM 5482 C CA . PRO A 1 29 ? 7.742 -4.754 1.010 1.00 0.00 29 PRO A CA 8
ATOM 5483 C C . PRO A 1 29 ? 7.026 -3.606 1.714 1.00 0.00 29 PRO A C 8
ATOM 5484 O O . PRO A 1 29 ? 7.614 -2.889 2.529 1.00 0.00 29 PRO A O 8
ATOM 5495 N N . ILE A 1 30 ? 5.749 -3.442 1.401 1.00 0.00 30 ILE A N 8
ATOM 5496 C CA . ILE A 1 30 ? 4.945 -2.390 2.003 1.00 0.00 30 ILE A CA 8
ATOM 5497 C C . ILE A 1 30 ? 4.865 -2.562 3.514 1.00 0.00 30 ILE A C 8
ATOM 5498 O O . ILE A 1 30 ? 4.767 -1.586 4.257 1.00 0.00 30 ILE A O 8
ATOM 5514 N N . ALA A 1 31 ? 4.904 -3.813 3.964 1.00 0.00 31 ALA A N 8
ATOM 5515 C CA . ALA A 1 31 ? 4.834 -4.115 5.386 1.00 0.00 31 ALA A CA 8
ATOM 5516 C C . ALA A 1 31 ? 5.913 -3.358 6.143 1.00 0.00 31 ALA A C 8
ATOM 5517 O O . ALA A 1 31 ? 5.656 -2.778 7.198 1.00 0.00 31 ALA A O 8
ATOM 5524 N N . GLN A 1 32 ? 7.117 -3.347 5.586 1.00 0.00 32 GLN A N 8
ATOM 5525 C CA . GLN A 1 32 ? 8.226 -2.636 6.201 1.00 0.00 32 GLN A CA 8
ATOM 5526 C C . GLN A 1 32 ? 7.924 -1.142 6.233 1.00 0.00 32 GLN A C 8
ATOM 5527 O O . GLN A 1 32 ? 8.238 -0.451 7.204 1.00 0.00 32 GLN A O 8
ATOM 5541 N N . ALA A 1 33 ? 7.301 -0.652 5.163 1.00 0.00 33 ALA A N 8
ATOM 5542 C CA . ALA A 1 33 ? 6.944 0.758 5.066 1.00 0.00 33 ALA A CA 8
ATOM 5543 C C . ALA A 1 33 ? 5.831 1.111 6.049 1.00 0.00 33 ALA A C 8
ATOM 5544 O O . ALA A 1 33 ? 5.925 2.096 6.781 1.00 0.00 33 ALA A O 8
ATOM 5551 N N . LEU A 1 34 ? 4.779 0.298 6.061 1.00 0.00 34 LEU A N 8
ATOM 5552 C CA . LEU A 1 34 ? 3.649 0.522 6.956 1.00 0.00 34 LEU A CA 8
ATOM 5553 C C . LEU A 1 34 ? 4.046 0.255 8.401 1.00 0.00 34 LEU A C 8
ATOM 5554 O O . LEU A 1 34 ? 3.592 0.936 9.320 1.00 0.00 34 LEU A O 8
ATOM 5570 N N . ALA A 1 35 ? 4.899 -0.742 8.587 1.00 0.00 35 ALA A N 8
ATOM 5571 C CA . ALA A 1 35 ? 5.369 -1.109 9.917 1.00 0.00 35 ALA A CA 8
ATOM 5572 C C . ALA A 1 35 ? 6.093 0.060 10.572 1.00 0.00 35 ALA A C 8
ATOM 5573 O O . ALA A 1 35 ? 6.087 0.200 11.795 1.00 0.00 35 ALA A O 8
ATOM 5580 N N . GLU A 1 36 ? 6.708 0.904 9.750 1.00 0.00 36 GLU A N 8
ATOM 5581 C CA . GLU A 1 36 ? 7.427 2.068 10.250 1.00 0.00 36 GLU A CA 8
ATOM 5582 C C . GLU A 1 36 ? 6.452 3.159 10.692 1.00 0.00 36 GLU A C 8
ATOM 5583 O O . GLU A 1 36 ? 6.823 4.072 11.430 1.00 0.00 36 GLU A O 8
ATOM 5595 N N . GLY A 1 37 ? 5.203 3.057 10.240 1.00 0.00 37 GLY A N 8
ATOM 5596 C CA . GLY A 1 37 ? 4.198 4.039 10.604 1.00 0.00 37 GLY A CA 8
ATOM 5597 C C . GLY A 1 37 ? 3.781 4.917 9.438 1.00 0.00 37 GLY A C 8
ATOM 5598 O O . GLY A 1 37 ? 2.796 5.650 9.530 1.00 0.00 37 GLY A O 8
ATOM 5602 N N . LYS A 1 38 ? 4.529 4.849 8.341 1.00 0.00 38 LYS A N 8
ATOM 5603 C CA . LYS A 1 38 ? 4.225 5.652 7.160 1.00 0.00 38 LYS A CA 8
ATOM 5604 C C . LYS A 1 38 ? 3.312 4.897 6.198 1.00 0.00 38 LYS A C 8
ATOM 5605 O O . LYS A 1 38 ? 3.309 3.667 6.165 1.00 0.00 38 LYS A O 8
ATOM 5624 N N . SER A 1 39 ? 2.548 5.646 5.409 1.00 0.00 39 SER A N 8
ATOM 5625 C CA . SER A 1 39 ? 1.636 5.056 4.434 1.00 0.00 39 SER A CA 8
ATOM 5626 C C . SER A 1 39 ? 2.339 4.877 3.093 1.00 0.00 39 SER A C 8
ATOM 5627 O O . SER A 1 39 ? 3.483 5.298 2.924 1.00 0.00 39 SER A O 8
ATOM 5635 N N . LEU A 1 40 ? 1.653 4.253 2.141 1.00 0.00 40 LEU A N 8
ATOM 5636 C CA . LEU A 1 40 ? 2.226 4.026 0.818 1.00 0.00 40 LEU A CA 8
ATOM 5637 C C . LEU A 1 40 ? 2.460 5.336 0.061 1.00 0.00 40 LEU A C 8
ATOM 5638 O O . LEU A 1 40 ? 3.009 5.329 -1.041 1.00 0.00 40 LEU A O 8
ATOM 5654 N N . ASP A 1 41 ? 2.042 6.458 0.645 1.00 0.00 41 ASP A N 8
ATOM 5655 C CA . ASP A 1 41 ? 2.214 7.758 0.004 1.00 0.00 41 ASP A CA 8
ATOM 5656 C C . ASP A 1 41 ? 3.668 7.979 -0.409 1.00 0.00 41 ASP A C 8
ATOM 5657 O O . ASP A 1 41 ? 3.952 8.759 -1.317 1.00 0.00 41 ASP A O 8
ATOM 5666 N N . ASP A 1 42 ? 4.583 7.283 0.258 1.00 0.00 42 ASP A N 8
ATOM 5667 C CA . ASP A 1 42 ? 6.003 7.401 -0.047 1.00 0.00 42 ASP A CA 8
ATOM 5668 C C . ASP A 1 42 ? 6.325 6.752 -1.391 1.00 0.00 42 ASP A C 8
ATOM 5669 O O . ASP A 1 42 ? 7.160 7.249 -2.146 1.00 0.00 42 ASP A O 8
ATOM 5678 N N . PHE A 1 43 ? 5.656 5.639 -1.684 1.00 0.00 43 PHE A N 8
ATOM 5679 C CA . PHE A 1 43 ? 5.872 4.925 -2.941 1.00 0.00 43 PHE A CA 8
ATOM 5680 C C . PHE A 1 43 ? 4.650 5.025 -3.850 1.00 0.00 43 PHE A C 8
ATOM 5681 O O . PHE A 1 43 ? 4.457 4.192 -4.735 1.00 0.00 43 PHE A O 8
ATOM 5698 N N . LEU A 1 44 ? 3.822 6.041 -3.626 1.00 0.00 44 LEU A N 8
ATOM 5699 C CA . LEU A 1 44 ? 2.620 6.232 -4.429 1.00 0.00 44 LEU A CA 8
ATOM 5700 C C . LEU A 1 44 ? 2.971 6.469 -5.898 1.00 0.00 44 LEU A C 8
ATOM 5701 O O . LEU A 1 44 ? 3.482 7.527 -6.266 1.00 0.00 44 LEU A O 8
ATOM 5717 N N . ILE A 1 45 ? 2.694 5.470 -6.735 1.00 0.00 45 ILE A N 8
ATOM 5718 C CA . ILE A 1 45 ? 2.975 5.557 -8.167 1.00 0.00 45 ILE A CA 8
ATOM 5719 C C . ILE A 1 45 ? 4.353 6.160 -8.435 1.00 0.00 45 ILE A C 8
ATOM 5720 O O . ILE A 1 45 ? 4.441 7.399 -8.566 1.00 0.00 45 ILE A O 8
ATOM 5737 N N . ARG A 1 1 ? -10.419 0.030 9.137 1.00 0.00 1 ARG A N 9
ATOM 5738 C CA . ARG A 1 1 ? -9.142 -0.205 8.414 1.00 0.00 1 ARG A CA 9
ATOM 5739 C C . ARG A 1 1 ? -9.333 -0.084 6.905 1.00 0.00 1 ARG A C 9
ATOM 5740 O O . ARG A 1 1 ? -9.004 -1.000 6.151 1.00 0.00 1 ARG A O 9
ATOM 5763 N N . GLN A 1 2 ? -9.866 1.054 6.471 1.00 0.00 2 GLN A N 9
ATOM 5764 C CA . GLN A 1 2 ? -10.100 1.296 5.053 1.00 0.00 2 GLN A CA 9
ATOM 5765 C C . GLN A 1 2 ? -10.634 2.707 4.822 1.00 0.00 2 GLN A C 9
ATOM 5766 O O . GLN A 1 2 ? -11.846 2.925 4.796 1.00 0.00 2 GLN A O 9
ATOM 5780 N N . PRO A 1 3 ? -9.733 3.684 4.620 1.00 0.00 3 PRO A N 9
ATOM 5781 C CA . PRO A 1 3 ? -10.093 5.065 4.359 1.00 0.00 3 PRO A CA 9
ATOM 5782 C C . PRO A 1 3 ? -10.239 5.291 2.868 1.00 0.00 3 PRO A C 9
ATOM 5783 O O . PRO A 1 3 ? -9.699 4.510 2.089 1.00 0.00 3 PRO A O 9
ATOM 5794 N N . ARG A 1 4 ? -10.937 6.350 2.453 1.00 0.00 4 ARG A N 9
ATOM 5795 C CA . ARG A 1 4 ? -11.082 6.612 1.023 1.00 0.00 4 ARG A CA 9
ATOM 5796 C C . ARG A 1 4 ? -9.708 6.496 0.368 1.00 0.00 4 ARG A C 9
ATOM 5797 O O . ARG A 1 4 ? -8.878 7.398 0.484 1.00 0.00 4 ARG A O 9
ATOM 5818 N N . PRO A 1 5 ? -9.439 5.365 -0.304 1.00 0.00 5 PRO A N 9
ATOM 5819 C CA . PRO A 1 5 ? -8.156 5.116 -0.944 1.00 0.00 5 PRO A CA 9
ATOM 5820 C C . PRO A 1 5 ? -8.102 5.628 -2.381 1.00 0.00 5 PRO A C 9
ATOM 5821 O O . PRO A 1 5 ? -8.926 5.254 -3.216 1.00 0.00 5 PRO A O 9
ATOM 5832 N N . ALA A 1 6 ? -7.126 6.487 -2.662 1.00 0.00 6 ALA A N 9
ATOM 5833 C CA . ALA A 1 6 ? -6.961 7.054 -3.996 1.00 0.00 6 ALA A CA 9
ATOM 5834 C C . ALA A 1 6 ? -6.226 6.081 -4.913 1.00 0.00 6 ALA A C 9
ATOM 5835 O O . ALA A 1 6 ? -6.207 4.876 -4.660 1.00 0.00 6 ALA A O 9
ATOM 5842 N N . LYS A 1 7 ? -5.618 6.601 -5.978 1.00 0.00 7 LYS A N 9
ATOM 5843 C CA . LYS A 1 7 ? -4.887 5.755 -6.913 1.00 0.00 7 LYS A CA 9
ATOM 5844 C C . LYS A 1 7 ? -3.390 5.822 -6.643 1.00 0.00 7 LYS A C 9
ATOM 5845 O O . LYS A 1 7 ? -2.809 6.902 -6.553 1.00 0.00 7 LYS A O 9
ATOM 5864 N N . TYR A 1 8 ? -2.780 4.651 -6.527 1.00 0.00 8 TYR A N 9
ATOM 5865 C CA . TYR A 1 8 ? -1.352 4.531 -6.275 1.00 0.00 8 TYR A CA 9
ATOM 5866 C C . TYR A 1 8 ? -0.829 3.231 -6.862 1.00 0.00 8 TYR A C 9
ATOM 5867 O O . TYR A 1 8 ? -1.602 2.386 -7.306 1.00 0.00 8 TYR A O 9
ATOM 5885 N N . LYS A 1 9 ? 0.483 3.074 -6.878 1.00 0.00 9 LYS A N 9
ATOM 5886 C CA . LYS A 1 9 ? 1.081 1.870 -7.423 1.00 0.00 9 LYS A CA 9
ATOM 5887 C C . LYS A 1 9 ? 1.857 1.123 -6.344 1.00 0.00 9 LYS A C 9
ATOM 5888 O O . LYS A 1 9 ? 2.730 1.682 -5.681 1.00 0.00 9 LYS A O 9
ATOM 5907 N N . PHE A 1 10 ? 1.502 -0.144 -6.167 1.00 0.00 10 PHE A N 9
ATOM 5908 C CA . PHE A 1 10 ? 2.120 -0.999 -5.162 1.00 0.00 10 PHE A CA 9
ATOM 5909 C C . PHE A 1 10 ? 1.843 -2.464 -5.488 1.00 0.00 10 PHE A C 9
ATOM 5910 O O . PHE A 1 10 ? 1.098 -2.761 -6.417 1.00 0.00 10 PHE A O 9
ATOM 5927 N N . THR A 1 11 ? 2.424 -3.371 -4.711 1.00 0.00 11 THR A N 9
ATOM 5928 C CA . THR A 1 11 ? 2.204 -4.799 -4.921 1.00 0.00 11 THR A CA 9
ATOM 5929 C C . THR A 1 11 ? 1.547 -5.444 -3.696 1.00 0.00 11 THR A C 9
ATOM 5930 O O . THR A 1 11 ? 2.162 -5.552 -2.636 1.00 0.00 11 THR A O 9
ATOM 5941 N N . ASP A 1 12 ? 0.297 -5.887 -3.857 1.00 0.00 12 ASP A N 9
ATOM 5942 C CA . ASP A 1 12 ? -0.444 -6.542 -2.774 1.00 0.00 12 ASP A CA 9
ATOM 5943 C C . ASP A 1 12 ? 0.391 -7.660 -2.157 1.00 0.00 12 ASP A C 9
ATOM 5944 O O . ASP A 1 12 ? 1.485 -7.963 -2.633 1.00 0.00 12 ASP A O 9
ATOM 5953 N N . VAL A 1 13 ? -0.129 -8.272 -1.102 1.00 0.00 13 VAL A N 9
ATOM 5954 C CA . VAL A 1 13 ? 0.575 -9.358 -0.431 1.00 0.00 13 VAL A CA 9
ATOM 5955 C C . VAL A 1 13 ? 0.604 -10.613 -1.293 1.00 0.00 13 VAL A C 9
ATOM 5956 O O . VAL A 1 13 ? 1.437 -11.498 -1.095 1.00 0.00 13 VAL A O 9
ATOM 5969 N N . ASN A 1 14 ? -0.318 -10.687 -2.238 1.00 0.00 14 ASN A N 9
ATOM 5970 C CA . ASN A 1 14 ? -0.417 -11.835 -3.123 1.00 0.00 14 ASN A CA 9
ATOM 5971 C C . ASN A 1 14 ? 0.193 -11.554 -4.497 1.00 0.00 14 ASN A C 9
ATOM 5972 O O . ASN A 1 14 ? 0.204 -12.427 -5.365 1.00 0.00 14 ASN A O 9
ATOM 5983 N N . GLY A 1 15 ? 0.702 -10.340 -4.692 1.00 0.00 15 GLY A N 9
ATOM 5984 C CA . GLY A 1 15 ? 1.305 -9.989 -5.965 1.00 0.00 15 GLY A CA 9
ATOM 5985 C C . GLY A 1 15 ? 0.453 -9.035 -6.784 1.00 0.00 15 GLY A C 9
ATOM 5986 O O . GLY A 1 15 ? 0.919 -8.485 -7.783 1.00 0.00 15 GLY A O 9
ATOM 5990 N N . GLU A 1 16 ? -0.794 -8.831 -6.367 1.00 0.00 16 GLU A N 9
ATOM 5991 C CA . GLU A 1 16 ? -1.695 -7.930 -7.079 1.00 0.00 16 GLU A CA 9
ATOM 5992 C C . GLU A 1 16 ? -1.208 -6.490 -6.966 1.00 0.00 16 GLU A C 9
ATOM 5993 O O . GLU A 1 16 ? -1.285 -5.880 -5.901 1.00 0.00 16 GLU A O 9
ATOM 6005 N N . THR A 1 17 ? -0.694 -5.954 -8.069 1.00 0.00 17 THR A N 9
ATOM 6006 C CA . THR A 1 17 ? -0.181 -4.589 -8.083 1.00 0.00 17 THR A CA 9
ATOM 6007 C C . THR A 1 17 ? -1.257 -3.589 -8.501 1.00 0.00 17 THR A C 9
ATOM 6008 O O . THR A 1 17 ? -1.553 -3.444 -9.687 1.00 0.00 17 THR A O 9
ATOM 6019 N N . LYS A 1 18 ? -1.837 -2.899 -7.521 1.00 0.00 18 LYS A N 9
ATOM 6020 C CA . LYS A 1 18 ? -2.877 -1.913 -7.797 1.00 0.00 18 LYS A CA 9
ATOM 6021 C C . LYS A 1 18 ? -2.746 -0.689 -6.890 1.00 0.00 18 LYS A C 9
ATOM 6022 O O . LYS A 1 18 ? -1.677 -0.415 -6.348 1.00 0.00 18 LYS A O 9
ATOM 6041 N N . THR A 1 19 ? -3.848 0.043 -6.731 1.00 0.00 19 THR A N 9
ATOM 6042 C CA . THR A 1 19 ? -3.868 1.233 -5.891 1.00 0.00 19 THR A CA 9
ATOM 6043 C C . THR A 1 19 ? -3.959 0.851 -4.444 1.00 0.00 19 THR A C 9
ATOM 6044 O O . THR A 1 19 ? -4.830 0.081 -4.039 1.00 0.00 19 THR A O 9
ATOM 6055 N N . TRP A 1 20 ? -3.007 1.337 -3.679 1.00 0.00 20 TRP A N 9
ATOM 6056 C CA . TRP A 1 20 ? -2.937 0.980 -2.292 1.00 0.00 20 TRP A CA 9
ATOM 6057 C C . TRP A 1 20 ? -2.300 2.068 -1.435 1.00 0.00 20 TRP A C 9
ATOM 6058 O O . TRP A 1 20 ? -1.244 2.604 -1.770 1.00 0.00 20 TRP A O 9
ATOM 6079 N N . THR A 1 21 ? -2.946 2.366 -0.316 1.00 0.00 21 THR A N 9
A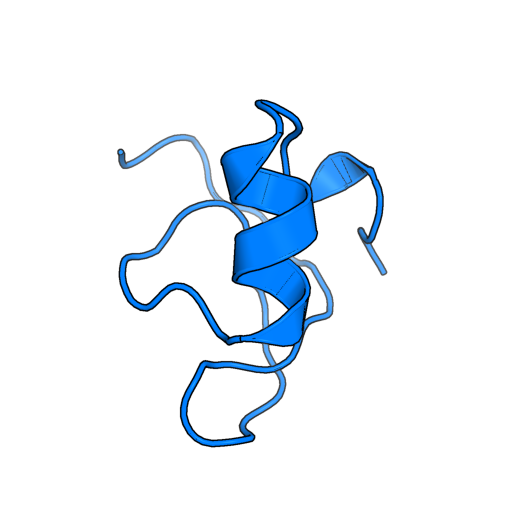TOM 6080 C CA . THR A 1 21 ? -2.454 3.362 0.628 1.00 0.00 21 THR A CA 9
ATOM 6081 C C . THR A 1 21 ? -2.493 2.780 2.036 1.00 0.00 21 THR A C 9
ATOM 6082 O O . THR A 1 21 ? -1.539 2.887 2.805 1.00 0.00 21 THR A O 9
ATOM 6093 N N . GLY A 1 22 ? -3.617 2.147 2.344 1.00 0.00 22 GLY A N 9
ATOM 6094 C CA . GLY A 1 22 ? -3.820 1.513 3.629 1.00 0.00 22 GLY A CA 9
ATOM 6095 C C . GLY A 1 22 ? -5.011 0.576 3.569 1.00 0.00 22 GLY A C 9
ATOM 6096 O O . GLY A 1 22 ? -6.147 0.999 3.785 1.00 0.00 22 GLY A O 9
ATOM 6100 N N . GLN A 1 23 ? -4.765 -0.694 3.254 1.00 0.00 23 GLN A N 9
ATOM 6101 C CA . GLN A 1 23 ? -5.826 -1.668 3.145 1.00 0.00 23 GLN A CA 9
ATOM 6102 C C . GLN A 1 23 ? -5.709 -2.670 4.280 1.00 0.00 23 GLN A C 9
ATOM 6103 O O . GLN A 1 23 ? -5.295 -2.320 5.386 1.00 0.00 23 GLN A O 9
ATOM 6117 N N . GLY A 1 24 ? -6.061 -3.911 4.007 1.00 0.00 24 GLY A N 9
ATOM 6118 C CA . GLY A 1 24 ? -5.972 -4.929 5.016 1.00 0.00 24 GLY A CA 9
ATOM 6119 C C . GLY A 1 24 ? -4.703 -5.740 4.893 1.00 0.00 24 GLY A C 9
ATOM 6120 O O . GLY A 1 24 ? -3.894 -5.785 5.820 1.00 0.00 24 GLY A O 9
ATOM 6124 N N . ARG A 1 25 ? -4.519 -6.374 3.741 1.00 0.00 25 ARG A N 9
ATOM 6125 C CA . ARG A 1 25 ? -3.329 -7.174 3.501 1.00 0.00 25 ARG A CA 9
ATOM 6126 C C . ARG A 1 25 ? -2.104 -6.277 3.422 1.00 0.00 25 ARG A C 9
ATOM 6127 O O . ARG A 1 25 ? -2.041 -5.367 2.597 1.00 0.00 25 ARG A O 9
ATOM 6148 N N . THR A 1 26 ? -1.130 -6.533 4.279 1.00 0.00 26 THR A N 9
ATOM 6149 C CA . THR A 1 26 ? 0.084 -5.739 4.288 1.00 0.00 26 THR A CA 9
ATOM 6150 C C . THR A 1 26 ? 1.229 -6.518 3.661 1.00 0.00 26 THR A C 9
ATOM 6151 O O . THR A 1 26 ? 2.005 -7.166 4.364 1.00 0.00 26 THR A O 9
ATOM 6162 N N . PRO A 1 27 ? 1.352 -6.470 2.322 1.00 0.00 27 PRO A N 9
ATOM 6163 C CA . PRO A 1 27 ? 2.407 -7.175 1.601 1.00 0.00 27 PRO A CA 9
ATOM 6164 C C . PRO A 1 27 ? 3.749 -7.071 2.322 1.00 0.00 27 PRO A C 9
ATOM 6165 O O . PRO A 1 27 ? 4.077 -6.034 2.894 1.00 0.00 27 PRO A O 9
ATOM 6176 N N . LYS A 1 28 ? 4.503 -8.166 2.320 1.00 0.00 28 LYS A N 9
ATOM 6177 C CA . LYS A 1 28 ? 5.794 -8.220 3.004 1.00 0.00 28 LYS A CA 9
ATOM 6178 C C . LYS A 1 28 ? 6.641 -6.970 2.753 1.00 0.00 28 LYS A C 9
ATOM 6179 O O . LYS A 1 28 ? 7.147 -6.364 3.698 1.00 0.00 28 LYS A O 9
ATOM 6198 N N . PRO A 1 29 ? 6.810 -6.557 1.486 1.00 0.00 29 PRO A N 9
ATOM 6199 C CA . PRO A 1 29 ? 7.601 -5.367 1.153 1.00 0.00 29 PRO A CA 9
ATOM 6200 C C . PRO A 1 29 ? 7.022 -4.104 1.784 1.00 0.00 29 PRO A C 9
ATOM 6201 O O . PRO A 1 29 ? 7.710 -3.382 2.508 1.00 0.00 29 PRO A O 9
ATOM 6212 N N . ILE A 1 30 ? 5.750 -3.849 1.504 1.00 0.00 30 ILE A N 9
ATOM 6213 C CA . ILE A 1 30 ? 5.065 -2.680 2.038 1.00 0.00 30 ILE A CA 9
ATOM 6214 C C . ILE A 1 30 ? 4.982 -2.736 3.560 1.00 0.00 30 ILE A C 9
ATOM 6215 O O . ILE A 1 30 ? 5.003 -1.705 4.230 1.00 0.00 30 ILE A O 9
ATOM 6231 N N . ALA A 1 31 ? 4.884 -3.947 4.100 1.00 0.00 31 ALA A N 9
ATOM 6232 C CA . ALA A 1 31 ? 4.795 -4.133 5.544 1.00 0.00 31 ALA A CA 9
ATOM 6233 C C . ALA A 1 31 ? 5.975 -3.474 6.247 1.00 0.00 31 ALA A C 9
ATOM 6234 O O . ALA A 1 31 ? 5.813 -2.831 7.283 1.00 0.00 31 ALA A O 9
ATOM 6241 N N . GLN A 1 32 ? 7.160 -3.632 5.669 1.00 0.00 32 GLN A N 9
ATOM 6242 C CA . GLN A 1 32 ? 8.368 -3.045 6.232 1.00 0.00 32 GLN A CA 9
ATOM 6243 C C . GLN A 1 32 ? 8.292 -1.521 6.180 1.00 0.00 32 GLN A C 9
ATOM 6244 O O . GLN A 1 32 ? 8.611 -0.839 7.155 1.00 0.00 32 GLN A O 9
ATOM 6258 N N . ALA A 1 33 ? 7.865 -0.995 5.037 1.00 0.00 33 ALA A N 9
ATOM 6259 C CA . ALA A 1 33 ? 7.746 0.448 4.859 1.00 0.00 33 ALA A CA 9
ATOM 6260 C C . ALA A 1 33 ? 6.629 1.021 5.726 1.00 0.00 33 ALA A C 9
ATOM 6261 O O . ALA A 1 33 ? 6.785 2.077 6.338 1.00 0.00 33 ALA A O 9
ATOM 6268 N N . LEU A 1 34 ? 5.502 0.318 5.771 1.00 0.00 34 LEU A N 9
ATOM 6269 C CA . LEU A 1 34 ? 4.356 0.757 6.560 1.00 0.00 34 LEU A CA 9
ATOM 6270 C C . LEU A 1 34 ? 4.615 0.564 8.051 1.00 0.00 34 LEU A C 9
ATOM 6271 O O . LEU A 1 34 ? 4.269 1.419 8.867 1.00 0.00 34 LEU A O 9
ATOM 6287 N N . ALA A 1 35 ? 5.226 -0.563 8.400 1.00 0.00 35 ALA A N 9
ATOM 6288 C CA . ALA A 1 35 ? 5.530 -0.867 9.793 1.00 0.00 35 ALA A CA 9
ATOM 6289 C C . ALA A 1 35 ? 6.474 0.172 10.389 1.00 0.00 35 ALA A C 9
ATOM 6290 O O . ALA A 1 35 ? 6.512 0.364 11.605 1.00 0.00 35 ALA A O 9
ATOM 6297 N N . GLU A 1 36 ? 7.233 0.843 9.528 1.00 0.00 36 GLU A N 9
ATOM 6298 C CA . GLU A 1 36 ? 8.172 1.865 9.976 1.00 0.00 36 GLU A CA 9
ATOM 6299 C C . GLU A 1 36 ? 7.441 3.143 10.384 1.00 0.00 36 GLU A C 9
ATOM 6300 O O . GLU A 1 36 ? 8.007 4.002 11.060 1.00 0.00 36 GLU A O 9
ATOM 6312 N N . GLY A 1 37 ? 6.180 3.263 9.972 1.00 0.00 37 GLY A N 9
ATOM 6313 C CA . GLY A 1 37 ? 5.400 4.440 10.309 1.00 0.00 37 GLY A CA 9
ATOM 6314 C C . GLY A 1 37 ? 5.121 5.327 9.108 1.00 0.00 37 GLY A C 9
ATOM 6315 O O . GLY A 1 37 ? 4.363 6.291 9.208 1.00 0.00 37 GLY A O 9
ATOM 6319 N N . LYS A 1 38 ? 5.734 5.005 7.972 1.00 0.00 38 LYS A N 9
ATOM 6320 C CA . LYS A 1 38 ? 5.544 5.787 6.756 1.00 0.00 38 LYS A CA 9
ATOM 6321 C C . LYS A 1 38 ? 4.378 5.247 5.933 1.00 0.00 38 LYS A C 9
ATOM 6322 O O . LYS A 1 38 ? 4.097 4.049 5.946 1.00 0.00 38 LYS A O 9
ATOM 6341 N N . SER A 1 39 ? 3.707 6.141 5.214 1.00 0.00 39 SER A N 9
ATOM 6342 C CA . SER A 1 39 ? 2.574 5.761 4.378 1.00 0.00 39 SER A CA 9
ATOM 6343 C C . SER A 1 39 ? 3.039 5.419 2.966 1.00 0.00 39 SER A C 9
ATOM 6344 O O . SER A 1 39 ? 4.223 5.529 2.646 1.00 0.00 39 SER A O 9
ATOM 6352 N N . LEU A 1 40 ? 2.099 5.001 2.129 1.00 0.00 40 LEU A N 9
ATOM 6353 C CA . LEU A 1 40 ? 2.402 4.637 0.748 1.00 0.00 40 LEU A CA 9
ATOM 6354 C C . LEU A 1 40 ? 2.877 5.836 -0.063 1.00 0.00 40 LEU A C 9
ATOM 6355 O O . LEU A 1 40 ? 3.412 5.683 -1.162 1.00 0.00 40 LEU A O 9
ATOM 6371 N N . ASP A 1 41 ? 2.676 7.027 0.481 1.00 0.00 41 ASP A N 9
ATOM 6372 C CA . ASP A 1 41 ? 3.079 8.256 -0.194 1.00 0.00 41 ASP A CA 9
ATOM 6373 C C . ASP A 1 41 ? 4.541 8.187 -0.630 1.00 0.00 41 ASP A C 9
ATOM 6374 O O . ASP A 1 41 ? 4.949 8.864 -1.573 1.00 0.00 41 ASP A O 9
ATOM 6383 N N . ASP A 1 42 ? 5.324 7.359 0.056 1.00 0.00 42 ASP A N 9
ATOM 6384 C CA . ASP A 1 42 ? 6.734 7.197 -0.273 1.00 0.00 42 ASP A CA 9
ATOM 6385 C C . ASP A 1 42 ? 6.895 6.429 -1.581 1.00 0.00 42 ASP A C 9
ATOM 6386 O O . ASP A 1 42 ? 7.800 6.706 -2.368 1.00 0.00 42 ASP A O 9
ATOM 6395 N N . PHE A 1 43 ? 6.008 5.463 -1.807 1.00 0.00 43 PHE A N 9
ATOM 6396 C CA . PHE A 1 43 ? 6.049 4.655 -3.023 1.00 0.00 43 PHE A CA 9
ATOM 6397 C C . PHE A 1 43 ? 4.855 4.959 -3.924 1.00 0.00 43 PHE A C 9
ATOM 6398 O O . PHE A 1 43 ? 4.469 4.136 -4.754 1.00 0.00 43 PHE A O 9
ATOM 6415 N N . LEU A 1 44 ? 4.271 6.143 -3.757 1.00 0.00 44 LEU A N 9
ATOM 6416 C CA . LEU A 1 44 ? 3.121 6.544 -4.560 1.00 0.00 44 LEU A CA 9
ATOM 6417 C C . LEU A 1 44 ? 3.498 6.670 -6.033 1.00 0.00 44 LEU A C 9
ATOM 6418 O O . LEU A 1 44 ? 4.446 7.373 -6.384 1.00 0.00 44 LEU A O 9
ATOM 6434 N N . ILE A 1 45 ? 2.747 5.984 -6.890 1.00 0.00 45 ILE A N 9
ATOM 6435 C CA . ILE A 1 45 ? 2.993 6.015 -8.329 1.00 0.00 45 ILE A CA 9
ATOM 6436 C C . ILE A 1 45 ? 4.473 5.825 -8.648 1.00 0.00 45 ILE A C 9
ATOM 6437 O O . ILE A 1 45 ? 5.200 6.839 -8.706 1.00 0.00 45 ILE A O 9
ATOM 6454 N N . ARG A 1 1 ? -11.480 -1.102 8.111 1.00 0.00 1 ARG A N 10
ATOM 6455 C CA . ARG A 1 1 ? -11.223 0.264 8.639 1.00 0.00 1 ARG A CA 10
ATOM 6456 C C . ARG A 1 1 ? -10.014 0.899 7.960 1.00 0.00 1 ARG A C 10
ATOM 6457 O O . ARG A 1 1 ? -8.870 0.617 8.316 1.00 0.00 1 ARG A O 10
ATOM 6480 N N . GLN A 1 2 ? -10.276 1.758 6.980 1.00 0.00 2 GLN A N 10
ATOM 6481 C CA . GLN A 1 2 ? -9.210 2.434 6.250 1.00 0.00 2 GLN A CA 10
ATOM 6482 C C . GLN A 1 2 ? -9.510 3.923 6.102 1.00 0.00 2 GLN A C 10
ATOM 6483 O O . GLN A 1 2 ? -10.647 4.357 6.290 1.00 0.00 2 GLN A O 10
ATOM 6497 N N . PRO A 1 3 ? -8.496 4.724 5.732 1.00 0.00 3 PRO A N 10
ATOM 6498 C CA . PRO A 1 3 ? -8.638 6.153 5.522 1.00 0.00 3 PRO A CA 10
ATOM 6499 C C . PRO A 1 3 ? -8.996 6.432 4.077 1.00 0.00 3 PRO A C 10
ATOM 6500 O O . PRO A 1 3 ? -8.759 5.579 3.226 1.00 0.00 3 PRO A O 10
ATOM 6511 N N . ARG A 1 4 ? -9.540 7.612 3.776 1.00 0.00 4 ARG A N 10
ATOM 6512 C CA . ARG A 1 4 ? -9.877 7.926 2.389 1.00 0.00 4 ARG A CA 10
ATOM 6513 C C . ARG A 1 4 ? -8.684 7.567 1.509 1.00 0.00 4 ARG A C 10
ATOM 6514 O O . ARG A 1 4 ? -7.690 8.293 1.470 1.00 0.00 4 ARG A O 10
ATOM 6535 N N . PRO A 1 5 ? -8.752 6.420 0.814 1.00 0.00 5 PRO A N 10
ATOM 6536 C CA . PRO A 1 5 ? -7.668 5.947 -0.032 1.00 0.00 5 PRO A CA 10
ATOM 6537 C C . PRO A 1 5 ? -7.758 6.469 -1.463 1.00 0.00 5 PRO A C 10
ATOM 6538 O O . PRO A 1 5 ? -8.830 6.469 -2.068 1.00 0.00 5 PRO A O 10
ATOM 6549 N N . ALA A 1 6 ? -6.626 6.913 -1.998 1.00 0.00 6 ALA A N 10
ATOM 6550 C CA . ALA A 1 6 ? -6.576 7.438 -3.357 1.00 0.00 6 ALA A CA 10
ATOM 6551 C C . ALA A 1 6 ? -5.960 6.419 -4.312 1.00 0.00 6 ALA A C 10
ATOM 6552 O O . ALA A 1 6 ? -5.931 5.224 -4.017 1.00 0.00 6 ALA A O 10
ATOM 6559 N N . LYS A 1 7 ? -5.462 6.890 -5.454 1.00 0.00 7 LYS A N 10
ATOM 6560 C CA . LYS A 1 7 ? -4.847 6.002 -6.429 1.00 0.00 7 LYS A CA 10
ATOM 6561 C C . LYS A 1 7 ? -3.333 6.032 -6.299 1.00 0.00 7 LYS A C 10
ATOM 6562 O O . LYS A 1 7 ? -2.716 7.096 -6.275 1.00 0.00 7 LYS A O 10
ATOM 6581 N N . TYR A 1 8 ? -2.751 4.847 -6.224 1.00 0.00 8 TYR A N 10
ATOM 6582 C CA . TYR A 1 8 ? -1.316 4.682 -6.103 1.00 0.00 8 TYR A CA 10
ATOM 6583 C C . TYR A 1 8 ? -0.903 3.345 -6.699 1.00 0.00 8 TYR A C 10
ATOM 6584 O O . TYR A 1 8 ? -1.753 2.520 -7.026 1.00 0.00 8 TYR A O 10
ATOM 6602 N N . LYS A 1 9 ? 0.391 3.128 -6.854 1.00 0.00 9 LYS A N 10
ATOM 6603 C CA . LYS A 1 9 ? 0.870 1.879 -7.424 1.00 0.00 9 LYS A CA 10
ATOM 6604 C C . LYS A 1 9 ? 1.715 1.111 -6.415 1.00 0.00 9 LYS A C 10
ATOM 6605 O O . LYS A 1 9 ? 2.683 1.632 -5.861 1.00 0.00 9 LYS A O 10
ATOM 6624 N N . PHE A 1 10 ? 1.318 -0.134 -6.178 1.00 0.00 10 PHE A N 10
ATOM 6625 C CA . PHE A 1 10 ? 1.996 -1.010 -5.231 1.00 0.00 10 PHE A CA 10
ATOM 6626 C C . PHE A 1 10 ? 1.686 -2.464 -5.566 1.00 0.00 10 PHE A C 10
ATOM 6627 O O . PHE A 1 10 ? 0.862 -2.738 -6.433 1.00 0.00 10 PHE A O 10
ATOM 6644 N N . THR A 1 11 ? 2.328 -3.390 -4.867 1.00 0.00 11 THR A N 10
ATOM 6645 C CA . THR A 1 11 ? 2.087 -4.809 -5.096 1.00 0.00 11 THR A CA 10
ATOM 6646 C C . THR A 1 11 ? 1.502 -5.476 -3.850 1.00 0.00 11 THR A C 10
ATOM 6647 O O . THR A 1 11 ? 2.154 -5.540 -2.808 1.00 0.00 11 THR A O 10
ATOM 6658 N N . ASP A 1 12 ? 0.273 -5.987 -3.971 1.00 0.00 12 ASP A N 10
ATOM 6659 C CA . ASP A 1 12 ? -0.397 -6.671 -2.861 1.00 0.00 12 ASP A CA 10
ATOM 6660 C C . ASP A 1 12 ? 0.534 -7.715 -2.244 1.00 0.00 12 ASP A C 10
ATOM 6661 O O . ASP A 1 12 ? 1.650 -7.922 -2.721 1.00 0.00 12 ASP A O 10
ATOM 6670 N N . VAL A 1 13 ? 0.073 -8.379 -1.195 1.00 0.00 13 VAL A N 10
ATOM 6671 C CA . VAL A 1 13 ? 0.873 -9.403 -0.533 1.00 0.00 13 VAL A CA 10
ATOM 6672 C C . VAL A 1 13 ? 0.947 -10.676 -1.367 1.00 0.00 13 VAL A C 10
ATOM 6673 O O . VAL A 1 13 ? 1.745 -11.570 -1.085 1.00 0.00 13 VAL A O 10
ATOM 6686 N N . ASN A 1 14 ? 0.107 -10.754 -2.385 1.00 0.00 14 ASN A N 10
ATOM 6687 C CA . ASN A 1 14 ? 0.067 -11.916 -3.254 1.00 0.00 14 ASN A CA 10
ATOM 6688 C C . ASN A 1 14 ? 0.839 -11.673 -4.549 1.00 0.00 14 ASN A C 10
ATOM 6689 O O . ASN A 1 14 ? 1.036 -12.591 -5.345 1.00 0.00 14 ASN A O 10
ATOM 6700 N N . GLY A 1 15 ? 1.279 -10.434 -4.752 1.00 0.00 15 GLY A N 10
ATOM 6701 C CA . GLY A 1 15 ? 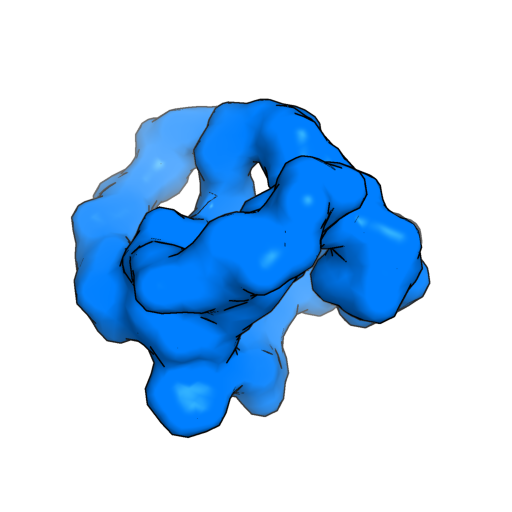2.029 -10.103 -5.950 1.00 0.00 15 GLY A CA 10
ATOM 6702 C C . GLY A 1 15 ? 1.229 -9.283 -6.947 1.00 0.00 15 GLY A C 10
ATOM 6703 O O . GLY A 1 15 ? 1.658 -9.098 -8.086 1.00 0.00 15 GLY A O 10
ATOM 6707 N N . GLU A 1 16 ? 0.071 -8.784 -6.525 1.00 0.00 16 GLU A N 10
ATOM 6708 C CA . GLU A 1 16 ? -0.772 -7.976 -7.401 1.00 0.00 16 GLU A CA 10
ATOM 6709 C C . GLU A 1 16 ? -0.100 -6.640 -7.705 1.00 0.00 16 GLU A C 10
ATOM 6710 O O . GLU A 1 16 ? 1.092 -6.466 -7.450 1.00 0.00 16 GLU A O 10
ATOM 6722 N N . THR A 1 17 ? -0.864 -5.700 -8.252 1.00 0.00 17 THR A N 10
ATOM 6723 C CA . THR A 1 17 ? -0.325 -4.386 -8.586 1.00 0.00 17 THR A CA 10
ATOM 6724 C C . THR A 1 17 ? -1.440 -3.353 -8.744 1.00 0.00 17 THR A C 10
ATOM 6725 O O . THR A 1 17 ? -1.882 -3.077 -9.859 1.00 0.00 17 THR A O 10
ATOM 6736 N N . LYS A 1 18 ? -1.896 -2.786 -7.627 1.00 0.00 18 LYS A N 10
ATOM 6737 C CA . LYS A 1 18 ? -2.964 -1.789 -7.671 1.00 0.00 18 LYS A CA 10
ATOM 6738 C C . LYS A 1 18 ? -2.727 -0.650 -6.678 1.00 0.00 18 LYS A C 10
ATOM 6739 O O . LYS A 1 18 ? -1.608 -0.429 -6.221 1.00 0.00 18 LYS A O 10
ATOM 6758 N N . THR A 1 19 ? -3.802 0.066 -6.350 1.00 0.00 19 THR A N 10
ATOM 6759 C CA . THR A 1 19 ? -3.738 1.177 -5.408 1.00 0.00 19 THR A CA 10
ATOM 6760 C C . THR A 1 19 ? -3.975 0.675 -4.017 1.00 0.00 19 THR A C 10
ATOM 6761 O O . THR A 1 19 ? -4.948 -0.035 -3.756 1.00 0.00 19 THR A O 10
ATOM 6772 N N . TRP A 1 20 ? -3.055 0.986 -3.138 1.00 0.00 20 TRP A N 10
ATOM 6773 C CA . TRP A 1 20 ? -3.152 0.494 -1.797 1.00 0.00 20 TRP A CA 10
ATOM 6774 C C . TRP A 1 20 ? -2.482 1.408 -0.778 1.00 0.00 20 TRP A C 10
ATOM 6775 O O . TRP A 1 20 ? -1.290 1.692 -0.865 1.00 0.00 20 TRP A O 10
ATOM 6796 N N . THR A 1 21 ? -3.257 1.838 0.203 1.00 0.00 21 THR A N 10
ATOM 6797 C CA . THR A 1 21 ? -2.750 2.689 1.268 1.00 0.00 21 THR A CA 10
ATOM 6798 C C . THR A 1 21 ? -2.869 1.940 2.590 1.00 0.00 21 THR A C 10
ATOM 6799 O O . THR A 1 21 ? -1.941 1.907 3.398 1.00 0.00 21 THR A O 10
ATOM 6810 N N . GLY A 1 22 ? -4.027 1.320 2.772 1.00 0.00 22 GLY A N 10
ATOM 6811 C CA . GLY A 1 22 ? -4.305 0.538 3.958 1.00 0.00 22 GLY A CA 10
ATOM 6812 C C . GLY A 1 22 ? -5.531 -0.335 3.751 1.00 0.00 22 GLY A C 10
ATOM 6813 O O . GLY A 1 22 ? -6.588 -0.072 4.325 1.00 0.00 22 GLY A O 10
ATOM 6817 N N . GLN A 1 23 ? -5.402 -1.359 2.907 1.00 0.00 23 GLN A N 10
ATOM 6818 C CA . GLN A 1 23 ? -6.523 -2.247 2.606 1.00 0.00 23 GLN A CA 10
ATOM 6819 C C . GLN A 1 23 ? -6.736 -3.263 3.724 1.00 0.00 23 GLN A C 10
ATOM 6820 O O . GLN A 1 23 ? -7.520 -3.031 4.644 1.00 0.00 23 GLN A O 10
ATOM 6834 N N . GLY A 1 24 ? -6.034 -4.384 3.643 1.00 0.00 24 GLY A N 10
ATOM 6835 C CA . GLY A 1 24 ? -6.157 -5.415 4.653 1.00 0.00 24 GLY A CA 10
ATOM 6836 C C . GLY A 1 24 ? -4.901 -6.245 4.743 1.00 0.00 24 GLY A C 10
ATOM 6837 O O . GLY A 1 24 ? -4.398 -6.519 5.833 1.00 0.00 24 GLY A O 10
ATOM 6841 N N . ARG A 1 25 ? -4.383 -6.630 3.584 1.00 0.00 25 ARG A N 10
ATOM 6842 C CA . ARG A 1 25 ? -3.165 -7.415 3.514 1.00 0.00 25 ARG A CA 10
ATOM 6843 C C . ARG A 1 25 ? -1.953 -6.500 3.603 1.00 0.00 25 ARG A C 10
ATOM 6844 O O . ARG A 1 25 ? -1.927 -5.432 2.991 1.00 0.00 25 ARG A O 10
ATOM 6865 N N . THR A 1 26 ? -0.948 -6.913 4.359 1.00 0.00 26 THR A N 10
ATOM 6866 C CA . THR A 1 26 ? 0.254 -6.110 4.499 1.00 0.00 26 THR A CA 10
ATOM 6867 C C . THR A 1 26 ? 1.437 -6.788 3.823 1.00 0.00 26 THR A C 10
ATOM 6868 O O . THR A 1 26 ? 2.252 -7.439 4.477 1.00 0.00 26 THR A O 10
ATOM 6879 N N . PRO A 1 27 ? 1.546 -6.637 2.492 1.00 0.00 27 PRO A N 10
ATOM 6880 C CA . PRO A 1 27 ? 2.630 -7.225 1.708 1.00 0.00 27 PRO A CA 10
ATOM 6881 C C . PRO A 1 27 ? 3.981 -7.073 2.407 1.00 0.00 27 PRO A C 10
ATOM 6882 O O . PRO A 1 27 ? 4.255 -6.052 3.033 1.00 0.00 27 PRO A O 10
ATOM 6893 N N . LYS A 1 28 ? 4.806 -8.112 2.321 1.00 0.00 28 LYS A N 10
ATOM 6894 C CA . LYS A 1 28 ? 6.118 -8.119 2.972 1.00 0.00 28 LYS A CA 10
ATOM 6895 C C . LYS A 1 28 ? 6.894 -6.815 2.759 1.00 0.00 28 LYS A C 10
ATOM 6896 O O . LYS A 1 28 ? 7.314 -6.180 3.727 1.00 0.00 28 LYS A O 10
ATOM 6915 N N . PRO A 1 29 ? 7.110 -6.392 1.500 1.00 0.00 29 PRO A N 10
ATOM 6916 C CA . PRO A 1 29 ? 7.853 -5.160 1.208 1.00 0.00 29 PRO A CA 10
ATOM 6917 C C . PRO A 1 29 ? 7.188 -3.922 1.801 1.00 0.00 29 PRO A C 10
ATOM 6918 O O . PRO A 1 29 ? 7.773 -3.222 2.630 1.00 0.00 29 PRO A O 10
ATOM 6929 N N . ILE A 1 30 ? 5.961 -3.656 1.371 1.00 0.00 30 ILE A N 10
ATOM 6930 C CA . ILE A 1 30 ? 5.214 -2.505 1.856 1.00 0.00 30 ILE A CA 10
ATOM 6931 C C . ILE A 1 30 ? 5.023 -2.570 3.368 1.00 0.00 30 ILE A C 10
ATOM 6932 O O . ILE A 1 30 ? 4.957 -1.541 4.039 1.00 0.00 30 ILE A O 10
ATOM 6948 N N . ALA A 1 31 ? 4.932 -3.785 3.899 1.00 0.00 31 ALA A N 10
ATOM 6949 C CA . ALA A 1 31 ? 4.744 -3.981 5.333 1.00 0.00 31 ALA A CA 10
ATOM 6950 C C . ALA A 1 31 ? 5.828 -3.261 6.125 1.00 0.00 31 ALA A C 10
ATOM 6951 O O . ALA A 1 31 ? 5.542 -2.579 7.109 1.00 0.00 31 ALA A O 10
ATOM 6958 N N . GLN A 1 32 ? 7.072 -3.408 5.683 1.00 0.00 32 GLN A N 10
ATOM 6959 C CA . GLN A 1 32 ? 8.194 -2.759 6.347 1.00 0.00 32 GLN A CA 10
ATOM 6960 C C . GLN A 1 32 ? 8.039 -1.243 6.280 1.00 0.00 32 GLN A C 10
ATOM 6961 O O . GLN A 1 32 ? 8.203 -0.543 7.282 1.00 0.00 32 GLN A O 10
ATOM 6975 N N . ALA A 1 33 ? 7.709 -0.742 5.093 1.00 0.00 33 ALA A N 10
ATOM 6976 C CA . ALA A 1 33 ? 7.520 0.689 4.899 1.00 0.00 33 ALA A CA 10
ATOM 6977 C C . ALA A 1 33 ? 6.326 1.188 5.703 1.00 0.00 33 ALA A C 10
ATOM 6978 O O . ALA A 1 33 ? 6.356 2.281 6.269 1.00 0.00 33 ALA A O 10
ATOM 6985 N N . LEU A 1 34 ? 5.277 0.372 5.757 1.00 0.00 34 LEU A N 10
ATOM 6986 C CA . LEU A 1 34 ? 4.074 0.721 6.502 1.00 0.00 34 LEU A CA 10
ATOM 6987 C C . LEU A 1 34 ? 4.336 0.641 8.000 1.00 0.00 34 LEU A C 10
ATOM 6988 O O . LEU A 1 34 ? 3.779 1.411 8.782 1.00 0.00 34 LEU A O 10
ATOM 7004 N N . ALA A 1 35 ? 5.196 -0.296 8.391 1.00 0.00 35 ALA A N 10
ATOM 7005 C CA . ALA A 1 35 ? 5.541 -0.474 9.794 1.00 0.00 35 ALA A CA 10
ATOM 7006 C C . ALA A 1 35 ? 6.185 0.789 10.350 1.00 0.00 35 ALA A C 10
ATOM 7007 O O . ALA A 1 35 ? 6.074 1.085 11.540 1.00 0.00 35 ALA A O 10
ATOM 7014 N N . GLU A 1 36 ? 6.855 1.536 9.476 1.00 0.00 36 GLU A N 10
ATOM 7015 C CA . GLU A 1 36 ? 7.510 2.775 9.877 1.00 0.00 36 GLU A CA 10
ATOM 7016 C C . GLU A 1 36 ? 6.485 3.884 10.111 1.00 0.00 36 GLU A C 10
ATOM 7017 O O . GLU A 1 36 ? 6.786 4.892 10.750 1.00 0.00 36 GLU A O 10
ATOM 7029 N N . GLY A 1 37 ? 5.272 3.692 9.595 1.00 0.00 37 GLY A N 10
ATOM 7030 C CA . GLY A 1 37 ? 4.225 4.685 9.768 1.00 0.00 37 GLY A CA 10
ATOM 7031 C C . GLY A 1 37 ? 3.864 5.401 8.477 1.00 0.00 37 GLY A C 10
ATOM 7032 O O . GLY A 1 37 ? 2.943 6.217 8.454 1.00 0.00 37 GLY A O 10
ATOM 7036 N N . LYS A 1 38 ? 4.588 5.101 7.402 1.00 0.00 38 LYS A N 10
ATOM 7037 C CA . LYS A 1 38 ? 4.332 5.730 6.111 1.00 0.00 38 LYS A CA 10
ATOM 7038 C C . LYS A 1 3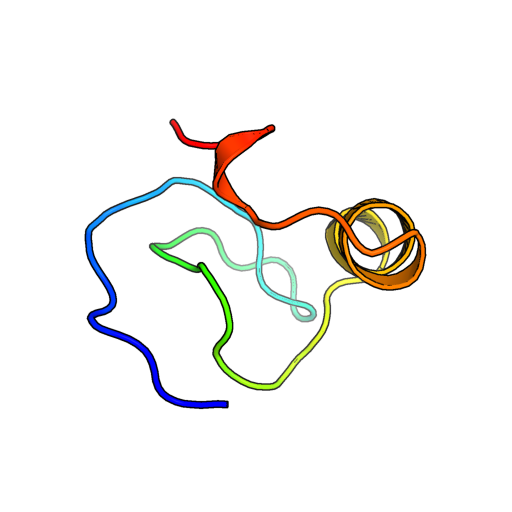8 ? 3.336 4.917 5.287 1.00 0.00 38 LYS A C 10
ATOM 7039 O O . LYS A 1 38 ? 3.112 3.738 5.552 1.00 0.00 38 LYS A O 10
ATOM 7058 N N . SER A 1 39 ? 2.748 5.561 4.282 1.00 0.00 39 SER A N 10
ATOM 7059 C CA . SER A 1 39 ? 1.781 4.907 3.405 1.00 0.00 39 SER A CA 10
ATOM 7060 C C . SER A 1 39 ? 2.380 4.702 2.014 1.00 0.00 39 SER A C 10
ATOM 7061 O O . SER A 1 39 ? 3.598 4.761 1.843 1.00 0.00 39 SER A O 10
ATOM 7069 N N . LEU A 1 40 ? 1.524 4.467 1.022 1.00 0.00 40 LEU A N 10
ATOM 7070 C CA . LEU A 1 40 ? 1.985 4.261 -0.350 1.00 0.00 40 LEU A CA 10
ATOM 7071 C C . LEU A 1 40 ? 2.638 5.517 -0.923 1.00 0.00 40 LEU A C 10
ATOM 7072 O O . LEU A 1 40 ? 3.245 5.476 -1.993 1.00 0.00 40 LEU A O 10
ATOM 7088 N N . ASP A 1 41 ? 2.511 6.631 -0.211 1.00 0.00 41 ASP A N 10
ATOM 7089 C CA . ASP A 1 41 ? 3.089 7.895 -0.659 1.00 0.00 41 ASP A CA 10
ATOM 7090 C C . ASP A 1 41 ? 4.581 7.744 -0.952 1.00 0.00 41 ASP A C 10
ATOM 7091 O O . ASP A 1 41 ? 5.150 8.511 -1.728 1.00 0.00 41 ASP A O 10
ATOM 7100 N N . ASP A 1 42 ? 5.208 6.749 -0.331 1.00 0.00 42 ASP A N 10
ATOM 7101 C CA . ASP A 1 42 ? 6.630 6.501 -0.534 1.00 0.00 42 ASP A CA 10
ATOM 7102 C C . ASP A 1 42 ? 6.878 5.843 -1.888 1.00 0.00 42 ASP A C 10
ATOM 7103 O O . ASP A 1 42 ? 7.829 6.185 -2.591 1.00 0.00 42 ASP A O 10
ATOM 7112 N N . PHE A 1 43 ? 6.014 4.897 -2.249 1.00 0.00 43 PHE A N 10
ATOM 7113 C CA . PHE A 1 43 ? 6.139 4.191 -3.522 1.00 0.00 43 PHE A CA 10
ATOM 7114 C C . PHE A 1 43 ? 4.998 4.562 -4.466 1.00 0.00 43 PHE A C 10
ATOM 7115 O O . PHE A 1 43 ? 4.576 3.752 -5.292 1.00 0.00 43 PHE A O 10
ATOM 7132 N N . LEU A 1 44 ? 4.500 5.788 -4.339 1.00 0.00 44 LEU A N 10
ATOM 7133 C CA . LEU A 1 44 ? 3.406 6.256 -5.184 1.00 0.00 44 LEU A CA 10
ATOM 7134 C C . LEU A 1 44 ? 3.823 6.286 -6.653 1.00 0.00 44 LEU A C 10
ATOM 7135 O O . LEU A 1 44 ? 4.599 7.143 -7.074 1.00 0.00 44 LEU A O 10
ATOM 7151 N N . ILE A 1 45 ? 3.302 5.338 -7.429 1.00 0.00 45 ILE A N 10
ATOM 7152 C CA . ILE A 1 45 ? 3.616 5.248 -8.852 1.00 0.00 45 ILE A CA 10
ATOM 7153 C C . ILE A 1 45 ? 5.121 5.366 -9.094 1.00 0.00 45 ILE A C 10
ATOM 7154 O O . ILE A 1 45 ? 5.605 6.505 -9.265 1.00 0.00 45 ILE A O 10
#

Sequence (45 aa):
RQPRPAKYKFTDVNGETKTWTGQGRTPKPIAQALAEGKSLDDFLIRQPRPAKYKFTDVNGETKTWTGQGRTPKPIAQALAEGKSLDDFLIRQPRPAKYKFTDVNGETKTWTGQGRTPKPIAQALAEGKSLDDFLIRQPRPAKYKFTDVNGETKTWTGQGRTPKPIAQALAEGKSLDDFLIRQPRPAKYKFTDVNGETKTWTGQGRTPKPIAQALAEGKSLDDFLIRQPRPAKYKFTDVNGETKTWTGQGRTPKPIAQALAEGKSLDDFLIRQPRPAKYKFTDVNGETKTWTGQGRTPKPIAQALAEGKSLDDFLIRQPRPAKYKFTDVNGETKTWTGQGRTPKPIAQALAEGKSLDDFLIRQPRPAKYKFTDVNGETKTWTGQGRTPKPIAQALAEGKSLDDFLIRQPRPAKYKFTDVNGETKTWTGQGRTPKPIAQALAEGKSLDDFLI

Foldseek 3Di:
DDDPFDWFWDAFLVGRITGDFDDPGCHPVNVVVVVVVGGCVVVGD

GO terms:
  GO:0005515 protein binding (F, IPI)
  GO:0005829 cytosol (C, IDA)
  GO:0003677 DNA binding (F, IDA)

Secondary structure (DSSP, 8-state):
---------B--TTS--B--SS-S---HHHHHHHHTT--GGGS--

Solvent-accessible surface area: 3450 Å² total; per-residue (Å²): 250,143,69,224,77,63,128,55,108,12,48,13,57,128,56,91,61,129,55,7,22,25,100,59,113,62,0,152,77,8,27,121,6,44,82,101,70,95,50,2,75,90,91,82,120